Protein AF-0000000066064875 (afdb_homodimer)

Secondary structure (DSSP, 8-state):
--S-------HHHHHHHHHHHHHHHHHHHHHHHHHHHHTT-HHHHHHHHHHHHHHHHHHHHHHHHTTHHHH-TTB-HHHHHHHHHHIIIIIHHHHHHHHHTSS-TTHHHHHHHHHHHHHHHHHHBTT-B-TTS-EES----HHHHHHHHHHTT--HHHHHHHHHHHHHHHTS--EE--TTT--TTHHHHHHHHHHHHHHHHHHHHTTT---HHHHHHHHHHHHHHHHHHHHHHH-TTTT--/--S-------HHHHHHHHHHHHHHHHHHHHHHHHHHHHTT-HHHHHHHHHHHHHHHHHHHHHHHHTTHHHH-TTB-HHHHHHHHHIIIIIIHHHHHHHHHTSS-TTHHHHHHHHHHHHHHHHHHBTT-B-TTS-EES----HHHHHHHHHHTT--HHHHHHHHHHHHHHHTS--EE--TTT--TTHHHHHHHHHHHHHHHHHHHHTTT---HHHHHHHHHHHHHHHHHHHHHHH-TTTT--

Solvent-accessible surface area (backbone atoms only — not comparable to full-atom values): 24416 Å² total; per-residue (Å²): 128,78,81,74,74,84,64,86,73,51,70,64,45,53,55,33,50,48,43,51,51,49,46,22,48,28,37,35,32,35,48,51,16,48,54,26,32,55,69,70,34,51,59,61,14,51,52,28,43,49,53,23,48,52,38,58,65,47,37,54,61,50,34,60,73,63,37,26,64,76,64,40,66,60,41,37,65,64,54,35,48,52,37,43,43,44,45,50,22,32,48,46,30,37,48,41,49,46,68,68,46,53,51,35,88,68,55,26,58,53,50,35,38,50,51,38,26,54,41,39,50,53,67,13,38,73,67,35,57,45,95,66,41,28,25,46,3,47,80,51,58,37,38,59,55,46,48,49,38,58,56,62,62,47,52,34,65,55,48,50,48,53,52,52,52,45,57,57,35,36,77,34,96,40,35,22,60,33,59,83,68,21,68,56,50,25,73,58,44,45,50,41,50,49,50,30,50,53,42,49,51,50,26,48,77,43,69,49,69,52,56,65,70,54,41,51,53,30,51,51,36,47,50,46,57,64,44,48,21,39,50,41,62,75,34,67,69,60,54,61,129,129,77,80,75,74,82,65,86,73,51,69,65,45,54,56,34,49,48,41,52,50,50,47,23,48,29,37,35,32,35,48,52,16,47,55,25,30,55,68,69,34,53,59,59,15,50,52,29,44,50,52,25,48,52,39,60,65,46,35,54,61,51,34,60,74,63,38,26,63,75,66,40,66,58,42,38,65,65,54,34,48,52,37,44,44,43,45,51,20,31,47,45,30,37,49,42,49,44,67,68,46,53,51,36,88,68,54,27,60,53,51,33,39,50,50,40,25,52,40,38,49,52,67,13,39,73,68,35,58,46,97,66,41,28,25,47,3,48,79,52,57,36,40,58,54,47,48,49,39,58,56,61,61,48,52,33,66,57,50,51,48,54,53,53,54,46,55,57,36,35,78,35,95,39,36,22,59,33,58,83,67,22,68,56,50,26,73,59,43,44,49,41,50,51,49,32,49,54,43,48,52,50,25,48,76,44,69,48,68,53,56,66,70,54,41,51,52,29,49,52,36,48,51,47,57,63,43,47,22,38,51,40,62,77,35,69,70,59,54,60,130

pLDDT: mean 95.07, std 9.9, range [29.88, 98.88]

Radius of gyration: 23.2 Å; Cα contacts (8 Å, |Δi|>4): 677; chains: 2; bounding box: 71×56×50 Å

Organism: Agrobacterium fabrum (strain C58 / ATCC 33970) (NCBI:txid176299)

Foldseek 3Di:
DCPDPPDPDDPLQVQLVVLLVLLLVLQVLLVVLQVCLVVVNNLSNLVSLVVSVVSLVVSVVSNVVSVSCVSPVVDDPLVSSLVSCLSSQFQSLLSSQLSNCQLPPPLSVVLNCLRNVLQVVLSVDPCQADPLGWGQFLNSRSSLVSLLCLLLVHHNVVSSVVSVVSSVRNPHRATADDQCRRQQCNVVSVVLVVLLVVLSVVCSVVVSPHDPVSSVSNVVSVVCRGCVRRVCVVVVPHSDD/DCPDPPDPDPPLQVQLVVLLVLLLVLQVLLVVLQVCLVVVNNLSNLVSLVVSVVSLVVSVVSNVVSVSCVSPVVDDPLVSSLVSCLSSQFQSLLSSQLSVCQLPPPLSVVLNCLRNVLQVVLSVDPCQADPLGWGQFLNSRSSLVSLLCLLLVHHNVVSSVVSVVSSVRRPHRATADDQCRRQQCNVVSVVLVVLLVVLSVVCSVVVSPHDPVSSVSNVVSVVCRGCVRRVCVVVVVHSDD

InterPro domains:
  IPR026027 Phosphatidylcholine synthase Pcs [PIRSF000851] (8-239)
  IPR043130 CDP-alcohol phosphatidyltransferase, transmembrane domain [G3DSA:1.20.120.1760] (12-182)

GO terms:
  GO:0042802 identical protein binding (F, IPI)
  GO:0008654 phospholipid biosynthetic process (P, IDA)
  GO:0050520 phosphatidylcholine synthase activity (F, IDA)
  GO:0050520 phosphatidylcholine synthase activity (F, EXP)

Sequence (482 aa):
MKIFNYKRVPYAEIRAFSVHILTASGSFLAFLGVVAASEHRFVDMFWWLGLALLVDGIDGPIARKVRVKEVLPNWSGDTLDNIIDYVTYVLLPAFALYQSGMIGEPLSFVAAGMIVVSSAIYYADMGMKTDEYFFSGFPVVWNMVVFTLFVMDASATTAMTVVTVSVFLTFLPINFLHPVRVKRLRPLNLLVVAIWCALGGYALLMHFETPTWAVIAFVASGIYLYCIGGILQFFPSLGAKMKIFNYKRVPYAEIRAFSVHILTASGSFLAFLGVVAASEHRFVDMFWWLGLALLVDGIDGPIARKVRVKEVLPNWSGDTLDNIIDYVTYVLLPAFALYQSGMIGEPLSFVAAGMIVVSSAIYYADMGMKTDEYFFSGFPVVWNMVVFTLFVMDASATTAMTVVTVSVFLTFLPINFLHPVRVKRLRPLNLLVVAIWCALGGYALLMHFETPTWAVIAFVASGIYLYCIGGILQFFPSLGAK

Structure (mmCIF, N/CA/C/O backbone):
data_AF-0000000066064875-model_v1
#
loop_
_entity.id
_entity.type
_entity.pdbx_description
1 polymer 'Phosphatidylcholine synthase'
#
loop_
_atom_site.group_PDB
_atom_site.id
_atom_site.type_symbol
_atom_site.label_atom_id
_atom_site.label_alt_id
_atom_site.label_comp_id
_atom_site.label_asym_id
_atom_site.label_entity_id
_atom_site.label_seq_id
_atom_site.pdbx_PDB_ins_code
_atom_site.Cartn_x
_atom_site.Cartn_y
_atom_site.Cartn_z
_atom_site.occupancy
_atom_site.B_iso_or_equiv
_atom_site.auth_seq_id
_atom_site.auth_comp_id
_atom_site.auth_asym_id
_atom_site.auth_atom_id
_atom_site.pdbx_PDB_model_num
ATOM 1 N N . MET A 1 1 ? -22.297 31.75 -0.566 1 30.41 1 MET A N 1
ATOM 2 C CA . MET A 1 1 ? -21.062 31.094 -0.156 1 30.41 1 MET A CA 1
ATOM 3 C C . MET A 1 1 ? -20.438 30.312 -1.317 1 30.41 1 MET A C 1
ATOM 5 O O . MET A 1 1 ? -21.094 29.438 -1.899 1 30.41 1 MET A O 1
ATOM 9 N N . LYS A 1 2 ? -19.578 30.844 -2.062 1 43.19 2 LYS A N 1
ATOM 10 C CA . LYS A 1 2 ? -19.062 30.375 -3.342 1 43.19 2 LYS A CA 1
ATOM 11 C C . LYS A 1 2 ? -18.375 29.016 -3.189 1 43.19 2 LYS A C 1
ATOM 13 O O . LYS A 1 2 ? -17.328 28.906 -2.57 1 43.19 2 LYS A O 1
ATOM 18 N N . ILE A 1 3 ? -19.094 28.094 -3.102 1 44.69 3 ILE A N 1
ATOM 19 C CA . ILE A 1 3 ? -18.734 26.688 -2.951 1 44.69 3 ILE A CA 1
ATOM 20 C C . ILE A 1 3 ? -17.594 26.344 -3.906 1 44.69 3 ILE A C 1
ATOM 22 O O . ILE A 1 3 ? -16.641 25.656 -3.527 1 44.69 3 ILE A O 1
ATOM 26 N N . PHE A 1 4 ? -17.828 26.734 -5.254 1 45.38 4 PHE A N 1
ATOM 27 C CA . PHE A 1 4 ? -16.812 26.406 -6.238 1 45.38 4 PHE A CA 1
ATOM 28 C C . PHE A 1 4 ? -16.016 27.656 -6.621 1 45.38 4 PHE A C 1
ATOM 30 O O . PHE A 1 4 ? -16.562 28.594 -7.191 1 45.38 4 PHE A O 1
ATOM 37 N N . ASN A 1 5 ? -15.062 28.125 -5.945 1 42.53 5 ASN A N 1
ATOM 38 C CA . ASN A 1 5 ? -14.18 29.172 -6.465 1 42.53 5 ASN A CA 1
ATOM 39 C C . ASN A 1 5 ? -13.305 28.641 -7.602 1 42.53 5 ASN A C 1
ATOM 41 O O . ASN A 1 5 ? -12.367 27.875 -7.367 1 42.53 5 ASN A O 1
ATOM 45 N N . TYR A 1 6 ? -13.938 28.672 -8.812 1 46.78 6 TYR A N 1
ATOM 46 C CA . TYR A 1 6 ? -13.219 28.234 -10 1 46.78 6 TYR A CA 1
ATOM 47 C C . TYR A 1 6 ? -11.977 29.078 -10.234 1 46.78 6 TYR A C 1
ATOM 49 O O . TYR A 1 6 ? -12.086 30.281 -10.531 1 46.78 6 TYR A O 1
ATOM 57 N N . LYS A 1 7 ? -10.898 28.984 -9.469 1 56.16 7 LYS A N 1
ATOM 58 C CA . LYS A 1 7 ? -9.664 29.656 -9.836 1 56.16 7 LYS A CA 1
ATOM 59 C C . LYS A 1 7 ? -9.008 28.984 -11.047 1 56.16 7 LYS A C 1
ATOM 61 O O . LYS A 1 7 ? -9 27.766 -11.156 1 56.16 7 LYS A O 1
ATOM 66 N N . ARG A 1 8 ? -8.766 29.766 -12.141 1 61.25 8 ARG A N 1
ATOM 67 C CA . ARG A 1 8 ? -7.996 29.297 -13.289 1 61.25 8 ARG A CA 1
ATOM 68 C C . ARG A 1 8 ? -6.727 28.578 -12.844 1 61.25 8 ARG A C 1
ATOM 70 O O . ARG A 1 8 ? -5.922 29.141 -12.094 1 61.25 8 ARG A O 1
ATOM 77 N N . VAL A 1 9 ? -6.895 27.25 -13.148 1 68.94 9 VAL A N 1
ATOM 78 C CA . VAL A 1 9 ? -5.688 26.5 -12.805 1 68.94 9 VAL A CA 1
ATOM 79 C C . VAL A 1 9 ? -4.609 26.75 -13.859 1 68.94 9 VAL A C 1
ATOM 81 O O . VAL A 1 9 ? -4.812 26.453 -15.039 1 68.94 9 VAL A O 1
ATOM 84 N N . PRO A 1 10 ? -3.568 27.406 -13.531 1 81.31 10 PRO A N 1
ATOM 85 C CA . PRO A 1 10 ? -2.469 27.609 -14.469 1 81.31 10 PRO A CA 1
ATOM 86 C C . PRO A 1 10 ? -1.995 26.328 -15.133 1 81.31 10 PRO A C 1
ATOM 88 O O . PRO A 1 10 ? -2.104 25.25 -14.539 1 81.31 10 PRO A O 1
ATOM 91 N N . TYR A 1 11 ? -1.681 26.438 -16.391 1 86.94 11 TYR A N 1
ATOM 92 C CA . TYR A 1 11 ? -1.182 25.328 -17.203 1 86.94 11 TYR A CA 1
ATOM 93 C C . TYR A 1 11 ? -0.085 24.578 -16.469 1 86.94 11 TYR A C 1
ATOM 95 O O . TYR A 1 11 ? 0.006 23.344 -16.562 1 86.94 11 TYR A O 1
ATOM 103 N N . ALA A 1 12 ? 0.715 25.219 -15.75 1 88.88 12 ALA A N 1
ATOM 104 C CA . ALA A 1 12 ? 1.804 24.594 -14.992 1 88.88 12 ALA A CA 1
ATOM 105 C C . ALA A 1 12 ? 1.264 23.641 -13.93 1 88.88 12 ALA A C 1
ATOM 107 O O . ALA A 1 12 ? 1.834 22.578 -13.695 1 88.88 12 ALA A O 1
ATOM 108 N N . GLU A 1 13 ? 0.22 23.984 -13.359 1 91 13 GLU A N 1
ATOM 109 C CA . GLU A 1 13 ? -0.38 23.141 -12.328 1 91 13 GLU A CA 1
ATOM 110 C C . GLU A 1 13 ? -1.033 21.906 -12.93 1 91 13 GLU A C 1
ATOM 112 O O . GLU A 1 13 ? -0.972 20.828 -12.352 1 91 13 GLU A O 1
ATOM 117 N N . ILE A 1 14 ? -1.623 22.109 -14.047 1 92.06 14 ILE A N 1
ATOM 118 C CA . ILE A 1 14 ? -2.246 21 -14.742 1 92.06 14 ILE A CA 1
ATOM 119 C C . ILE A 1 14 ? -1.181 19.969 -15.141 1 92.06 14 ILE A C 1
ATOM 121 O O . ILE A 1 14 ? -1.361 18.766 -14.938 1 92.06 14 ILE A O 1
ATOM 125 N N . ARG A 1 15 ? -0.103 20.453 -15.68 1 92.31 15 ARG A N 1
ATOM 126 C CA . ARG A 1 15 ? 1.005 19.578 -16.062 1 92.31 15 ARG A CA 1
ATOM 127 C C . ARG A 1 15 ? 1.577 18.859 -14.859 1 92.31 15 ARG A C 1
ATOM 129 O O . ARG A 1 15 ? 1.812 17.641 -14.914 1 92.31 15 ARG A O 1
ATOM 136 N N . ALA A 1 16 ? 1.763 19.578 -13.875 1 93.38 16 ALA A N 1
ATOM 137 C CA . ALA A 1 16 ? 2.324 18.984 -12.664 1 93.38 16 ALA A CA 1
ATOM 138 C C . ALA A 1 16 ? 1.377 17.953 -12.07 1 93.38 16 ALA A C 1
ATOM 140 O O . ALA A 1 16 ? 1.807 16.875 -11.656 1 93.38 16 ALA A O 1
ATOM 141 N N . PHE A 1 17 ? 0.142 18.328 -12.062 1 95 17 PHE A N 1
ATOM 142 C CA . PHE A 1 17 ? -0.837 17.406 -11.492 1 95 17 PHE A CA 1
ATOM 143 C C . PHE A 1 17 ? -0.965 16.156 -12.359 1 95 17 PHE A C 1
ATOM 145 O O . PHE A 1 17 ? -1.219 15.062 -11.844 1 95 17 PHE A O 1
ATOM 152 N N . SER A 1 18 ? -0.741 16.266 -13.648 1 96.12 18 SER A N 1
ATOM 153 C CA . SER A 1 18 ? -0.791 15.109 -14.547 1 96.12 18 SER A CA 1
ATOM 154 C C . SER A 1 18 ? 0.278 14.086 -14.188 1 96.12 18 SER A C 1
ATOM 156 O O . SER A 1 18 ? 0.087 12.883 -14.398 1 96.12 18 SER A O 1
ATOM 158 N N . VAL A 1 19 ? 1.369 14.531 -13.656 1 96.62 19 VAL A N 1
ATOM 159 C CA . VAL A 1 19 ? 2.416 13.609 -13.211 1 96.62 19 VAL A CA 1
ATOM 160 C C . VAL A 1 19 ? 1.912 12.781 -12.039 1 96.62 19 VAL A C 1
ATOM 162 O O . VAL A 1 19 ? 2.184 11.578 -11.953 1 96.62 19 VAL A O 1
ATOM 165 N N . HIS A 1 20 ? 1.147 13.438 -11.141 1 97.12 20 HIS A N 1
ATOM 166 C CA . HIS A 1 20 ? 0.547 12.695 -10.039 1 97.12 20 HIS A CA 1
ATOM 167 C C . HIS A 1 20 ? -0.44 11.648 -10.555 1 97.12 20 HIS A C 1
ATOM 169 O O . HIS A 1 20 ? -0.505 10.539 -10.023 1 97.12 20 HIS A O 1
ATOM 175 N N . ILE A 1 21 ? -1.162 12.023 -11.547 1 97.44 21 ILE A N 1
ATOM 176 C CA . ILE A 1 21 ? -2.111 11.086 -12.148 1 97.44 21 ILE A CA 1
ATOM 177 C C . ILE A 1 21 ? -1.359 9.914 -12.773 1 97.44 21 ILE A C 1
ATOM 179 O O . ILE A 1 21 ? -1.763 8.758 -12.625 1 97.44 21 ILE A O 1
ATOM 183 N N . LEU A 1 22 ? -0.283 10.234 -13.43 1 97.81 22 LEU A N 1
ATOM 184 C CA . LEU A 1 22 ? 0.551 9.188 -14.008 1 97.81 22 LEU A CA 1
ATOM 185 C C . LEU A 1 22 ? 1.066 8.242 -12.93 1 97.81 22 LEU A C 1
ATOM 187 O O . LEU A 1 22 ? 0.934 7.023 -13.055 1 97.81 22 LEU A O 1
ATOM 191 N N . THR A 1 23 ? 1.625 8.805 -11.914 1 97.94 23 THR A N 1
ATOM 192 C CA . THR A 1 23 ? 2.129 7.988 -10.812 1 97.94 23 THR A CA 1
ATOM 193 C C . THR A 1 23 ? 1.014 7.137 -10.219 1 97.94 23 THR A C 1
ATOM 195 O O . THR A 1 23 ? 1.188 5.93 -10.016 1 97.94 23 THR A O 1
ATOM 198 N N . ALA A 1 24 ? -0.132 7.742 -10.008 1 98.25 24 ALA A N 1
ATOM 199 C CA . ALA A 1 24 ? -1.267 7.062 -9.391 1 98.25 24 ALA A CA 1
ATOM 200 C C . ALA A 1 24 ? -1.777 5.926 -10.266 1 98.25 24 ALA A C 1
ATOM 202 O O . ALA A 1 24 ? -2.295 4.926 -9.766 1 98.25 24 ALA A O 1
ATOM 203 N N . SER A 1 25 ? -1.651 6.074 -11.547 1 98.31 25 SER A N 1
ATOM 204 C CA . SER A 1 25 ? -2.109 5.027 -12.453 1 98.31 25 SER A CA 1
ATOM 205 C C . SER A 1 25 ? -1.358 3.721 -12.211 1 98.31 25 SER A C 1
ATOM 207 O O . SER A 1 25 ? -1.863 2.641 -12.523 1 98.31 25 SER A O 1
ATOM 209 N N . GLY A 1 26 ? -0.154 3.811 -11.68 1 98.25 26 GLY A N 1
ATOM 210 C CA . GLY A 1 26 ? 0.578 2.617 -11.289 1 98.25 26 GLY A CA 1
ATOM 211 C C . GLY A 1 26 ? -0.176 1.751 -10.297 1 98.25 26 GLY A C 1
ATOM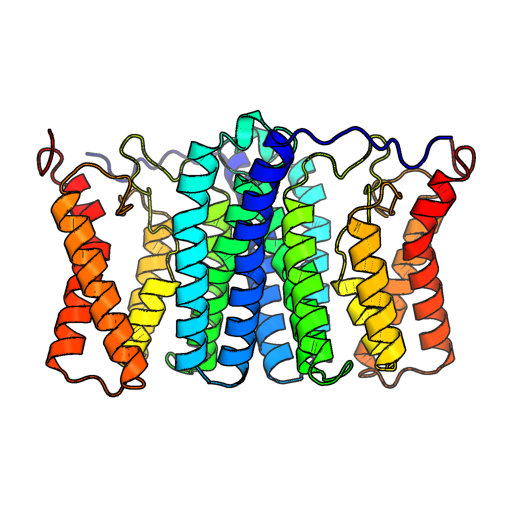 212 O O . GLY A 1 26 ? -0.003 0.531 -10.273 1 98.25 26 GLY A O 1
ATOM 213 N N . SER A 1 27 ? -1.009 2.375 -9.5 1 98.12 27 SER A N 1
ATOM 214 C CA . SER A 1 27 ? -1.771 1.614 -8.516 1 98.12 27 SER A CA 1
ATOM 215 C C . SER A 1 27 ? -2.777 0.688 -9.188 1 98.12 27 SER A C 1
ATOM 217 O O . SER A 1 27 ? -3.033 -0.417 -8.703 1 98.12 27 SER A O 1
ATOM 219 N N . PHE A 1 28 ? -3.402 1.15 -10.234 1 98.56 28 PHE A N 1
ATOM 220 C CA . PHE A 1 28 ? -4.352 0.302 -10.945 1 98.56 28 PHE A CA 1
ATOM 221 C C . PHE A 1 28 ? -3.635 -0.868 -11.609 1 98.56 28 PHE A C 1
ATO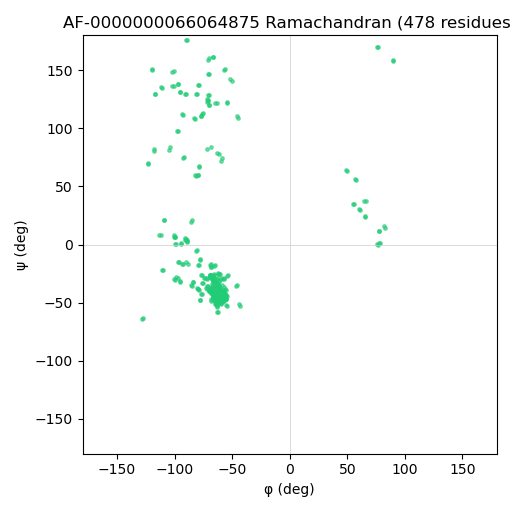M 223 O O . PHE A 1 28 ? -4.145 -1.991 -11.617 1 98.56 28 PHE A O 1
ATOM 230 N N . LEU A 1 29 ? -2.479 -0.609 -12.227 1 98.56 29 LEU A N 1
ATOM 231 C CA . LEU A 1 29 ? -1.68 -1.688 -12.797 1 98.56 29 LEU A CA 1
ATOM 232 C C . LEU A 1 29 ? -1.306 -2.711 -11.734 1 98.56 29 LEU A C 1
ATOM 234 O O . LEU A 1 29 ? -1.368 -3.918 -11.977 1 98.56 29 LEU A O 1
ATOM 238 N N . ALA A 1 30 ? -0.9 -2.219 -10.586 1 98.25 30 ALA A N 1
ATOM 239 C CA . ALA A 1 30 ? -0.606 -3.113 -9.469 1 98.25 30 ALA A CA 1
ATOM 240 C C . ALA A 1 30 ? -1.839 -3.92 -9.078 1 98.25 30 ALA A C 1
ATOM 242 O O . ALA A 1 30 ? -1.74 -5.113 -8.781 1 98.25 30 ALA A O 1
ATOM 243 N N . PHE A 1 31 ? -2.992 -3.25 -9.047 1 98.69 31 PHE A N 1
ATOM 244 C CA . PHE A 1 31 ? -4.25 -3.922 -8.734 1 98.69 31 PHE A CA 1
ATOM 245 C C . PHE A 1 31 ? -4.504 -5.07 -9.703 1 98.69 31 PHE A C 1
ATOM 247 O O . PHE A 1 31 ? -4.867 -6.172 -9.289 1 98.69 31 PHE A O 1
ATOM 254 N N . LEU A 1 32 ? -4.305 -4.84 -10.977 1 98.5 32 LEU A N 1
ATOM 255 C CA . LEU A 1 32 ? -4.469 -5.887 -11.977 1 98.5 32 LEU A CA 1
ATOM 256 C C . LEU A 1 32 ? -3.49 -7.031 -11.734 1 98.5 32 LEU A C 1
ATOM 258 O O . LEU A 1 32 ? -3.812 -8.195 -11.992 1 98.5 32 LEU A O 1
ATOM 262 N N . GLY A 1 33 ? -2.299 -6.66 -11.281 1 98.75 33 GLY A N 1
ATOM 263 C CA . GLY A 1 33 ? -1.349 -7.688 -10.875 1 98.75 33 GLY A CA 1
ATOM 264 C C . GLY A 1 33 ? -1.858 -8.562 -9.75 1 98.75 33 GLY A C 1
ATOM 265 O O . GLY A 1 33 ? -1.711 -9.789 -9.797 1 98.75 33 GLY A O 1
ATOM 266 N N . VAL A 1 34 ? -2.467 -7.977 -8.766 1 98.69 34 VAL A N 1
ATOM 267 C CA . VAL A 1 34 ? -3.02 -8.727 -7.641 1 98.69 34 VAL A CA 1
ATOM 268 C C . VAL A 1 34 ? -4.109 -9.672 -8.133 1 98.69 34 VAL A C 1
ATOM 270 O O . VAL A 1 34 ? -4.156 -10.836 -7.73 1 98.69 34 VAL A O 1
ATOM 273 N N . VAL A 1 35 ? -4.973 -9.195 -9 1 98.38 35 VAL A N 1
ATOM 274 C CA . VAL A 1 35 ? -6.031 -10.016 -9.578 1 98.38 35 VAL A CA 1
ATOM 275 C C . VAL A 1 35 ? -5.422 -11.203 -10.32 1 98.38 35 VAL A C 1
ATOM 277 O O . VAL A 1 35 ? -5.832 -12.344 -10.117 1 98.38 35 VAL A O 1
ATOM 280 N N . ALA A 1 36 ? -4.414 -10.914 -11.133 1 98.69 36 ALA A N 1
ATOM 281 C CA . ALA A 1 36 ? -3.764 -11.977 -11.898 1 98.69 36 ALA A CA 1
ATOM 282 C C . ALA A 1 36 ? -3.119 -13.008 -10.969 1 98.69 36 ALA A C 1
ATOM 284 O O . ALA A 1 36 ? -3.24 -14.211 -11.188 1 98.69 36 ALA A O 1
ATOM 285 N N . ALA A 1 37 ? -2.434 -12.531 -9.961 1 98.69 37 ALA A N 1
ATOM 286 C CA . ALA A 1 37 ? -1.784 -13.422 -9.008 1 98.69 37 ALA A CA 1
ATOM 287 C C . ALA A 1 37 ? -2.809 -14.297 -8.289 1 98.69 37 ALA A C 1
ATOM 289 O O . ALA A 1 37 ? -2.555 -15.469 -8.016 1 98.69 37 ALA A O 1
ATOM 290 N N . SER A 1 38 ? -3.959 -13.742 -7.93 1 98.44 38 SER A N 1
ATOM 291 C CA . SER A 1 38 ? -5.008 -14.484 -7.238 1 98.44 38 SER A CA 1
ATOM 292 C C . SER A 1 38 ? -5.527 -15.633 -8.102 1 98.44 38 SER A C 1
ATOM 294 O O . SER A 1 38 ? -6.062 -16.609 -7.574 1 98.44 38 SER A O 1
ATOM 296 N N . GLU A 1 39 ? -5.391 -15.5 -9.391 1 98 39 GLU A N 1
ATOM 297 C CA . GLU A 1 39 ? -5.84 -16.516 -10.344 1 98 39 GLU A CA 1
ATOM 298 C C . GLU A 1 39 ? -4.68 -17.391 -10.812 1 98 39 GLU A C 1
ATOM 300 O O . GLU A 1 39 ? -4.82 -18.156 -11.766 1 98 39 GLU A O 1
ATOM 305 N N . HIS A 1 40 ? -3.512 -17.234 -10.25 1 98.19 40 HIS A N 1
ATOM 306 C CA . HIS A 1 40 ? -2.305 -18 -10.539 1 98.19 40 HIS A CA 1
ATOM 307 C C . HIS A 1 40 ? -1.813 -17.75 -11.961 1 98.19 40 HIS A C 1
ATOM 309 O O . HIS A 1 40 ? -1.198 -18.609 -12.578 1 98.19 40 HIS A O 1
ATOM 315 N N . ARG A 1 41 ? -2.236 -16.578 -12.453 1 98.69 41 ARG A N 1
ATOM 316 C CA . ARG A 1 41 ? -1.704 -16.141 -13.742 1 98.69 41 ARG A CA 1
ATOM 317 C C . ARG A 1 41 ? -0.462 -15.273 -13.555 1 98.69 41 ARG A C 1
ATOM 319 O O . ARG A 1 41 ? -0.487 -14.078 -13.836 1 98.69 41 ARG A O 1
ATOM 326 N N . PHE A 1 42 ? 0.587 -15.922 -13.234 1 98.75 42 PHE A N 1
ATOM 327 C CA . PHE A 1 42 ? 1.783 -15.227 -12.773 1 98.75 42 PHE A CA 1
ATOM 328 C C . PHE A 1 42 ? 2.459 -14.492 -13.93 1 98.75 42 PHE A C 1
ATOM 330 O O . PHE A 1 42 ? 3.029 -13.422 -13.734 1 98.75 42 PHE A O 1
ATOM 337 N N . VAL A 1 43 ? 2.434 -15.055 -15.109 1 98.81 43 VAL A N 1
ATOM 338 C CA . VAL A 1 43 ? 3.01 -14.367 -16.266 1 98.81 43 VAL A CA 1
ATOM 339 C C . VAL A 1 43 ? 2.307 -13.031 -16.469 1 98.81 43 VAL A C 1
ATOM 341 O O . VAL A 1 43 ? 2.959 -11.992 -16.594 1 98.81 43 VAL A O 1
ATOM 344 N N . ASP A 1 44 ? 0.969 -13.031 -16.484 1 98.81 44 ASP A N 1
ATOM 345 C CA . ASP A 1 44 ? 0.198 -11.797 -16.594 1 98.81 44 ASP A CA 1
ATOM 346 C C . ASP A 1 44 ? 0.542 -10.836 -15.461 1 98.81 44 ASP A C 1
ATOM 348 O O . ASP A 1 44 ? 0.666 -9.633 -15.68 1 98.81 44 ASP A O 1
ATOM 352 N N . MET A 1 45 ? 0.632 -11.391 -14.258 1 98.88 45 MET A N 1
ATOM 353 C CA . MET A 1 45 ? 0.967 -10.57 -13.102 1 98.88 45 MET A CA 1
ATOM 354 C C . MET A 1 45 ? 2.275 -9.82 -13.32 1 98.88 45 MET A C 1
ATOM 356 O O . MET A 1 45 ? 2.352 -8.617 -13.094 1 98.88 45 MET A O 1
ATOM 360 N N . PHE A 1 46 ? 3.252 -10.539 -13.789 1 98.81 46 PHE A N 1
ATOM 361 C CA . PHE A 1 46 ? 4.559 -9.914 -13.945 1 98.81 46 PHE A CA 1
ATOM 362 C C . PHE A 1 46 ? 4.555 -8.922 -15.102 1 98.81 46 PHE A C 1
ATOM 364 O O . PHE A 1 46 ? 5.289 -7.938 -15.094 1 98.81 46 PHE A O 1
ATOM 371 N N . TRP A 1 47 ? 3.729 -9.141 -16.156 1 98.81 47 TRP A N 1
ATOM 372 C CA . TRP A 1 47 ? 3.564 -8.125 -17.188 1 98.81 47 TRP A CA 1
ATOM 373 C C . TRP A 1 47 ? 2.957 -6.852 -16.609 1 98.81 47 TRP A C 1
ATOM 375 O O . TRP A 1 47 ? 3.416 -5.75 -16.906 1 98.81 47 TRP A O 1
ATOM 385 N N . TRP A 1 48 ? 1.909 -7.004 -15.797 1 98.69 48 TRP A N 1
ATOM 386 C CA . TRP A 1 48 ? 1.314 -5.844 -15.141 1 98.69 48 TRP A CA 1
ATOM 387 C C . TRP A 1 48 ? 2.332 -5.137 -14.25 1 98.69 48 TRP A C 1
ATOM 389 O O . TRP A 1 48 ? 2.402 -3.904 -14.234 1 98.69 48 TRP A O 1
ATOM 399 N N . LEU A 1 49 ? 3.078 -5.945 -13.523 1 98.38 49 LEU A N 1
ATOM 400 C CA . LEU A 1 49 ? 4.113 -5.395 -12.656 1 98.38 49 LEU A CA 1
ATOM 401 C C . LEU A 1 49 ? 5.168 -4.656 -13.477 1 98.38 49 LEU A C 1
ATOM 403 O O . LEU A 1 49 ? 5.645 -3.594 -13.07 1 98.38 49 LEU A O 1
ATOM 407 N N . GLY A 1 50 ? 5.57 -5.258 -14.609 1 97.81 50 GLY A N 1
ATOM 408 C CA . GLY A 1 50 ? 6.504 -4.59 -15.5 1 97.81 50 GLY A CA 1
ATOM 409 C C . GLY A 1 50 ? 6.016 -3.236 -15.977 1 97.81 50 GLY A C 1
ATOM 410 O O . GLY A 1 50 ? 6.77 -2.264 -15.977 1 97.81 50 GLY A O 1
ATOM 411 N N . LEU A 1 51 ? 4.77 -3.164 -16.344 1 98.19 51 LEU A N 1
ATOM 412 C CA . LEU A 1 51 ? 4.176 -1.905 -16.781 1 98.19 51 LEU A CA 1
ATOM 413 C C . LEU A 1 51 ? 4.148 -0.894 -15.641 1 98.19 51 LEU A C 1
ATOM 415 O O . LEU A 1 51 ? 4.418 0.292 -15.852 1 98.19 51 LEU A O 1
ATOM 419 N N . ALA A 1 52 ? 3.799 -1.351 -14.453 1 98.12 52 ALA A N 1
ATOM 420 C CA . ALA A 1 52 ? 3.803 -0.473 -13.281 1 98.12 52 ALA A CA 1
ATOM 421 C C . ALA A 1 52 ? 5.203 0.066 -13.008 1 98.12 52 ALA A C 1
ATOM 423 O O . ALA A 1 52 ? 5.363 1.227 -12.625 1 98.12 52 ALA A O 1
ATOM 424 N N . LEU A 1 53 ? 6.184 -0.781 -13.195 1 95.56 53 LEU A N 1
ATOM 425 C CA . LEU A 1 53 ? 7.566 -0.372 -12.969 1 95.56 53 LEU A CA 1
ATOM 426 C C . LEU A 1 53 ? 8.008 0.658 -14.008 1 95.56 53 LEU A C 1
ATOM 428 O O . LEU A 1 53 ? 8.797 1.553 -13.703 1 95.56 53 LEU A O 1
ATOM 432 N N . LEU A 1 54 ? 7.555 0.494 -15.219 1 96.5 54 LEU A N 1
ATOM 433 C CA . LEU A 1 54 ? 7.824 1.492 -16.25 1 96.5 54 LEU A CA 1
ATOM 434 C C . LEU A 1 54 ? 7.25 2.85 -15.852 1 96.5 54 LEU A C 1
ATOM 436 O O . LEU A 1 54 ? 7.926 3.875 -15.984 1 96.5 54 LEU A O 1
ATOM 440 N N . VAL A 1 55 ? 6.035 2.873 -15.344 1 97.62 55 VAL A N 1
ATOM 441 C CA . VAL A 1 55 ? 5.406 4.098 -14.859 1 97.62 55 VAL A CA 1
ATOM 442 C C . VAL A 1 55 ? 6.25 4.707 -13.742 1 97.62 55 VAL A C 1
ATOM 444 O O . VAL A 1 55 ? 6.543 5.906 -13.758 1 97.62 55 VAL A O 1
ATOM 447 N N . ASP A 1 56 ? 6.656 3.895 -12.828 1 96 56 ASP A N 1
ATOM 448 C CA . ASP A 1 56 ? 7.461 4.32 -11.688 1 96 56 ASP A CA 1
ATOM 449 C C . ASP A 1 56 ? 8.789 4.914 -12.148 1 96 56 ASP A C 1
ATOM 451 O O . ASP A 1 56 ? 9.258 5.906 -11.586 1 96 56 ASP A O 1
ATOM 455 N N . GLY A 1 57 ? 9.375 4.312 -13.117 1 93.5 57 GLY A N 1
ATOM 456 C CA . GLY A 1 57 ? 10.672 4.746 -13.617 1 93.5 57 GLY A CA 1
ATOM 457 C C . GLY A 1 57 ? 10.617 6.082 -14.336 1 93.5 57 GLY A C 1
ATOM 458 O O . GLY A 1 57 ? 11.594 6.84 -14.32 1 93.5 57 GLY A O 1
ATOM 459 N N . ILE A 1 58 ? 9.477 6.375 -14.859 1 95.19 58 ILE A N 1
ATOM 460 C CA . ILE A 1 58 ? 9.414 7.559 -15.711 1 95.19 58 ILE A CA 1
ATOM 461 C C . ILE A 1 58 ? 8.82 8.727 -14.922 1 95.19 58 ILE A C 1
ATOM 463 O O . ILE A 1 58 ? 9.07 9.891 -15.25 1 95.19 58 ILE A O 1
ATOM 467 N N . ASP A 1 59 ? 7.98 8.477 -13.977 1 95.88 59 ASP A N 1
ATOM 468 C CA . ASP A 1 59 ? 7.273 9.555 -13.289 1 95.88 59 ASP A CA 1
ATOM 469 C C . ASP A 1 59 ? 8.25 10.453 -12.531 1 95.88 59 ASP A C 1
ATOM 471 O O . ASP A 1 59 ? 8.086 11.672 -12.5 1 95.88 59 ASP A O 1
ATOM 475 N N . GLY A 1 60 ? 9.281 9.883 -11.977 1 92.44 60 GLY A N 1
ATOM 476 C CA . GLY A 1 60 ? 10.266 10.656 -11.242 1 92.44 60 GLY A CA 1
ATOM 477 C C . GLY A 1 60 ? 10.984 11.68 -12.109 1 92.44 60 GLY A C 1
ATOM 478 O O . GLY A 1 60 ? 10.961 12.875 -11.805 1 92.44 60 GLY A O 1
ATOM 479 N N . PRO A 1 61 ? 11.633 11.211 -13.172 1 93.62 61 PRO A N 1
ATOM 480 C CA . PRO A 1 61 ? 12.305 12.141 -14.078 1 93.62 61 PRO A CA 1
ATOM 481 C C . PRO A 1 61 ? 11.359 13.211 -14.633 1 93.62 61 PRO A C 1
ATOM 483 O O . PRO A 1 61 ? 11.742 14.375 -14.734 1 93.62 61 PRO A O 1
ATOM 486 N N . ILE A 1 62 ? 10.133 12.844 -14.938 1 95.69 62 ILE A N 1
ATOM 487 C CA . ILE A 1 62 ? 9.172 13.805 -15.453 1 95.69 62 ILE A CA 1
ATOM 488 C C . ILE A 1 62 ? 8.805 14.805 -14.359 1 95.69 62 ILE A C 1
ATOM 490 O O . ILE A 1 62 ? 8.711 16.016 -14.617 1 95.69 62 ILE A O 1
ATOM 494 N N . ALA A 1 63 ? 8.625 14.336 -13.172 1 95.19 63 ALA A N 1
ATOM 495 C CA . ALA A 1 63 ? 8.297 15.203 -12.039 1 95.19 63 ALA A CA 1
ATOM 496 C C . ALA A 1 63 ? 9.383 16.25 -11.82 1 95.19 63 ALA A C 1
ATOM 498 O O . ALA A 1 63 ? 9.086 17.422 -11.547 1 95.19 63 ALA A O 1
ATOM 499 N N . ARG A 1 64 ? 10.609 15.828 -11.953 1 93.56 64 ARG A N 1
ATOM 500 C CA . ARG A 1 64 ? 11.727 16.75 -11.781 1 93.56 64 ARG A CA 1
ATOM 501 C C . ARG A 1 64 ? 11.781 17.766 -12.914 1 93.56 64 ARG A C 1
ATOM 503 O O . ARG A 1 64 ? 12.031 18.953 -12.68 1 93.56 64 ARG A O 1
ATOM 510 N N . LYS A 1 65 ? 11.523 17.297 -14.078 1 94.88 65 LYS A N 1
ATOM 511 C CA . LYS A 1 65 ? 11.578 18.156 -15.258 1 94.88 65 LYS A CA 1
ATOM 512 C C . LYS A 1 65 ? 10.531 19.266 -15.18 1 94.88 65 LYS A C 1
ATOM 514 O O . LYS A 1 65 ? 10.797 20.406 -15.547 1 94.88 65 LYS A O 1
ATOM 519 N N . VAL A 1 66 ? 9.359 18.953 -14.656 1 95.06 66 VAL A N 1
ATOM 520 C CA . VAL A 1 66 ? 8.297 19.953 -14.641 1 95.06 66 VAL A CA 1
ATOM 521 C C . VAL A 1 66 ? 8.203 20.578 -13.25 1 95.06 66 VAL A C 1
ATOM 523 O O . VAL A 1 66 ? 7.234 21.281 -12.945 1 95.06 66 VAL A O 1
ATOM 526 N N . ARG A 1 67 ? 9.07 20.312 -12.383 1 95 67 ARG A N 1
ATOM 527 C CA . ARG A 1 67 ? 9.242 20.922 -11.062 1 95 67 ARG A CA 1
ATOM 528 C C . ARG A 1 67 ? 7.973 20.781 -10.234 1 95 67 ARG A C 1
ATOM 530 O O . ARG A 1 67 ? 7.465 21.766 -9.695 1 95 67 ARG A O 1
ATOM 537 N N . VAL A 1 68 ? 7.496 19.609 -10.055 1 94.31 68 VAL A N 1
ATOM 538 C CA . VAL A 1 68 ? 6.219 19.297 -9.422 1 94.31 68 VAL A CA 1
ATOM 539 C C . VAL A 1 68 ? 6.219 19.812 -7.98 1 94.31 68 VAL A C 1
ATOM 541 O O . VAL A 1 68 ? 5.227 20.391 -7.52 1 94.31 68 VAL A O 1
ATOM 544 N N . LYS A 1 69 ? 7.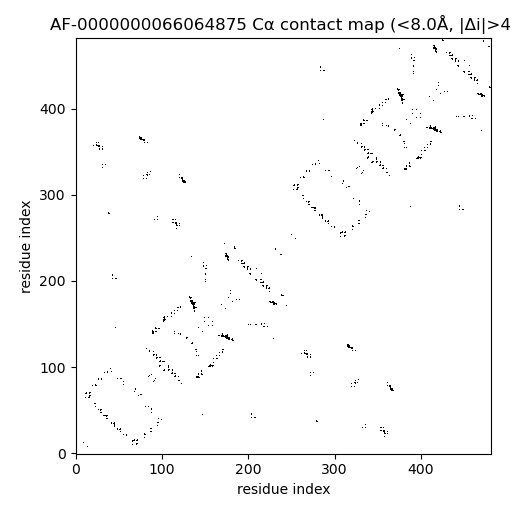316 19.703 -7.312 1 93.25 69 LYS A N 1
ATOM 545 C CA . LYS A 1 69 ? 7.379 20.078 -5.902 1 93.25 69 LYS A CA 1
ATOM 546 C C . LYS A 1 69 ? 7.207 21.594 -5.734 1 93.25 69 LYS A C 1
ATOM 548 O O . LYS A 1 69 ? 6.586 22.047 -4.77 1 93.25 69 LYS A O 1
ATOM 553 N N . GLU A 1 70 ? 7.68 22.297 -6.629 1 94.12 70 GLU A N 1
ATOM 554 C CA . GLU A 1 70 ? 7.57 23.766 -6.598 1 94.12 70 GLU A CA 1
ATOM 555 C C . GLU A 1 70 ? 6.184 24.219 -7.043 1 94.12 70 GLU A C 1
ATOM 557 O O . GLU A 1 70 ? 5.621 25.156 -6.48 1 94.12 70 GLU A O 1
ATOM 562 N N . VAL A 1 71 ? 5.652 23.578 -8.008 1 93.81 71 VAL A N 1
ATOM 563 C CA . VAL A 1 71 ? 4.414 24 -8.648 1 93.81 71 VAL A CA 1
ATOM 564 C C . VAL A 1 71 ? 3.219 23.562 -7.801 1 93.81 71 VAL A C 1
ATOM 566 O O . VAL A 1 71 ? 2.211 24.266 -7.734 1 93.81 71 VAL A O 1
ATOM 569 N N . LEU A 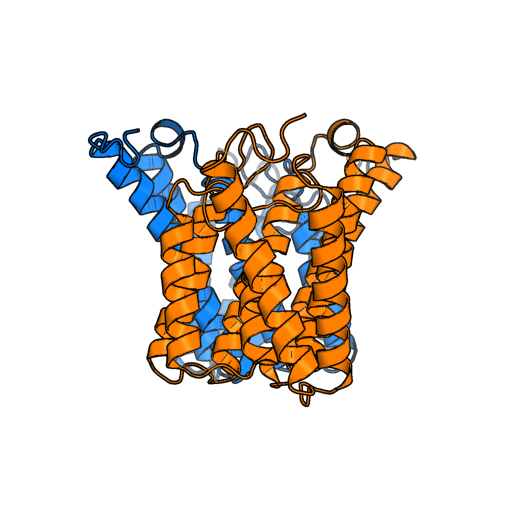1 72 ? 3.281 22.375 -7.184 1 94 72 LEU A N 1
ATOM 570 C CA . LEU A 1 72 ? 2.227 21.812 -6.344 1 94 72 LEU A CA 1
ATOM 571 C C . LEU A 1 72 ? 2.758 21.484 -4.949 1 94 72 LEU A C 1
ATOM 573 O O . LEU A 1 72 ? 2.771 20.328 -4.547 1 94 72 LEU A O 1
ATOM 577 N N . PRO A 1 73 ? 3.059 22.5 -4.207 1 92.81 73 PRO A N 1
ATOM 578 C CA . PRO A 1 73 ? 3.729 22.281 -2.924 1 92.81 73 PRO A CA 1
ATOM 579 C C . PRO A 1 73 ? 2.83 21.594 -1.899 1 92.81 73 PRO A C 1
ATOM 581 O O . PRO A 1 73 ? 3.324 21.016 -0.93 1 92.81 73 PRO A O 1
ATOM 584 N N . ASN A 1 74 ? 1.549 21.594 -2.117 1 93.69 74 ASN A N 1
ATOM 585 C CA . ASN A 1 74 ? 0.624 21 -1.159 1 93.69 74 ASN A CA 1
ATOM 586 C C . ASN A 1 74 ? 0.393 19.531 -1.449 1 93.69 74 ASN A C 1
ATOM 588 O O . ASN A 1 74 ? -0.388 18.859 -0.759 1 93.69 74 ASN A O 1
ATOM 592 N N . TRP A 1 75 ? 1.058 19 -2.441 1 94.88 75 TRP A N 1
ATOM 593 C CA . TRP A 1 75 ? 0.94 17.594 -2.822 1 94.88 75 TRP A CA 1
ATOM 594 C C . TRP A 1 75 ? 2.27 16.875 -2.646 1 94.88 75 TRP A C 1
ATOM 596 O O . TRP A 1 75 ? 3.309 17.344 -3.119 1 94.88 75 TRP A O 1
ATOM 606 N N . SER A 1 76 ? 2.213 15.789 -1.984 1 95.69 76 SER A N 1
ATOM 607 C CA . SER A 1 76 ? 3.434 15.031 -1.734 1 95.69 76 SER A CA 1
ATOM 608 C C . SER A 1 76 ? 3.602 13.906 -2.748 1 95.69 76 SER A C 1
ATOM 610 O O . SER A 1 76 ? 3.104 12.797 -2.541 1 95.69 76 SER A O 1
ATOM 612 N N . GLY A 1 77 ? 4.375 14.172 -3.744 1 95.44 77 GLY A N 1
ATOM 613 C CA . GLY A 1 77 ? 4.719 13.109 -4.676 1 95.44 77 GLY A CA 1
ATOM 614 C C . GLY A 1 77 ? 5.457 11.961 -4.023 1 95.44 77 GLY A C 1
ATOM 615 O O . GLY A 1 77 ? 5.309 10.805 -4.438 1 95.44 77 GLY A O 1
ATOM 616 N N . ASP A 1 78 ? 6.242 12.234 -2.988 1 93.56 78 ASP A N 1
ATOM 617 C CA . ASP A 1 78 ? 6.984 11.211 -2.266 1 93.56 78 ASP A CA 1
ATOM 618 C C . ASP A 1 78 ? 6.039 10.234 -1.572 1 93.56 78 ASP A C 1
ATOM 620 O O . ASP A 1 78 ? 6.254 9.016 -1.612 1 93.56 78 ASP A O 1
ATOM 624 N N . THR A 1 79 ? 5.023 10.766 -0.932 1 95.81 79 THR A N 1
ATOM 625 C CA . THR A 1 79 ? 4.043 9.906 -0.281 1 95.81 79 THR A CA 1
ATOM 626 C C . THR A 1 79 ? 3.342 9.016 -1.305 1 95.81 79 THR A C 1
ATOM 628 O O . THR A 1 79 ? 3.221 7.805 -1.104 1 95.81 79 THR A O 1
ATOM 631 N N . LEU A 1 80 ? 2.951 9.664 -2.359 1 97.44 80 LEU A N 1
ATOM 632 C CA . LEU A 1 80 ? 2.299 8.945 -3.447 1 97.44 80 LEU A CA 1
ATOM 633 C C . LEU A 1 80 ? 3.184 7.816 -3.961 1 97.44 80 LEU A C 1
ATOM 635 O O . LEU A 1 80 ? 2.73 6.676 -4.086 1 97.44 80 LEU A O 1
ATOM 639 N N . ASP A 1 81 ? 4.426 8.148 -4.184 1 96.56 81 ASP A N 1
ATOM 640 C CA . ASP A 1 81 ? 5.387 7.188 -4.715 1 96.56 81 ASP A CA 1
ATOM 641 C C . ASP A 1 81 ? 5.617 6.035 -3.736 1 96.56 81 ASP A C 1
ATOM 643 O O . ASP A 1 81 ? 5.613 4.867 -4.129 1 96.56 81 ASP A O 1
ATOM 647 N N . ASN A 1 82 ? 5.805 6.332 -2.484 1 96.69 82 ASN A N 1
ATOM 648 C CA . ASN A 1 82 ? 6.078 5.309 -1.479 1 96.69 82 ASN A CA 1
ATOM 649 C C . ASN A 1 82 ? 4.918 4.332 -1.338 1 96.69 82 ASN A C 1
ATOM 651 O O . ASN A 1 82 ? 5.129 3.131 -1.165 1 96.69 82 ASN A O 1
ATOM 655 N N . ILE A 1 83 ? 3.715 4.785 -1.408 1 97.75 83 ILE A N 1
ATOM 656 C CA . ILE A 1 83 ? 2.516 3.961 -1.305 1 97.75 83 ILE A CA 1
ATOM 657 C C . ILE A 1 83 ? 2.479 2.955 -2.455 1 97.75 83 ILE A C 1
ATOM 659 O O . ILE A 1 83 ? 2.328 1.753 -2.23 1 97.75 83 ILE A O 1
ATOM 663 N N . ILE A 1 84 ? 2.648 3.498 -3.578 1 98.12 84 ILE A N 1
ATOM 664 C CA . ILE A 1 84 ? 2.543 2.65 -4.758 1 98.12 84 ILE A CA 1
ATOM 665 C C . ILE A 1 84 ? 3.732 1.693 -4.816 1 98.12 84 ILE A C 1
ATOM 667 O O . ILE A 1 84 ? 3.58 0.524 -5.18 1 98.12 84 ILE A O 1
ATOM 671 N N . ASP A 1 85 ? 4.922 2.195 -4.469 1 97.75 85 ASP A N 1
ATOM 672 C CA . ASP A 1 85 ? 6.109 1.349 -4.422 1 97.75 85 ASP A CA 1
ATOM 673 C C . ASP A 1 85 ? 5.902 0.16 -3.486 1 97.75 85 ASP A C 1
ATOM 675 O O . ASP A 1 85 ? 6.297 -0.964 -3.805 1 97.75 85 ASP A O 1
ATOM 679 N N . TYR A 1 86 ? 5.34 0.385 -2.355 1 98.56 86 TYR A N 1
ATOM 680 C CA . TYR A 1 86 ? 5.145 -0.716 -1.419 1 98.56 86 TYR A CA 1
ATOM 681 C C . TYR A 1 86 ? 4.246 -1.789 -2.016 1 98.56 86 TYR A C 1
ATOM 683 O O . TYR A 1 86 ? 4.492 -2.984 -1.843 1 98.56 86 TYR A O 1
ATOM 691 N N . VAL A 1 87 ? 3.191 -1.395 -2.691 1 98.62 87 VAL A N 1
ATOM 692 C CA . VAL A 1 87 ? 2.273 -2.359 -3.289 1 98.62 87 VAL A CA 1
ATOM 693 C C . VAL A 1 87 ? 2.982 -3.127 -4.402 1 98.62 87 VAL A C 1
ATOM 695 O O . VAL A 1 87 ? 2.891 -4.355 -4.473 1 98.62 87 VAL A O 1
ATOM 698 N N . THR A 1 88 ? 3.799 -2.436 -5.23 1 98.56 88 THR A N 1
ATOM 699 C CA . THR A 1 88 ? 4.359 -3.027 -6.441 1 98.56 88 THR A CA 1
ATOM 700 C C . THR A 1 88 ? 5.648 -3.781 -6.125 1 98.56 88 THR A C 1
ATOM 702 O O . THR A 1 88 ? 5.938 -4.812 -6.734 1 98.56 88 THR A O 1
ATOM 705 N N . TYR A 1 89 ? 6.434 -3.262 -5.156 1 98.62 89 TYR A N 1
ATOM 706 C CA . TYR A 1 89 ? 7.75 -3.838 -4.898 1 98.62 89 TYR A CA 1
ATOM 707 C C . TYR A 1 89 ? 7.691 -4.832 -3.742 1 98.62 89 TYR A C 1
ATOM 709 O O . TYR A 1 89 ? 8.617 -5.625 -3.553 1 98.62 89 TYR A O 1
ATOM 717 N N . VAL A 1 90 ? 6.633 -4.816 -2.973 1 98.81 90 VAL A N 1
ATOM 718 C CA . VAL A 1 90 ? 6.664 -5.598 -1.741 1 98.81 90 VAL A CA 1
ATOM 719 C C . VAL A 1 90 ? 5.43 -6.5 -1.67 1 98.81 90 VAL A C 1
ATOM 721 O O . VAL A 1 90 ? 5.539 -7.719 -1.8 1 98.81 90 VAL A O 1
ATOM 724 N N . LEU A 1 91 ? 4.258 -5.938 -1.602 1 98.81 91 LEU A N 1
ATOM 725 C CA . LEU A 1 91 ? 3.047 -6.707 -1.34 1 98.81 91 LEU A CA 1
ATOM 726 C C . LEU A 1 91 ? 2.773 -7.691 -2.471 1 98.81 91 LEU A C 1
ATOM 728 O O . LEU A 1 91 ? 2.527 -8.875 -2.225 1 98.81 91 LEU A O 1
ATOM 732 N N . LEU A 1 92 ? 2.785 -7.164 -3.697 1 98.75 92 LEU A N 1
ATOM 733 C CA . LEU A 1 92 ? 2.445 -7.98 -4.859 1 98.75 92 LEU A CA 1
ATOM 734 C C . LEU A 1 92 ? 3.422 -9.141 -5.012 1 98.75 92 LEU A C 1
ATOM 736 O O . LEU A 1 92 ? 3.008 -10.297 -5.133 1 98.75 92 LEU A O 1
ATOM 740 N N . PRO A 1 93 ? 4.715 -8.906 -4.957 1 98.75 93 PRO A N 1
ATOM 741 C CA . PRO A 1 93 ? 5.625 -10.047 -5.055 1 98.75 93 PRO A CA 1
ATOM 742 C C . PRO A 1 93 ? 5.516 -10.992 -3.863 1 98.75 93 PRO A C 1
ATOM 744 O O . PRO A 1 93 ? 5.66 -12.211 -4.02 1 98.75 93 PRO A O 1
ATOM 747 N N . ALA A 1 94 ? 5.312 -10.5 -2.637 1 98.88 94 ALA A N 1
ATOM 748 C CA . ALA A 1 94 ? 5.086 -11.375 -1.49 1 98.88 94 ALA A CA 1
ATOM 749 C C . ALA A 1 94 ? 3.869 -12.273 -1.718 1 98.88 94 ALA A C 1
ATOM 751 O O . ALA A 1 94 ? 3.904 -13.469 -1.415 1 98.88 94 ALA A O 1
ATOM 752 N N . PHE A 1 95 ? 2.854 -11.727 -2.236 1 98.88 95 PHE A N 1
ATOM 753 C CA . PHE A 1 95 ? 1.627 -12.461 -2.521 1 98.88 95 PHE A CA 1
ATOM 754 C C . PHE A 1 95 ? 1.862 -13.5 -3.607 1 98.88 95 PHE A C 1
ATOM 756 O O . PHE A 1 95 ? 1.368 -14.625 -3.512 1 98.88 95 PHE A O 1
ATOM 763 N N . ALA A 1 96 ? 2.58 -13.133 -4.645 1 98.56 96 ALA A N 1
ATOM 764 C CA . ALA A 1 96 ? 2.91 -14.07 -5.715 1 98.56 96 ALA A CA 1
ATOM 765 C C . ALA A 1 96 ? 3.689 -15.266 -5.172 1 98.56 96 ALA A C 1
ATOM 767 O O . ALA A 1 96 ? 3.396 -16.422 -5.512 1 98.56 96 ALA A O 1
ATOM 768 N N . LEU A 1 97 ? 4.664 -14.953 -4.367 1 98.62 97 LEU A N 1
ATOM 769 C CA . LEU A 1 97 ? 5.473 -16.016 -3.775 1 98.62 97 LEU A CA 1
ATOM 770 C C . LEU A 1 97 ? 4.613 -16.953 -2.939 1 98.62 97 LEU A C 1
ATOM 772 O O . LEU A 1 97 ? 4.742 -18.172 -3.039 1 98.62 97 LEU A O 1
ATOM 776 N N . TYR A 1 98 ? 3.738 -16.391 -2.203 1 98.5 98 TYR A N 1
ATOM 777 C CA . TYR A 1 98 ? 2.828 -17.172 -1.368 1 98.5 98 TYR A CA 1
ATOM 778 C C . TYR A 1 98 ? 1.875 -17.984 -2.223 1 98.5 98 TYR A C 1
ATOM 780 O O . TYR A 1 98 ? 1.733 -19.203 -2.018 1 98.5 98 TYR A O 1
ATOM 788 N N . GLN A 1 99 ? 1.235 -17.422 -3.221 1 97.69 99 GLN A N 1
ATOM 789 C CA . GLN A 1 99 ? 0.229 -18.047 -4.074 1 97.69 99 GLN A CA 1
ATOM 790 C C . GLN A 1 99 ? 0.84 -19.156 -4.926 1 97.69 99 GLN A C 1
ATOM 792 O O . GLN A 1 99 ? 0.17 -20.125 -5.25 1 97.69 99 GLN A O 1
ATOM 797 N N . SER A 1 100 ? 2.064 -18.984 -5.266 1 97.88 100 SER A N 1
ATOM 798 C CA . SER A 1 100 ? 2.715 -19.969 -6.125 1 97.88 100 SER A CA 1
ATOM 799 C C . SER A 1 100 ? 2.924 -21.297 -5.398 1 97.88 100 SER A C 1
ATOM 801 O O . SER A 1 100 ? 3.129 -22.328 -6.031 1 97.88 100 SER A O 1
ATOM 803 N N . GLY A 1 101 ? 3.018 -21.203 -4.027 1 97.56 101 GLY A N 1
ATOM 804 C CA . GLY A 1 101 ? 3.311 -22.391 -3.244 1 97.56 101 GLY A CA 1
ATOM 805 C C . GLY A 1 101 ? 4.773 -22.781 -3.283 1 97.56 101 GLY A C 1
ATOM 806 O O . GLY A 1 101 ? 5.145 -23.859 -2.814 1 97.56 101 GLY A O 1
ATOM 807 N N . MET A 1 102 ? 5.621 -21.938 -3.777 1 97.81 102 MET A N 1
ATOM 808 C CA . MET A 1 102 ? 7.031 -22.234 -4.023 1 97.81 102 MET A CA 1
ATOM 809 C C . MET A 1 102 ? 7.73 -22.656 -2.734 1 97.81 102 MET A C 1
ATOM 811 O O . MET A 1 102 ? 8.484 -23.625 -2.725 1 97.81 102 MET A O 1
ATOM 815 N N . ILE A 1 103 ? 7.449 -22 -1.64 1 97.75 103 ILE A N 1
ATOM 816 C CA . ILE A 1 103 ? 8.148 -22.25 -0.385 1 97.75 103 ILE A CA 1
ATOM 817 C C . ILE A 1 103 ? 7.375 -23.281 0.435 1 97.75 103 ILE A C 1
ATOM 819 O O . ILE A 1 103 ? 7.938 -23.906 1.334 1 97.75 103 ILE A O 1
ATOM 823 N N . GLY A 1 104 ? 6.066 -23.547 0.114 1 95.94 104 GLY A N 1
ATOM 824 C CA . GLY A 1 104 ? 5.23 -24.484 0.847 1 95.94 104 GLY A CA 1
ATOM 825 C C . GLY A 1 104 ? 4.742 -23.938 2.174 1 95.94 104 GLY A C 1
ATOM 826 O O . GLY A 1 104 ? 5.148 -22.844 2.59 1 95.94 104 GLY A O 1
ATOM 827 N N . GLU A 1 105 ? 3.836 -24.609 2.807 1 91.25 105 GLU A N 1
ATOM 828 C CA . GLU A 1 105 ? 3.33 -24.25 4.129 1 91.25 105 GLU A CA 1
ATOM 829 C C . GLU A 1 105 ? 4.031 -25.047 5.223 1 91.25 105 GLU A C 1
ATOM 831 O O . GLU A 1 105 ? 4.336 -26.219 5.043 1 91.25 105 GLU A O 1
ATOM 836 N N . PRO A 1 106 ? 4.371 -24.344 6.359 1 94.44 106 PRO A N 1
ATOM 837 C CA . PRO A 1 106 ? 3.955 -23.016 6.816 1 94.44 106 PRO A CA 1
ATOM 838 C C . PRO A 1 106 ? 4.988 -21.922 6.504 1 94.44 106 PRO A C 1
ATOM 840 O O . PRO A 1 106 ? 4.758 -20.75 6.793 1 94.44 106 PRO A O 1
ATOM 843 N N . LEU A 1 107 ? 6.09 -22.234 5.879 1 96.75 107 LEU A N 1
ATOM 844 C CA . LEU A 1 107 ? 7.215 -21.312 5.723 1 96.75 107 LEU A CA 1
ATOM 845 C C . LEU A 1 107 ? 6.852 -20.172 4.781 1 96.75 107 LEU A C 1
ATOM 847 O O . LEU A 1 107 ? 7.426 -19.078 4.875 1 96.75 107 LEU A O 1
ATOM 851 N N . SER A 1 108 ? 5.938 -20.422 3.857 1 96.62 108 SER A N 1
ATOM 852 C CA . SER A 1 108 ? 5.492 -19.344 2.986 1 96.62 108 SER A CA 1
ATOM 853 C C . SER A 1 108 ? 4.832 -18.234 3.785 1 96.62 108 SER A C 1
ATOM 855 O O . SER A 1 108 ? 4.941 -17.062 3.43 1 96.62 108 SER A O 1
ATOM 857 N N . PHE A 1 109 ? 4.129 -18.625 4.855 1 96.25 109 PHE A N 1
ATOM 858 C CA . PHE A 1 109 ? 3.518 -17.656 5.754 1 96.25 109 PHE A CA 1
ATOM 859 C C . PHE A 1 109 ? 4.582 -16.812 6.445 1 96.25 109 PHE A C 1
ATOM 861 O O . PHE A 1 109 ? 4.449 -15.594 6.531 1 96.25 109 PHE A O 1
ATOM 868 N N . VAL A 1 110 ? 5.57 -17.422 6.902 1 97.81 110 VAL A N 1
ATOM 869 C CA . VAL A 1 110 ? 6.676 -16.75 7.586 1 97.81 110 VAL A CA 1
ATOM 870 C C . VAL A 1 110 ? 7.398 -15.82 6.609 1 97.81 110 VAL A C 1
ATOM 872 O O . VAL A 1 110 ? 7.68 -14.664 6.934 1 97.81 110 VAL A O 1
ATOM 875 N N . ALA A 1 111 ? 7.676 -16.328 5.418 1 98.56 111 ALA A N 1
ATOM 876 C CA . ALA A 1 111 ? 8.367 -15.547 4.398 1 98.56 111 ALA A CA 1
ATOM 877 C C . ALA A 1 111 ? 7.578 -14.289 4.039 1 98.56 111 ALA A C 1
ATOM 879 O O . ALA A 1 111 ? 8.133 -13.195 3.969 1 98.56 111 ALA A O 1
ATOM 880 N N . ALA A 1 112 ? 6.293 -14.5 3.838 1 98.19 112 ALA A N 1
ATOM 881 C CA . ALA A 1 112 ? 5.441 -13.367 3.492 1 98.19 112 ALA A CA 1
ATOM 882 C C . ALA A 1 112 ? 5.438 -12.32 4.605 1 98.19 112 ALA A C 1
ATOM 884 O O . ALA A 1 112 ? 5.555 -11.125 4.34 1 98.19 112 ALA A O 1
ATOM 885 N N . GLY A 1 113 ? 5.277 -12.758 5.84 1 98.38 113 GLY A N 1
ATOM 886 C CA . GLY A 1 113 ? 5.324 -11.852 6.98 1 98.38 113 GLY A CA 1
ATOM 887 C C . GLY A 1 113 ? 6.629 -11.086 7.082 1 98.38 113 GLY A C 1
ATOM 888 O O . GLY A 1 113 ? 6.625 -9.867 7.297 1 98.38 113 GLY A O 1
ATOM 889 N N . MET A 1 114 ? 7.723 -11.781 6.91 1 98.69 114 MET A N 1
ATOM 890 C CA . MET A 1 114 ? 9.039 -11.148 6.945 1 98.69 114 MET A CA 1
ATOM 891 C C . MET A 1 114 ? 9.148 -10.078 5.863 1 98.69 114 MET A C 1
ATOM 893 O O . MET A 1 114 ? 9.648 -8.977 6.121 1 98.69 114 MET A O 1
ATOM 897 N N . ILE A 1 115 ? 8.68 -10.414 4.676 1 98.88 115 ILE A N 1
ATOM 898 C CA . ILE A 1 115 ? 8.797 -9.516 3.537 1 98.88 115 ILE A CA 1
ATOM 899 C C . ILE A 1 115 ? 7.996 -8.242 3.809 1 98.88 115 ILE A C 1
ATOM 901 O O . ILE A 1 115 ? 8.547 -7.137 3.783 1 98.88 115 ILE A O 1
ATOM 905 N N . VAL A 1 116 ? 6.723 -8.383 4.16 1 98.88 116 VAL A N 1
ATOM 906 C CA . VAL A 1 116 ? 5.848 -7.215 4.18 1 98.88 116 VAL A CA 1
ATOM 907 C C . VAL A 1 116 ? 6.141 -6.367 5.414 1 98.88 116 VAL A C 1
ATOM 909 O O . VAL A 1 116 ? 6.105 -5.137 5.355 1 98.88 116 VAL A O 1
ATOM 912 N N . VAL A 1 117 ? 6.52 -6.941 6.551 1 98.75 117 VAL A N 1
ATOM 913 C CA . VAL A 1 117 ? 6.742 -6.195 7.785 1 98.75 117 VAL A CA 1
ATOM 914 C C . VAL A 1 117 ? 8.094 -5.48 7.723 1 98.75 117 VAL A C 1
ATOM 916 O O . VAL A 1 117 ? 8.18 -4.281 7.988 1 98.75 117 VAL A O 1
ATOM 919 N N . SER A 1 118 ? 9.148 -6.184 7.332 1 98.62 118 SER A N 1
ATOM 920 C CA . SER A 1 118 ? 10.469 -5.562 7.242 1 98.62 118 SER A CA 1
ATOM 921 C C . SER A 1 118 ? 10.469 -4.414 6.238 1 98.62 118 SER A C 1
ATOM 923 O O . SER A 1 118 ? 11.094 -3.379 6.473 1 98.62 118 SER A O 1
ATOM 925 N N . SER A 1 119 ? 9.758 -4.586 5.148 1 98.81 119 SER A N 1
ATOM 926 C CA . SER A 1 119 ? 9.719 -3.576 4.094 1 98.81 119 SER A CA 1
ATOM 927 C C . SER A 1 119 ? 8.992 -2.32 4.555 1 98.81 119 SER A C 1
ATOM 929 O O . SER A 1 119 ? 9.398 -1.203 4.223 1 98.81 119 SER A O 1
ATOM 931 N N . ALA A 1 120 ? 7.883 -2.557 5.297 1 98.5 120 ALA A N 1
ATOM 932 C CA . ALA A 1 120 ? 7.168 -1.404 5.84 1 98.5 120 ALA A CA 1
ATOM 933 C C . ALA A 1 120 ? 8.07 -0.574 6.746 1 98.5 120 ALA A C 1
ATOM 935 O O . ALA A 1 120 ? 8.086 0.656 6.66 1 98.5 120 ALA A O 1
ATOM 936 N N . ILE A 1 121 ? 8.797 -1.196 7.543 1 97.69 121 ILE A N 1
ATOM 937 C CA . ILE A 1 121 ? 9.719 -0.523 8.445 1 97.69 121 ILE A CA 1
ATOM 938 C C . ILE A 1 121 ? 10.805 0.187 7.641 1 97.69 121 ILE A C 1
ATOM 940 O O . ILE A 1 121 ? 11.172 1.326 7.945 1 97.69 121 ILE A O 1
ATOM 944 N N . TYR A 1 122 ? 11.305 -0.457 6.668 1 98 122 TYR A N 1
ATOM 945 C CA . TYR A 1 122 ? 12.336 0.133 5.828 1 98 122 TYR A CA 1
ATOM 946 C C . TYR A 1 122 ? 11.852 1.432 5.195 1 98 122 TYR A C 1
ATOM 948 O O . TYR A 1 122 ? 12.586 2.424 5.16 1 98 122 TYR A O 1
ATOM 956 N N . TYR A 1 123 ? 10.609 1.469 4.73 1 97.06 123 TYR A N 1
ATOM 957 C CA . TYR A 1 123 ? 10.078 2.662 4.078 1 97.06 123 TYR A CA 1
ATOM 958 C C . TYR A 1 123 ? 9.922 3.805 5.074 1 97.06 123 TYR A C 1
ATOM 960 O O . TYR A 1 123 ? 9.836 4.969 4.684 1 97.06 123 TYR A O 1
ATOM 968 N N . ALA A 1 124 ? 9.883 3.447 6.344 1 96.69 124 ALA A N 1
ATOM 969 C CA . ALA A 1 124 ? 9.781 4.48 7.371 1 96.69 124 ALA A CA 1
ATOM 970 C C . ALA A 1 124 ? 11.133 5.129 7.633 1 96.69 124 ALA A C 1
ATOM 972 O O . ALA A 1 124 ? 11.211 6.18 8.273 1 96.69 124 ALA A O 1
ATOM 973 N N . ASP A 1 125 ? 12.18 4.488 7.219 1 96.06 125 ASP A N 1
ATOM 974 C CA . ASP A 1 125 ? 13.531 4.98 7.449 1 96.06 125 ASP A CA 1
ATOM 975 C C . ASP A 1 125 ? 13.875 6.109 6.477 1 96.06 125 ASP A C 1
ATOM 977 O O . ASP A 1 125 ? 14.109 5.867 5.293 1 96.06 125 ASP A O 1
ATOM 981 N N . MET A 1 126 ? 14.008 7.328 6.957 1 94.25 126 MET A N 1
ATOM 982 C CA . MET A 1 126 ? 14.25 8.5 6.121 1 94.25 126 MET A CA 1
ATOM 983 C C . MET A 1 126 ? 15.727 8.609 5.754 1 94.25 126 MET A C 1
ATOM 985 O O . MET A 1 126 ? 16.109 9.461 4.945 1 94.25 126 MET A O 1
ATOM 989 N N . GLY A 1 127 ? 16.594 7.758 6.293 1 92.38 127 GLY A N 1
ATOM 990 C CA . GLY A 1 127 ? 18.016 7.809 6.039 1 92.38 127 GLY A CA 1
ATOM 991 C C . GLY A 1 127 ? 18.516 6.664 5.176 1 92.38 127 GLY A C 1
ATOM 992 O O . GLY A 1 127 ? 19.703 6.363 5.16 1 92.38 127 GLY A O 1
ATOM 993 N N . MET A 1 128 ? 17.641 6.074 4.469 1 92.38 128 MET A N 1
ATOM 994 C CA . MET A 1 128 ? 18.016 4.84 3.785 1 92.38 128 MET A CA 1
ATOM 995 C C . MET A 1 128 ? 18.828 5.137 2.527 1 92.38 128 MET A C 1
ATOM 997 O O . MET A 1 128 ? 19.422 4.238 1.943 1 92.38 128 MET A O 1
ATOM 1001 N N . LYS A 1 129 ? 18.906 6.336 2.055 1 92.69 129 LYS A N 1
ATOM 1002 C CA . LYS A 1 129 ? 19.703 6.691 0.89 1 92.69 129 LYS A CA 1
ATOM 1003 C C . LYS A 1 129 ? 21 7.375 1.309 1 92.69 129 LYS A C 1
ATOM 1005 O O . LYS A 1 129 ? 21.016 8.219 2.211 1 92.69 129 LYS A O 1
ATOM 1010 N N . THR A 1 130 ? 22.047 7.004 0.716 1 95.19 130 THR A N 1
ATOM 1011 C CA . THR A 1 130 ? 23.359 7.586 1.03 1 95.19 130 THR A CA 1
ATOM 1012 C C . THR A 1 130 ? 23.625 8.812 0.163 1 95.19 130 THR A C 1
ATOM 1014 O O . THR A 1 130 ? 22.844 9.125 -0.741 1 95.19 130 THR A O 1
ATOM 1017 N N . ASP A 1 131 ? 24.734 9.469 0.403 1 93.31 131 ASP A N 1
ATOM 1018 C CA . ASP A 1 131 ? 25.125 10.664 -0.333 1 93.31 131 ASP A CA 1
ATOM 1019 C C . ASP A 1 131 ? 25.406 10.344 -1.8 1 93.31 131 ASP A C 1
ATOM 1021 O O . ASP A 1 131 ? 25.172 11.18 -2.678 1 93.31 131 ASP A O 1
ATOM 1025 N N . GLU A 1 132 ? 25.938 9.062 -2.053 1 95.06 132 GLU A N 1
ATOM 1026 C CA . GLU A 1 132 ? 26.219 8.656 -3.426 1 95.06 132 GLU A CA 1
ATOM 1027 C C . GLU A 1 132 ? 25 7.996 -4.066 1 95.06 132 GLU A C 1
ATOM 1029 O O . GLU A 1 132 ? 25.109 7.41 -5.148 1 95.06 132 GLU A O 1
ATOM 1034 N N . TYR A 1 133 ? 23.859 7.941 -3.389 1 94.94 133 TYR A N 1
ATOM 1035 C CA . TYR A 1 133 ? 22.562 7.496 -3.867 1 94.94 133 TYR A CA 1
ATOM 1036 C C . TYR A 1 133 ? 22.453 5.977 -3.816 1 94.94 133 TYR A C 1
ATOM 1038 O O . TYR A 1 133 ? 21.562 5.391 -4.441 1 94.94 133 TYR A O 1
ATOM 1046 N N . PHE A 1 134 ? 23.359 5.359 -3.074 1 97.44 134 PHE A N 1
ATOM 1047 C CA . PHE A 1 134 ? 23.109 3.963 -2.738 1 97.44 134 PHE A CA 1
ATOM 1048 C C . PHE A 1 134 ? 21.969 3.848 -1.737 1 97.44 134 PHE A C 1
ATOM 1050 O O . PHE A 1 134 ? 21.609 4.828 -1.084 1 97.44 134 PHE A O 1
ATOM 1057 N N . PHE A 1 135 ? 21.438 2.703 -1.731 1 97.94 135 PHE A N 1
ATOM 1058 C CA . PHE A 1 135 ? 20.562 2.365 -0.613 1 97.94 135 PHE A CA 1
ATOM 1059 C C . PHE A 1 135 ? 21.359 1.729 0.521 1 97.94 135 PHE A C 1
ATOM 1061 O O . PHE A 1 135 ? 22.203 0.87 0.283 1 97.94 135 PHE A O 1
ATOM 1068 N N . SER A 1 136 ? 21.172 2.232 1.672 1 97.56 136 SER A N 1
ATOM 1069 C CA . SER A 1 136 ? 21.75 1.579 2.846 1 97.56 136 SER A CA 1
ATOM 1070 C C . SER A 1 136 ? 20.859 0.438 3.33 1 97.56 136 SER A C 1
ATOM 1072 O O . SER A 1 136 ? 19.766 0.672 3.855 1 97.56 136 SER A O 1
ATOM 1074 N N . GLY A 1 137 ? 21.312 -0.853 3.139 1 98.12 137 GLY A N 1
ATOM 1075 C CA . GLY A 1 137 ? 20.484 -2.027 3.35 1 98.12 137 GLY A CA 1
ATOM 1076 C C . GLY A 1 137 ? 19.719 -2.449 2.107 1 98.12 137 GLY A C 1
ATOM 1077 O O . GLY A 1 137 ? 19.5 -1.645 1.196 1 98.12 137 GLY A O 1
ATOM 1078 N N . PHE A 1 138 ? 19.328 -3.707 2.107 1 98.44 138 PHE A N 1
ATOM 1079 C CA . PHE A 1 138 ? 18.484 -4.18 1.009 1 98.44 138 PHE A CA 1
ATOM 1080 C C . PHE A 1 138 ? 17.25 -3.312 0.864 1 98.44 138 PHE A C 1
ATOM 1082 O O . PHE A 1 138 ? 16.469 -3.166 1.812 1 98.44 138 PHE A O 1
ATOM 1089 N N . PRO A 1 139 ? 17.047 -2.719 -0.328 1 98.12 139 PRO A N 1
ATOM 1090 C CA . PRO A 1 139 ? 16.016 -1.684 -0.486 1 98.12 139 PRO A CA 1
ATOM 1091 C C . PRO A 1 139 ? 14.633 -2.262 -0.774 1 98.12 139 PRO A C 1
ATOM 1093 O O . PRO A 1 139 ? 13.812 -1.606 -1.416 1 98.12 139 PRO A O 1
ATOM 1096 N N . VAL A 1 140 ? 14.305 -3.463 -0.522 1 98.19 140 VAL A N 1
ATOM 1097 C CA . VAL A 1 140 ? 13.008 -4.133 -0.545 1 98.19 140 VAL A CA 1
ATOM 1098 C C . VAL A 1 140 ? 12.484 -4.199 -1.979 1 98.19 140 VAL A C 1
ATOM 1100 O O . VAL A 1 140 ? 11.312 -3.92 -2.23 1 98.19 140 VAL A O 1
ATOM 1103 N N . VAL A 1 141 ? 13.398 -4.414 -2.947 1 98 141 VAL A N 1
ATOM 1104 C CA . VAL A 1 141 ? 13.023 -4.625 -4.34 1 98 141 VAL A CA 1
ATOM 1105 C C . VAL A 1 141 ? 12.602 -6.078 -4.551 1 98 141 VAL A C 1
ATOM 1107 O O . VAL A 1 141 ? 13.109 -6.754 -5.449 1 98 141 VAL A O 1
ATOM 1110 N N . TRP A 1 142 ? 11.625 -6.516 -3.852 1 98.75 142 TRP A N 1
ATOM 1111 C CA . TRP A 1 142 ? 11.195 -7.91 -3.846 1 98.75 142 TRP A CA 1
ATOM 1112 C C . TRP A 1 142 ? 10.633 -8.312 -5.207 1 98.75 142 TRP A C 1
ATOM 1114 O O . TRP A 1 142 ? 10.633 -9.492 -5.562 1 98.75 142 TRP A O 1
ATOM 1124 N N . ASN A 1 143 ? 10.102 -7.344 -5.992 1 98.12 143 ASN A N 1
ATOM 1125 C CA . ASN A 1 143 ? 9.633 -7.66 -7.336 1 98.12 143 ASN A CA 1
ATOM 1126 C C . ASN A 1 143 ? 10.734 -8.266 -8.195 1 98.12 143 ASN A C 1
ATOM 1128 O O . ASN A 1 143 ? 10.5 -9.203 -8.953 1 98.12 143 ASN A O 1
ATOM 1132 N N . MET A 1 144 ? 11.945 -7.816 -8.031 1 97.75 144 MET A N 1
ATOM 1133 C CA . MET A 1 144 ? 13.078 -8.359 -8.781 1 97.75 144 MET A CA 1
ATOM 1134 C C . MET A 1 144 ? 13.508 -9.711 -8.219 1 97.75 144 MET A C 1
ATOM 1136 O O . MET A 1 144 ? 13.781 -10.641 -8.977 1 97.75 144 MET A O 1
ATOM 1140 N N . VAL A 1 145 ? 13.562 -9.82 -6.926 1 98.69 145 VAL A N 1
ATOM 1141 C CA . VAL A 1 145 ? 13.992 -11.047 -6.27 1 98.69 145 VAL A CA 1
ATOM 1142 C C . VAL A 1 145 ? 13.016 -12.18 -6.586 1 98.69 145 VAL A C 1
ATOM 1144 O O . VAL A 1 145 ? 13.414 -13.242 -7.055 1 98.69 145 VAL A O 1
ATOM 1147 N N . VAL A 1 146 ? 11.742 -11.938 -6.383 1 98.81 146 VAL A N 1
ATOM 1148 C CA . VAL A 1 146 ? 10.727 -12.969 -6.559 1 98.81 146 VAL A CA 1
ATOM 1149 C C . VAL A 1 146 ? 10.594 -13.312 -8.039 1 98.81 146 VAL A C 1
ATOM 1151 O O . VAL A 1 146 ? 10.398 -14.477 -8.398 1 98.81 146 VAL A O 1
ATOM 1154 N N . PHE A 1 147 ? 10.68 -12.289 -8.875 1 98.88 147 PHE A N 1
ATOM 1155 C CA . PHE A 1 147 ? 10.688 -12.555 -10.305 1 98.88 147 PHE A CA 1
ATOM 1156 C C . PHE A 1 147 ? 11.812 -13.516 -10.672 1 98.88 147 PHE A C 1
ATOM 1158 O O . PHE A 1 147 ? 11.609 -14.461 -11.43 1 98.88 147 PHE A O 1
ATOM 1165 N N . THR A 1 148 ? 12.977 -13.273 -10.148 1 98.81 148 THR A N 1
ATOM 1166 C CA . THR A 1 148 ? 14.125 -14.133 -10.406 1 98.81 148 THR A CA 1
ATOM 1167 C C . THR A 1 148 ? 13.867 -15.555 -9.906 1 98.81 148 THR A C 1
ATOM 1169 O O . THR A 1 148 ? 14.18 -16.531 -10.594 1 98.81 148 THR A O 1
ATOM 1172 N N . LEU A 1 149 ? 13.289 -15.703 -8.758 1 98.75 149 LEU A N 1
ATOM 1173 C CA . LEU A 1 149 ? 12.961 -17.016 -8.219 1 98.75 149 LEU A CA 1
ATOM 1174 C C . LEU A 1 149 ? 11.992 -17.75 -9.133 1 98.75 149 LEU A C 1
ATOM 1176 O O . LEU A 1 149 ? 12.109 -18.969 -9.32 1 98.75 149 LEU A O 1
ATOM 1180 N N . PHE A 1 150 ? 11.008 -17.047 -9.695 1 98.75 150 PHE A N 1
ATOM 1181 C CA . PHE A 1 150 ? 10.055 -17.656 -10.625 1 98.75 150 PHE A CA 1
ATOM 1182 C C . PHE A 1 150 ? 10.75 -18.109 -11.898 1 98.75 150 PHE A C 1
ATOM 1184 O O . PHE A 1 150 ? 10.523 -19.219 -12.375 1 98.75 150 PHE A O 1
ATOM 1191 N N . VAL A 1 151 ? 11.594 -17.234 -12.461 1 98.69 151 VAL A N 1
ATOM 1192 C CA . VAL A 1 151 ? 12.258 -17.531 -13.734 1 98.69 151 VAL A CA 1
ATOM 1193 C C . VAL A 1 151 ? 13.141 -18.766 -13.586 1 98.69 151 VAL A C 1
ATOM 1195 O O . VAL A 1 151 ? 13.18 -19.609 -14.484 1 98.69 151 VAL A O 1
ATOM 1198 N N . MET A 1 152 ? 13.773 -18.922 -12.445 1 98.06 152 MET A N 1
ATOM 1199 C CA . MET A 1 152 ? 14.719 -20.031 -12.305 1 98.06 152 MET A CA 1
ATOM 1200 C C . MET A 1 152 ? 14.039 -21.25 -11.68 1 98.06 152 MET A C 1
ATOM 1202 O O . MET A 1 152 ? 14.672 -22.281 -11.461 1 98.06 152 MET A O 1
ATOM 1206 N N . ASP A 1 153 ? 12.711 -21.078 -11.398 1 97.62 153 ASP A N 1
ATOM 1207 C CA . ASP A 1 153 ? 11.984 -22.156 -10.75 1 97.62 153 ASP A CA 1
ATOM 1208 C C . ASP A 1 153 ? 12.734 -22.672 -9.523 1 97.62 153 ASP A C 1
ATOM 1210 O O . ASP A 1 153 ? 13.039 -23.859 -9.422 1 97.62 153 ASP A O 1
ATOM 1214 N N . ALA A 1 154 ? 12.844 -21.734 -8.602 1 98.25 154 ALA A N 1
ATOM 1215 C CA . ALA A 1 154 ? 13.703 -21.984 -7.445 1 98.25 154 ALA A CA 1
ATOM 1216 C C . ALA A 1 154 ? 13.094 -23.031 -6.52 1 98.25 154 ALA A C 1
ATOM 1218 O O . ALA A 1 154 ? 11.875 -23.141 -6.414 1 98.25 154 ALA A O 1
ATOM 1219 N N . SER A 1 155 ? 13.992 -23.828 -5.883 1 98.38 155 SER A N 1
ATOM 1220 C CA . SER A 1 155 ? 13.539 -24.734 -4.828 1 98.38 155 SER A CA 1
ATOM 1221 C C . SER A 1 155 ? 13.039 -23.953 -3.613 1 98.38 155 SER A C 1
ATOM 1223 O O . SER A 1 155 ? 13.359 -22.781 -3.451 1 98.38 155 SER A O 1
ATOM 1225 N N . ALA A 1 156 ? 12.273 -24.609 -2.773 1 98.44 156 ALA A N 1
ATOM 1226 C CA . ALA A 1 156 ? 11.773 -24.016 -1.539 1 98.44 156 ALA A CA 1
ATOM 1227 C C . ALA A 1 156 ? 12.914 -23.5 -0.669 1 98.44 156 ALA A C 1
ATOM 1229 O O . ALA A 1 156 ? 12.844 -22.406 -0.11 1 98.44 156 ALA A O 1
ATOM 1230 N N . THR A 1 157 ? 13.953 -24.266 -0.557 1 98.44 157 THR A N 1
ATOM 1231 C CA . THR A 1 157 ? 15.094 -23.922 0.279 1 98.44 157 THR A CA 1
ATOM 1232 C C . THR A 1 157 ? 15.805 -22.688 -0.263 1 98.44 157 THR A C 1
ATOM 1234 O O . THR A 1 157 ? 16.156 -21.781 0.497 1 98.44 157 THR A O 1
ATOM 1237 N N . THR A 1 158 ? 16.031 -22.656 -1.555 1 98.56 158 THR A N 1
ATOM 1238 C CA . THR A 1 158 ? 16.688 -21.5 -2.178 1 98.56 158 THR A CA 1
ATOM 1239 C C . THR A 1 158 ? 15.852 -20.234 -1.959 1 98.56 158 THR A C 1
ATOM 1241 O O . THR A 1 158 ? 16.391 -19.203 -1.551 1 98.56 158 THR A O 1
ATOM 1244 N N . ALA A 1 159 ? 14.555 -20.344 -2.221 1 98.75 159 ALA A N 1
ATOM 1245 C CA . ALA A 1 159 ? 13.664 -19.203 -2.064 1 98.75 159 ALA A CA 1
ATOM 1246 C C . ALA A 1 159 ? 13.664 -18.703 -0.624 1 98.75 159 ALA A C 1
ATOM 1248 O O . ALA A 1 159 ? 13.805 -17.5 -0.376 1 98.75 159 ALA A O 1
ATOM 1249 N N . MET A 1 160 ? 13.547 -19.625 0.336 1 98.75 160 MET A N 1
ATOM 1250 C CA . MET A 1 160 ? 13.523 -19.25 1.746 1 98.75 160 MET A CA 1
ATOM 1251 C C . MET A 1 160 ? 14.844 -18.609 2.162 1 98.75 160 MET A C 1
ATOM 1253 O O . MET A 1 160 ? 14.859 -17.641 2.924 1 98.75 160 MET A O 1
ATOM 1257 N N . THR A 1 161 ? 15.914 -19.141 1.712 1 98.75 161 THR A N 1
ATOM 1258 C CA . THR A 1 161 ? 17.234 -18.609 2.039 1 98.75 161 THR A CA 1
ATOM 1259 C C . THR A 1 161 ? 17.391 -17.188 1.495 1 98.75 161 THR A C 1
ATOM 1261 O O . THR A 1 161 ? 17.812 -16.281 2.223 1 98.75 161 THR A O 1
ATOM 1264 N N . VAL A 1 162 ? 17.031 -17 0.226 1 98.75 162 VAL A N 1
ATOM 1265 C CA . VAL A 1 162 ? 17.172 -15.695 -0.408 1 98.75 162 VAL A CA 1
ATOM 1266 C C . VAL A 1 162 ? 16.312 -14.664 0.32 1 98.75 162 VAL A C 1
ATOM 1268 O O . VAL A 1 162 ? 16.75 -13.547 0.585 1 98.75 162 VAL A O 1
ATOM 1271 N N . VAL A 1 163 ? 15.062 -15.047 0.669 1 98.81 163 VAL A N 1
ATOM 1272 C CA . VAL A 1 163 ? 14.148 -14.148 1.368 1 98.81 163 VAL A CA 1
ATOM 1273 C C . VAL A 1 163 ? 14.719 -13.797 2.742 1 98.81 163 VAL A C 1
ATOM 1275 O O . VAL A 1 163 ? 14.797 -12.625 3.105 1 98.81 163 VAL A O 1
ATOM 1278 N N . THR A 1 164 ? 15.164 -14.789 3.465 1 98.81 164 THR A N 1
ATOM 1279 C CA . THR A 1 164 ? 15.664 -14.578 4.82 1 98.81 164 THR A CA 1
ATOM 1280 C C . THR A 1 164 ? 16.906 -13.703 4.805 1 98.81 164 THR A C 1
ATOM 1282 O O . THR A 1 164 ? 17.016 -12.742 5.57 1 98.81 164 THR A O 1
ATOM 1285 N N . VAL A 1 165 ? 17.828 -13.969 3.98 1 98.75 165 VAL A N 1
ATOM 1286 C CA . VAL A 1 165 ? 19.062 -13.203 3.877 1 98.75 165 VAL A CA 1
ATOM 1287 C C . VAL A 1 165 ? 18.75 -11.758 3.492 1 98.75 165 VAL A C 1
ATOM 1289 O O . VAL A 1 165 ? 19.297 -10.82 4.07 1 98.75 165 VAL A O 1
ATOM 1292 N N . SER A 1 166 ? 17.875 -11.578 2.512 1 98.88 166 SER A N 1
ATOM 1293 C CA . SER A 1 166 ? 17.516 -10.234 2.062 1 98.88 166 SER A CA 1
ATOM 1294 C C . SER A 1 166 ? 16.859 -9.438 3.182 1 98.88 166 SER A C 1
ATOM 1296 O O . SER A 1 166 ? 17.141 -8.242 3.342 1 98.88 166 SER A O 1
ATOM 1298 N N . VAL A 1 167 ? 16 -10.086 3.971 1 98.81 167 VAL A N 1
ATOM 1299 C CA . VAL A 1 167 ? 15.352 -9.414 5.094 1 98.81 167 VAL A CA 1
ATOM 1300 C C . VAL A 1 167 ? 16.391 -8.969 6.105 1 98.81 167 VAL A C 1
ATOM 1302 O O . VAL A 1 167 ? 16.359 -7.832 6.586 1 98.81 167 VAL A O 1
ATOM 1305 N N . PHE A 1 168 ? 17.375 -9.797 6.402 1 98.38 168 PHE A N 1
ATOM 1306 C CA . PHE A 1 168 ? 18.438 -9.4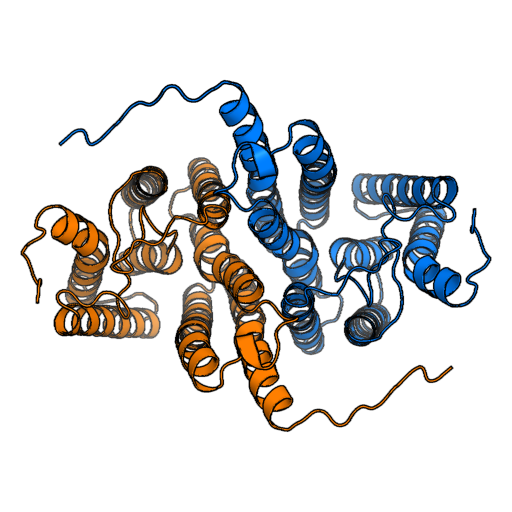38 7.328 1 98.38 168 PHE A CA 1
ATOM 1307 C C . PHE A 1 168 ? 19.281 -8.297 6.766 1 98.38 168 PHE A C 1
ATOM 1309 O O . PHE A 1 168 ? 19.641 -7.367 7.492 1 98.38 168 PHE A O 1
ATOM 1316 N N . LEU A 1 169 ? 19.547 -8.336 5.52 1 98.5 169 LEU A N 1
ATOM 1317 C CA . LEU A 1 169 ? 20.359 -7.316 4.871 1 98.5 169 LEU A CA 1
ATOM 1318 C C . LEU A 1 169 ? 19.656 -5.965 4.883 1 98.5 169 LEU A C 1
ATOM 1320 O O . LEU A 1 169 ? 20.312 -4.922 4.824 1 98.5 169 LEU A O 1
ATOM 1324 N N . THR A 1 170 ? 18.328 -5.969 4.895 1 98.19 170 THR A N 1
ATOM 1325 C CA . THR A 1 170 ? 17.547 -4.734 4.922 1 98.19 170 THR A CA 1
ATOM 1326 C C . THR A 1 170 ? 17.984 -3.85 6.086 1 98.19 170 THR A C 1
ATOM 1328 O O . THR A 1 170 ? 17.953 -2.621 5.988 1 98.19 170 THR A O 1
ATOM 1331 N N . PHE A 1 171 ? 18.531 -4.445 7.156 1 95.75 171 PHE A N 1
ATOM 1332 C CA . PHE A 1 171 ? 18.797 -3.699 8.383 1 95.75 171 PHE A CA 1
ATOM 1333 C C . PHE A 1 171 ? 20.297 -3.598 8.625 1 95.75 171 PHE A C 1
ATOM 1335 O O . PHE A 1 171 ? 20.734 -3.133 9.688 1 95.75 171 PHE A O 1
ATOM 1342 N N . LEU A 1 172 ? 21.094 -3.992 7.719 1 96.88 172 LEU A N 1
ATOM 1343 C CA . LEU A 1 172 ? 22.531 -3.859 7.805 1 96.88 172 LEU A CA 1
ATOM 1344 C C . LEU A 1 172 ? 23.031 -2.688 6.961 1 96.88 172 LEU A C 1
ATOM 1346 O O . LEU A 1 172 ? 22.422 -2.367 5.934 1 96.88 172 LEU A O 1
ATOM 1350 N N . PRO A 1 173 ? 24.109 -2.07 7.402 1 96.06 173 PRO A N 1
ATOM 1351 C CA . PRO A 1 173 ? 24.656 -0.927 6.664 1 96.06 173 PRO A CA 1
ATOM 1352 C C . PRO A 1 173 ? 25.484 -1.345 5.453 1 96.06 173 PRO A C 1
ATOM 1354 O O . PRO A 1 173 ? 26.672 -1.026 5.379 1 96.06 173 PRO A O 1
ATOM 1357 N N . ILE A 1 174 ? 24.859 -2.037 4.574 1 97.75 174 ILE A N 1
ATOM 1358 C CA . ILE A 1 174 ? 25.438 -2.477 3.312 1 97.75 174 ILE A CA 1
ATOM 1359 C C . ILE A 1 174 ? 24.781 -1.741 2.152 1 97.75 174 ILE A C 1
ATOM 1361 O O . ILE A 1 174 ? 23.547 -1.598 2.121 1 97.75 174 ILE A O 1
ATOM 1365 N N . ASN A 1 175 ? 25.641 -1.294 1.25 1 98.19 175 ASN A N 1
ATOM 1366 C CA . ASN A 1 175 ? 25.125 -0.499 0.145 1 98.19 175 ASN A CA 1
ATOM 1367 C C . ASN A 1 175 ? 24.484 -1.381 -0.929 1 98.19 175 ASN A C 1
ATOM 1369 O O . ASN A 1 175 ? 25.031 -2.434 -1.27 1 98.19 175 ASN A O 1
ATOM 1373 N N . PHE A 1 176 ? 23.406 -0.963 -1.396 1 98.56 176 PHE A N 1
ATOM 1374 C CA . PHE A 1 176 ? 22.75 -1.554 -2.559 1 98.56 176 PHE A CA 1
ATOM 1375 C C . PHE A 1 176 ? 22.609 -0.527 -3.676 1 98.56 176 PHE A C 1
ATOM 1377 O O . PHE A 1 176 ? 22.406 0.66 -3.41 1 98.56 176 PHE A O 1
ATOM 1384 N N . LEU A 1 177 ? 22.609 -0.998 -4.871 1 97.88 177 LEU A N 1
ATOM 1385 C CA . LEU A 1 177 ? 22.75 -0.156 -6.055 1 97.88 177 LEU A CA 1
ATOM 1386 C C . LEU A 1 177 ? 21.422 0.487 -6.426 1 97.88 177 LEU A C 1
ATOM 1388 O O . LEU A 1 177 ? 20.375 -0.185 -6.445 1 97.88 177 LEU A O 1
ATOM 1392 N N . HI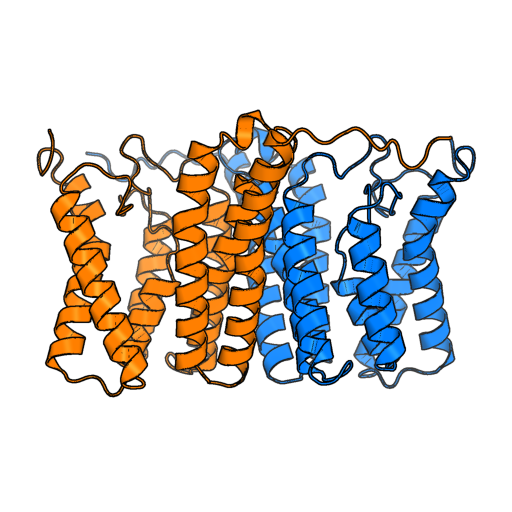S A 1 178 ? 21.391 1.699 -6.621 1 96.19 178 HIS A N 1
ATOM 1393 C CA . HIS A 1 178 ? 20.406 2.359 -7.48 1 96.19 178 HIS A CA 1
ATOM 1394 C C . HIS A 1 178 ? 20.953 2.518 -8.898 1 96.19 178 HIS A C 1
ATOM 1396 O O . HIS A 1 178 ? 21.797 3.379 -9.156 1 96.19 178 HIS A O 1
ATOM 1402 N N . PRO A 1 179 ? 20.438 1.872 -9.773 1 92.56 179 PRO A N 1
ATOM 1403 C CA . PRO A 1 179 ? 21.109 1.712 -11.07 1 92.56 179 PRO A CA 1
ATOM 1404 C C . PRO A 1 179 ? 21.203 3.02 -11.852 1 92.56 179 PRO A C 1
ATOM 1406 O O . PRO A 1 179 ? 22.172 3.238 -12.586 1 92.56 179 PRO A O 1
ATOM 1409 N N . VAL A 1 180 ? 20.344 3.879 -11.664 1 92.06 180 VAL A N 1
ATOM 1410 C CA . VAL A 1 180 ? 20.297 5.074 -12.5 1 92.06 180 VAL A CA 1
ATOM 1411 C C . VAL A 1 180 ? 21.047 6.215 -11.812 1 92.06 180 VAL A C 1
ATOM 1413 O O . VAL A 1 180 ? 21.75 6.988 -12.469 1 92.06 180 VAL A O 1
ATOM 1416 N N . ARG A 1 181 ? 21.016 6.25 -10.492 1 93.44 181 ARG A N 1
ATOM 1417 C CA . ARG A 1 181 ? 21.484 7.453 -9.805 1 93.44 181 ARG A CA 1
ATOM 1418 C C . ARG A 1 181 ? 22.922 7.305 -9.352 1 93.44 181 ARG A C 1
ATOM 1420 O O . ARG A 1 181 ? 23.625 8.297 -9.164 1 93.44 181 ARG A O 1
ATOM 1427 N N . VAL A 1 182 ? 23.328 6.129 -9.094 1 96.69 182 VAL A N 1
ATOM 1428 C CA . VAL A 1 182 ? 24.719 5.922 -8.695 1 96.69 182 VAL A CA 1
ATOM 1429 C C . VAL A 1 182 ? 25.641 6.148 -9.898 1 96.69 182 VAL A C 1
ATOM 1431 O O . VAL A 1 182 ? 25.469 5.527 -10.945 1 96.69 182 VAL A O 1
ATOM 1434 N N . LYS A 1 183 ? 26.672 6.965 -9.773 1 96.69 183 LYS A N 1
ATOM 1435 C CA . LYS A 1 183 ? 27.531 7.355 -10.883 1 96.69 183 LYS A CA 1
ATOM 1436 C C . LYS A 1 183 ? 28.625 6.312 -11.117 1 96.69 183 LYS A C 1
ATOM 1438 O O . LYS A 1 183 ? 29.062 6.113 -12.258 1 96.69 183 LYS A O 1
ATOM 1443 N N . ARG A 1 184 ? 29.031 5.695 -10.039 1 96.94 184 ARG A N 1
ATOM 1444 C CA . ARG A 1 184 ? 30.094 4.711 -10.18 1 96.94 184 ARG A CA 1
ATOM 1445 C C . ARG A 1 184 ? 29.656 3.537 -11.047 1 96.94 184 ARG A C 1
ATOM 1447 O O . ARG A 1 184 ? 28.641 2.893 -10.758 1 96.94 184 ARG A O 1
ATOM 1454 N N . LEU A 1 185 ? 30.422 3.305 -12.164 1 97.38 185 LEU A N 1
ATOM 1455 C CA . LEU A 1 185 ? 30.188 2.217 -13.109 1 97.38 185 LEU A CA 1
ATOM 1456 C C . LEU A 1 185 ? 28.812 2.324 -13.742 1 97.38 185 LEU A C 1
ATOM 1458 O O . LEU A 1 185 ? 28.219 1.312 -14.109 1 97.38 185 LEU A O 1
ATOM 1462 N N . ARG A 1 186 ? 28.281 3.455 -13.906 1 97.5 186 ARG A N 1
ATOM 1463 C CA . ARG A 1 186 ? 26.906 3.668 -14.344 1 97.5 186 ARG A CA 1
ATOM 1464 C C . ARG A 1 186 ? 26.656 3.029 -15.711 1 97.5 186 ARG A C 1
ATOM 1466 O O . ARG A 1 186 ? 25.656 2.328 -15.898 1 97.5 186 ARG A O 1
ATOM 1473 N N . PRO A 1 187 ? 27.547 3.266 -16.734 1 97.44 187 PRO A N 1
ATOM 1474 C CA . PRO A 1 187 ? 27.266 2.629 -18.031 1 97.44 187 PRO A CA 1
ATOM 1475 C C . PRO A 1 187 ? 27.172 1.109 -17.922 1 97.44 187 PRO A C 1
ATOM 1477 O O . PRO A 1 187 ? 26.297 0.502 -18.547 1 97.44 187 PRO A O 1
ATOM 1480 N N . LEU A 1 188 ? 28 0.518 -17.141 1 97.94 188 LEU A N 1
ATOM 1481 C CA . LEU A 1 188 ? 27.969 -0.93 -16.953 1 97.94 188 LEU A CA 1
ATOM 1482 C C . LEU A 1 188 ? 26.719 -1.357 -16.203 1 97.94 188 LEU A C 1
ATOM 1484 O O . LEU A 1 188 ? 26.062 -2.338 -16.578 1 97.94 188 LEU A O 1
ATOM 1488 N N . ASN A 1 189 ? 26.406 -0.672 -15.117 1 98.19 189 ASN A N 1
ATOM 1489 C CA . ASN A 1 189 ? 25.219 -0.983 -14.344 1 98.19 189 ASN A CA 1
ATOM 1490 C C . ASN A 1 189 ? 23.953 -0.926 -15.211 1 98.19 189 ASN A C 1
ATOM 1492 O O . ASN A 1 189 ? 23.125 -1.825 -15.148 1 98.19 189 ASN A O 1
ATOM 1496 N N . LEU A 1 190 ? 23.859 0.082 -16.031 1 98 190 LEU A N 1
ATOM 1497 C CA . LEU A 1 190 ? 22.703 0.245 -16.906 1 98 190 LEU A CA 1
ATOM 1498 C C . LEU A 1 190 ? 22.641 -0.863 -17.938 1 98 190 LEU A C 1
ATOM 1500 O O . LEU A 1 190 ? 21.562 -1.344 -18.281 1 98 190 LEU A O 1
ATOM 1504 N N . LEU A 1 191 ? 23.781 -1.164 -18.453 1 98.56 191 LEU A N 1
ATOM 1505 C CA . LEU A 1 191 ? 23.828 -2.258 -19.406 1 98.56 191 LEU A CA 1
ATOM 1506 C C . LEU A 1 191 ? 23.344 -3.561 -18.781 1 98.56 191 LEU A C 1
ATOM 1508 O O . LEU A 1 191 ? 22.578 -4.301 -19.391 1 98.56 191 LEU A O 1
ATOM 1512 N N . VAL A 1 192 ? 23.797 -3.863 -17.594 1 98.62 192 VAL A N 1
ATOM 1513 C CA . VAL A 1 192 ? 23.438 -5.105 -16.922 1 98.62 192 VAL A CA 1
ATOM 1514 C C . VAL A 1 192 ? 21.938 -5.09 -16.594 1 98.62 192 VAL A C 1
ATOM 1516 O O . VAL A 1 192 ? 21.266 -6.113 -16.719 1 98.62 192 VAL A O 1
ATOM 1519 N N . VAL A 1 193 ? 21.422 -3.945 -16.172 1 98.12 193 VAL A N 1
ATOM 1520 C CA . VAL A 1 193 ? 19.984 -3.824 -15.953 1 98.12 193 VAL A CA 1
ATOM 1521 C C . VAL A 1 193 ? 19.234 -4.129 -17.25 1 98.12 193 VAL A C 1
ATOM 1523 O O . VAL A 1 193 ? 18.234 -4.852 -17.234 1 98.12 193 VAL A O 1
ATOM 1526 N N . ALA A 1 194 ? 19.688 -3.559 -18.328 1 98.31 194 ALA A N 1
ATOM 1527 C CA . ALA A 1 194 ? 19.047 -3.773 -19.625 1 98.31 194 ALA A CA 1
ATOM 1528 C C . ALA A 1 194 ? 19.047 -5.254 -20 1 98.31 194 ALA A C 1
ATOM 1530 O O . ALA A 1 194 ? 18.062 -5.773 -20.516 1 98.31 194 ALA A O 1
ATOM 1531 N N . ILE A 1 195 ? 20.156 -5.875 -19.797 1 98.69 195 ILE A N 1
ATOM 1532 C CA . ILE A 1 195 ? 20.281 -7.305 -20.078 1 98.69 195 ILE A CA 1
ATOM 1533 C C . ILE A 1 195 ? 19.297 -8.086 -19.203 1 98.69 195 ILE A C 1
ATOM 1535 O O . ILE A 1 195 ? 18.578 -8.953 -19.688 1 98.69 195 ILE A O 1
ATOM 1539 N N . TRP A 1 196 ? 19.297 -7.797 -17.938 1 98.56 196 TRP A N 1
ATOM 1540 C CA . TRP A 1 196 ? 18.391 -8.461 -17 1 98.56 196 TRP A CA 1
ATOM 1541 C C . TRP A 1 196 ? 16.938 -8.297 -17.438 1 98.56 196 TRP A C 1
ATOM 1543 O O . TRP A 1 196 ? 16.172 -9.258 -17.438 1 98.56 196 TRP A O 1
ATOM 1553 N N . CYS A 1 197 ? 16.547 -7.102 -17.828 1 98.19 197 CYS A N 1
ATOM 1554 C CA . CYS A 1 197 ? 15.188 -6.816 -18.266 1 98.19 197 CYS A CA 1
ATOM 1555 C C . CYS A 1 197 ? 14.852 -7.57 -19.547 1 98.19 197 CYS A C 1
ATOM 1557 O O . CYS A 1 197 ? 13.766 -8.141 -19.672 1 98.19 197 CYS A O 1
ATOM 1559 N N . ALA A 1 198 ? 15.742 -7.527 -20.5 1 98.62 198 ALA A N 1
ATOM 1560 C CA . ALA A 1 198 ? 15.516 -8.211 -21.781 1 98.62 198 ALA A CA 1
ATOM 1561 C C . ALA A 1 198 ? 15.336 -9.711 -21.562 1 98.62 198 ALA A C 1
ATOM 1563 O O . ALA A 1 198 ? 14.43 -10.32 -22.141 1 98.62 198 ALA A O 1
ATOM 1564 N N . LEU A 1 199 ? 16.203 -10.281 -20.766 1 98.81 199 LEU A N 1
ATOM 1565 C CA . LEU A 1 199 ? 16.109 -11.711 -20.484 1 98.81 199 LEU A CA 1
ATOM 1566 C C . LEU A 1 199 ? 14.859 -12.039 -19.688 1 98.81 199 LEU A C 1
ATOM 1568 O O . LEU A 1 199 ? 14.25 -13.094 -19.875 1 98.81 199 LEU A O 1
ATOM 1572 N N . GLY A 1 200 ? 14.531 -11.172 -18.719 1 98.62 200 GLY A N 1
ATOM 1573 C CA . GLY A 1 200 ? 13.281 -11.336 -18.016 1 98.62 200 GLY A CA 1
ATOM 1574 C C . GLY A 1 200 ? 12.07 -11.305 -18.922 1 98.62 200 GLY A C 1
ATOM 1575 O O . GLY A 1 200 ? 11.164 -12.133 -18.797 1 98.62 200 GLY A O 1
ATOM 1576 N N . GLY A 1 201 ? 12.008 -10.281 -19.844 1 98.62 201 GLY A N 1
ATOM 1577 C CA . GLY A 1 201 ? 10.953 -10.242 -20.844 1 98.62 201 GLY A CA 1
ATOM 1578 C C . GLY A 1 201 ? 10.883 -11.492 -21.703 1 98.62 201 GLY A C 1
ATOM 1579 O O . GLY A 1 201 ? 9.789 -11.992 -21.984 1 98.62 201 GLY A O 1
ATOM 1580 N N . TYR A 1 202 ? 12.047 -11.938 -22.078 1 98.75 202 TYR A N 1
ATOM 1581 C CA . TYR A 1 202 ? 12.117 -13.188 -22.844 1 98.75 202 TYR A CA 1
ATOM 1582 C C . TYR A 1 202 ? 11.523 -14.336 -22.047 1 98.75 202 TYR A C 1
ATOM 1584 O O . TYR A 1 202 ? 10.766 -15.148 -22.594 1 98.75 202 TYR A O 1
ATOM 1592 N N . ALA A 1 203 ? 11.836 -14.469 -20.781 1 98.81 203 ALA A N 1
ATOM 1593 C CA . ALA A 1 203 ? 11.305 -15.516 -19.922 1 98.81 203 ALA A CA 1
ATOM 1594 C C . ALA A 1 203 ? 9.781 -15.445 -19.859 1 98.81 203 ALA A C 1
ATOM 1596 O O . ALA A 1 203 ? 9.102 -16.484 -19.859 1 98.81 203 ALA A O 1
ATOM 1597 N N . LEU A 1 204 ? 9.211 -14.266 -19.781 1 98.81 204 LEU A N 1
ATOM 1598 C CA . LEU A 1 204 ? 7.766 -14.094 -19.734 1 98.81 204 LEU A CA 1
ATOM 1599 C C . LEU A 1 204 ? 7.129 -14.523 -21.047 1 98.81 204 LEU A C 1
ATOM 1601 O O . LEU A 1 204 ? 6.082 -15.18 -21.062 1 98.81 204 LEU A O 1
ATOM 1605 N N . LEU A 1 205 ? 7.746 -14.102 -22.141 1 98.56 205 LEU A N 1
ATOM 1606 C CA . LEU A 1 205 ? 7.227 -14.484 -23.453 1 98.56 205 LEU A CA 1
ATOM 1607 C C . LEU A 1 205 ? 7.219 -16 -23.609 1 98.56 205 LEU A C 1
ATOM 1609 O O . LEU A 1 205 ? 6.34 -16.547 -24.281 1 98.56 205 LEU A O 1
ATOM 1613 N N . MET A 1 206 ? 8.133 -16.656 -22.938 1 98.25 206 MET A N 1
ATOM 1614 C CA . MET A 1 206 ? 8.242 -18.109 -23 1 98.25 206 MET A CA 1
ATOM 1615 C C . MET A 1 206 ? 7.402 -18.766 -21.906 1 98.25 206 MET A C 1
ATOM 1617 O O . MET A 1 206 ? 7.469 -19.984 -21.703 1 98.25 206 MET A O 1
ATOM 1621 N N . HIS A 1 207 ? 6.68 -18 -21.172 1 98.19 207 HIS A N 1
ATOM 1622 C CA . HIS A 1 207 ? 5.836 -18.484 -20.094 1 98.19 207 HIS A CA 1
ATOM 1623 C C . HIS A 1 207 ? 6.645 -19.297 -19.078 1 98.19 207 HIS A C 1
ATOM 1625 O O . HIS A 1 207 ? 6.207 -20.375 -18.656 1 98.19 207 HIS A O 1
ATOM 1631 N N . PHE A 1 208 ? 7.914 -18.875 -18.859 1 97.62 208 PHE A N 1
ATOM 1632 C CA . PHE A 1 208 ? 8.859 -19.406 -17.891 1 97.62 208 PHE A CA 1
ATOM 1633 C C . PHE A 1 208 ? 9.445 -20.734 -18.359 1 97.62 208 PHE A C 1
ATOM 1635 O O . PHE A 1 208 ? 10.172 -21.391 -17.609 1 97.62 208 PHE A O 1
ATOM 1642 N N . GLU A 1 209 ? 9.062 -21.25 -19.547 1 97.62 209 GLU A N 1
ATOM 1643 C CA . GLU A 1 209 ? 9.812 -22.328 -20.188 1 97.62 209 GLU A CA 1
ATOM 1644 C C . GLU A 1 209 ? 11.062 -21.781 -20.891 1 97.62 209 GLU A C 1
ATOM 1646 O O . GLU A 1 209 ? 11.203 -21.922 -22.094 1 97.62 209 GLU A O 1
ATOM 1651 N N . THR A 1 210 ? 11.953 -21.312 -20.047 1 97.44 210 THR A N 1
ATOM 1652 C CA . THR A 1 210 ? 13.109 -20.562 -20.516 1 97.44 210 THR A CA 1
ATOM 1653 C C . THR A 1 210 ? 14.32 -21.469 -20.672 1 97.44 210 THR A C 1
ATOM 1655 O O . THR A 1 210 ? 14.609 -22.297 -19.797 1 97.44 210 THR A O 1
ATOM 1658 N N . PRO A 1 211 ? 15.008 -21.391 -21.844 1 98.06 211 PRO A N 1
ATOM 1659 C CA . PRO A 1 211 ? 16.219 -22.203 -22 1 98.06 211 PRO A CA 1
ATOM 1660 C C . PRO A 1 211 ? 17.25 -21.938 -20.922 1 98.06 211 PRO A C 1
ATOM 1662 O O . PRO A 1 211 ? 17.359 -20.812 -20.422 1 98.06 211 PRO A O 1
ATOM 1665 N N . THR A 1 212 ? 18 -22.953 -20.641 1 98 212 THR A N 1
ATOM 1666 C CA . THR A 1 212 ? 18.938 -22.938 -19.531 1 98 212 THR A CA 1
ATOM 1667 C C . THR A 1 212 ? 19.938 -21.797 -19.656 1 98 212 THR A C 1
ATOM 1669 O O . THR A 1 212 ? 20.25 -21.125 -18.672 1 98 212 THR A O 1
ATOM 1672 N N . TRP A 1 213 ? 20.422 -21.578 -20.797 1 98.31 213 TRP A N 1
ATOM 1673 C CA . TRP A 1 213 ? 21.406 -20.516 -20.984 1 98.31 213 TRP A CA 1
ATOM 1674 C C . TRP A 1 213 ? 20.828 -19.156 -20.625 1 98.31 213 TRP A C 1
ATOM 1676 O O . TRP A 1 213 ? 21.516 -18.312 -20.062 1 98.31 213 TRP A O 1
ATOM 1686 N N . ALA A 1 214 ? 19.594 -18.906 -20.969 1 98.62 214 ALA A N 1
ATOM 1687 C CA . ALA A 1 214 ? 18.938 -17.641 -20.672 1 98.62 214 ALA A CA 1
ATOM 1688 C C . ALA A 1 214 ? 18.688 -17.484 -19.172 1 98.62 214 ALA A C 1
ATOM 1690 O O . ALA A 1 214 ? 18.828 -16.375 -18.625 1 98.62 214 ALA A O 1
ATOM 1691 N N . VAL A 1 215 ? 18.312 -18.594 -18.531 1 98.69 215 VAL A N 1
ATOM 1692 C CA . VAL A 1 215 ? 18.109 -18.562 -17.094 1 98.69 215 VAL A CA 1
ATOM 1693 C C . VAL A 1 215 ? 19.422 -18.219 -16.391 1 98.69 215 VAL A C 1
ATOM 1695 O O . VAL A 1 215 ? 19.453 -17.391 -15.484 1 98.69 215 VAL A O 1
ATOM 1698 N N . ILE A 1 216 ? 20.516 -18.859 -16.812 1 98.62 216 ILE A N 1
ATOM 1699 C CA . ILE A 1 216 ? 21.812 -18.641 -16.219 1 98.62 216 ILE A CA 1
ATOM 1700 C C . ILE A 1 216 ? 22.219 -17.172 -16.391 1 98.62 216 ILE A C 1
ATOM 1702 O O . ILE A 1 216 ? 22.656 -16.531 -15.438 1 98.62 216 ILE A O 1
ATOM 1706 N N . ALA A 1 217 ? 22.078 -16.656 -17.594 1 98.81 217 ALA A N 1
ATOM 1707 C CA . ALA A 1 217 ? 22.406 -15.258 -17.859 1 98.81 217 ALA A CA 1
ATOM 1708 C C . ALA A 1 217 ? 21.547 -14.312 -17.047 1 98.81 217 ALA A C 1
ATOM 1710 O O . ALA A 1 217 ? 22.031 -13.305 -16.531 1 98.81 217 ALA A O 1
ATOM 1711 N N . PHE A 1 218 ? 20.344 -14.633 -16.969 1 98.81 218 PHE A N 1
ATOM 1712 C CA . PHE A 1 218 ? 19.391 -13.836 -16.203 1 98.81 218 PHE A CA 1
ATOM 1713 C C . PHE A 1 218 ? 19.766 -13.805 -14.727 1 98.81 218 PHE A C 1
ATOM 1715 O O . PHE A 1 218 ? 19.812 -12.734 -14.117 1 98.81 218 PHE A O 1
ATOM 1722 N N . VAL A 1 219 ? 20.047 -14.953 -14.141 1 98.69 219 VAL A N 1
ATOM 1723 C CA . VAL A 1 219 ? 20.391 -15.062 -12.727 1 98.69 219 VAL A CA 1
ATOM 1724 C C . VAL A 1 219 ? 21.734 -14.383 -12.469 1 98.69 219 VAL A C 1
ATOM 1726 O O . VAL A 1 219 ? 21.891 -13.688 -11.469 1 98.69 219 VAL A O 1
ATOM 1729 N N . ALA A 1 220 ? 22.672 -14.531 -13.375 1 98.75 220 ALA A N 1
ATOM 1730 C CA . ALA A 1 220 ? 23.984 -13.914 -13.234 1 98.75 220 ALA A CA 1
ATOM 1731 C C . ALA A 1 220 ? 23.875 -12.391 -13.219 1 98.75 220 ALA A C 1
ATOM 1733 O O . ALA A 1 220 ? 24.516 -11.727 -12.406 1 98.75 220 ALA A O 1
ATOM 1734 N N . SER A 1 221 ? 23.125 -11.875 -14.141 1 98.69 221 SER A N 1
ATOM 1735 C CA . SER A 1 221 ? 22.922 -10.43 -14.164 1 98.69 221 SER A CA 1
ATOM 1736 C C . SER A 1 221 ? 22.219 -9.961 -12.891 1 98.69 221 SER A C 1
ATOM 1738 O O . SER A 1 221 ? 22.547 -8.898 -12.359 1 98.69 221 SER A O 1
ATOM 1740 N N . GLY A 1 222 ? 21.281 -10.742 -12.391 1 98.38 222 GLY A N 1
ATOM 1741 C CA . GLY A 1 222 ? 20.625 -10.422 -11.141 1 98.38 222 GLY A CA 1
ATOM 1742 C C . GLY A 1 222 ? 21.562 -10.422 -9.953 1 98.38 222 GLY A C 1
ATOM 1743 O O . GLY A 1 222 ? 21.469 -9.547 -9.086 1 98.38 222 GLY A O 1
ATOM 1744 N N . ILE A 1 223 ? 22.438 -11.398 -9.898 1 98.5 223 ILE A N 1
ATOM 1745 C CA . ILE A 1 223 ? 23.422 -11.5 -8.82 1 98.5 223 ILE A CA 1
ATOM 1746 C C . ILE A 1 223 ? 24.359 -10.289 -8.859 1 98.5 223 ILE A C 1
ATOM 1748 O O . ILE A 1 223 ? 24.688 -9.719 -7.816 1 98.5 223 ILE A O 1
ATOM 1752 N N . TYR A 1 224 ? 24.781 -9.906 -10.031 1 98.56 224 TYR A N 1
ATOM 1753 C CA . TYR A 1 224 ? 25.594 -8.695 -10.172 1 98.56 224 TYR A CA 1
ATOM 1754 C C . TYR A 1 224 ? 24.875 -7.496 -9.562 1 98.56 224 TYR A C 1
ATOM 1756 O O . TYR A 1 224 ? 25.469 -6.777 -8.742 1 98.56 224 TYR A O 1
ATOM 1764 N N . LEU A 1 225 ? 23.672 -7.277 -9.93 1 98.44 225 LEU A N 1
ATOM 1765 C CA . LEU A 1 225 ? 22.922 -6.109 -9.484 1 98.44 225 LEU A CA 1
ATOM 1766 C C . LEU A 1 225 ? 22.688 -6.156 -7.98 1 98.44 225 LEU A C 1
ATOM 1768 O O . LEU A 1 225 ? 22.656 -5.117 -7.32 1 98.44 225 LEU A O 1
ATOM 1772 N N . TYR A 1 226 ? 22.547 -7.34 -7.438 1 98.44 226 TYR A N 1
ATOM 1773 C CA . TYR A 1 226 ? 22.297 -7.547 -6.016 1 98.44 226 TYR A CA 1
ATOM 1774 C C . TYR A 1 226 ? 23.562 -7.273 -5.199 1 98.44 226 TYR A C 1
ATOM 1776 O O . TYR A 1 226 ? 23.484 -6.762 -4.078 1 98.44 226 TYR A O 1
ATOM 1784 N N . CYS A 1 227 ? 24.766 -7.477 -5.754 1 98.31 227 CYS A N 1
ATOM 1785 C CA . CYS A 1 227 ? 25.984 -7.504 -4.953 1 98.31 227 CYS A CA 1
ATOM 1786 C C . CYS A 1 227 ? 26.844 -6.277 -5.227 1 98.31 227 CYS A C 1
ATOM 1788 O O . CYS A 1 227 ? 27.688 -5.91 -4.406 1 98.31 227 CYS A O 1
ATOM 1790 N N . ILE A 1 228 ? 26.656 -5.641 -6.375 1 98.44 228 ILE A N 1
ATOM 1791 C CA . ILE A 1 228 ? 27.609 -4.641 -6.855 1 98.44 228 ILE A CA 1
ATOM 1792 C C . ILE A 1 228 ? 27.672 -3.471 -5.875 1 98.44 228 ILE A C 1
ATOM 1794 O O . ILE A 1 228 ? 28.734 -2.885 -5.656 1 98.44 228 ILE A O 1
ATOM 1798 N N . GLY A 1 229 ? 26.531 -3.115 -5.27 1 97.94 229 GLY A N 1
ATOM 1799 C CA . GLY A 1 229 ? 26.547 -2.055 -4.277 1 97.94 229 GLY A CA 1
ATOM 1800 C C . GLY A 1 229 ? 27.484 -2.346 -3.117 1 97.94 229 GLY A C 1
ATOM 1801 O O . GLY A 1 229 ? 28.281 -1.488 -2.719 1 97.94 229 GLY A O 1
ATOM 1802 N N . GLY A 1 230 ? 27.391 -3.549 -2.535 1 97.94 230 GLY A N 1
ATOM 1803 C CA . GLY A 1 230 ? 28.297 -3.967 -1.47 1 97.94 230 GLY A CA 1
ATOM 1804 C C . GLY A 1 230 ? 29.75 -4.027 -1.901 1 97.94 230 GLY A C 1
ATOM 1805 O O . GLY A 1 230 ? 30.641 -3.635 -1.147 1 97.94 230 GLY A O 1
ATOM 1806 N N . ILE A 1 231 ? 29.953 -4.457 -3.078 1 97.88 231 ILE A N 1
ATOM 1807 C CA . ILE A 1 231 ? 31.312 -4.543 -3.613 1 97.88 231 ILE A CA 1
ATOM 1808 C C . ILE A 1 231 ? 31.906 -3.143 -3.713 1 97.88 231 ILE A C 1
ATOM 1810 O O . ILE A 1 231 ? 33.062 -2.922 -3.301 1 97.88 231 ILE A O 1
ATOM 1814 N N . LEU A 1 232 ? 31.156 -2.24 -4.25 1 97.12 232 LEU A N 1
ATOM 1815 C CA . LEU A 1 232 ? 31.641 -0.872 -4.402 1 97.12 232 LEU A CA 1
ATOM 1816 C C . LEU A 1 232 ? 31.875 -0.221 -3.045 1 97.12 232 LEU A C 1
ATOM 1818 O O . LEU A 1 232 ? 32.75 0.642 -2.904 1 97.12 232 LEU A O 1
ATOM 1822 N N . GLN A 1 233 ? 31.047 -0.646 -2.096 1 96.5 233 GLN A N 1
ATOM 1823 C CA . GLN A 1 233 ? 31.25 -0.175 -0.729 1 96.5 233 GLN A CA 1
ATOM 1824 C C . GLN A 1 233 ? 32.594 -0.644 -0.182 1 96.5 233 GLN A C 1
ATOM 1826 O O . GLN A 1 233 ? 33.281 0.118 0.485 1 96.5 233 GLN A O 1
ATOM 1831 N N . PHE A 1 234 ? 33 -1.829 -0.417 1 96.19 234 PHE A N 1
ATOM 1832 C CA . PHE A 1 234 ? 34.219 -2.434 0.085 1 96.19 234 PHE A CA 1
ATOM 1833 C C . PHE A 1 234 ? 35.438 -1.924 -0.689 1 96.19 234 PHE A C 1
ATOM 1835 O O . PHE A 1 234 ? 36.531 -1.877 -0.156 1 96.19 234 PHE A O 1
ATOM 1842 N N . PHE A 1 235 ? 35.219 -1.51 -1.934 1 96.06 235 PHE A N 1
ATOM 1843 C CA . PHE A 1 235 ? 36.281 -0.954 -2.775 1 96.06 235 PHE A CA 1
ATOM 1844 C C . PHE A 1 235 ? 35.969 0.486 -3.16 1 96.06 235 PHE A C 1
ATOM 1846 O O . PHE A 1 235 ? 35.594 0.762 -4.301 1 96.06 235 PHE A O 1
ATOM 1853 N N . PRO A 1 236 ? 36.219 1.402 -2.326 1 92.44 236 PRO A N 1
ATOM 1854 C CA . PRO A 1 236 ? 35.781 2.787 -2.52 1 92.44 236 PRO A CA 1
ATOM 1855 C C . PRO A 1 236 ? 36.438 3.443 -3.738 1 92.44 236 PRO A C 1
ATOM 1857 O O . PRO A 1 236 ? 35.906 4.406 -4.285 1 92.44 236 PRO A O 1
ATOM 1860 N N . SER A 1 237 ? 37.5 2.916 -4.246 1 94 237 SER A N 1
ATOM 1861 C CA . SER A 1 237 ? 38.188 3.521 -5.391 1 94 237 SER A CA 1
ATOM 1862 C C . SER A 1 237 ? 37.656 2.982 -6.707 1 94 237 SER A C 1
ATOM 1864 O O . SER A 1 237 ? 37.844 3.586 -7.762 1 94 237 SER A O 1
ATOM 1866 N N . LEU A 1 238 ? 36.969 1.935 -6.621 1 92.75 238 LEU A N 1
ATOM 1867 C CA . LEU A 1 238 ? 36.438 1.308 -7.832 1 92.75 238 LEU A CA 1
ATOM 1868 C C . LEU A 1 238 ? 35.344 2.148 -8.438 1 92.75 238 LEU A C 1
ATOM 1870 O O . LEU A 1 238 ? 34.312 2.42 -7.781 1 92.75 238 LEU A O 1
ATOM 1874 N N . GLY A 1 239 ? 35.562 2.6 -9.719 1 88.88 239 GLY A N 1
ATOM 1875 C CA . GLY A 1 239 ? 34.562 3.381 -10.438 1 88.88 239 GLY A CA 1
ATOM 1876 C C . GLY A 1 239 ? 34.531 4.832 -9.992 1 88.88 239 GLY A C 1
ATOM 1877 O O . GLY A 1 239 ? 33.625 5.578 -10.398 1 88.88 239 GLY A O 1
ATOM 1878 N N . ALA A 1 240 ? 35.406 5.227 -9.047 1 85.88 240 ALA A N 1
ATOM 1879 C CA . ALA A 1 240 ? 35.438 6.605 -8.555 1 85.88 240 ALA A CA 1
ATOM 1880 C C . ALA A 1 240 ? 36 7.547 -9.617 1 85.88 240 ALA A C 1
ATOM 1882 O O . ALA A 1 240 ? 36.969 7.199 -10.312 1 85.88 240 ALA A O 1
ATOM 1883 N N . LYS A 1 241 ? 35.188 8.602 -9.953 1 74.88 241 LYS A N 1
ATOM 1884 C CA . LYS A 1 241 ? 35.75 9.617 -10.836 1 74.88 241 LYS A CA 1
ATOM 1885 C C . LYS A 1 241 ? 36.312 10.781 -10.039 1 74.88 241 LYS A C 1
ATOM 1887 O O . LYS A 1 241 ? 35.844 11.078 -8.938 1 74.88 241 LYS A O 1
ATOM 1892 N N . MET B 1 1 ? 37.656 -1.266 10.742 1 29.88 1 MET B N 1
ATOM 1893 C CA . MET B 1 1 ? 36.5 -0.449 10.406 1 29.88 1 MET B CA 1
ATOM 1894 C C . MET B 1 1 ? 35.219 -0.991 11.078 1 29.88 1 MET B C 1
ATOM 1896 O O . MET B 1 1 ? 34.875 -2.158 10.898 1 29.88 1 MET B O 1
ATOM 1900 N N . LYS B 1 2 ? 34.844 -0.459 12.164 1 42.03 2 LYS B N 1
ATOM 1901 C CA . LYS B 1 2 ? 33.844 -0.995 13.086 1 42.03 2 LYS B CA 1
ATOM 1902 C C . LYS B 1 2 ? 32.469 -1.07 12.43 1 42.03 2 LYS B C 1
ATOM 1904 O O . LYS B 1 2 ? 31.859 -0.041 12.156 1 42.03 2 LYS B O 1
ATOM 1909 N N . ILE B 1 3 ? 32.344 -1.981 11.719 1 43.56 3 ILE B N 1
ATOM 1910 C CA . ILE B 1 3 ? 31.156 -2.322 10.961 1 43.56 3 ILE B CA 1
ATOM 1911 C C . ILE B 1 3 ? 29.922 -2.15 11.852 1 43.56 3 ILE B C 1
ATOM 1913 O O . ILE B 1 3 ? 28.906 -1.61 11.414 1 43.56 3 ILE B O 1
ATOM 1917 N N . PHE B 1 4 ? 30 -2.828 13.07 1 44.91 4 PHE B N 1
ATOM 1918 C CA . PHE B 1 4 ? 28.859 -2.756 13.969 1 44.91 4 PHE B CA 1
ATOM 1919 C C . PHE B 1 4 ? 29.141 -1.795 15.117 1 44.91 4 PHE B C 1
ATOM 1921 O O . PHE B 1 4 ? 30.031 -2.035 15.938 1 44.91 4 PHE B O 1
ATOM 1928 N N . ASN B 1 5 ? 28.984 -0.569 15.031 1 42.22 5 ASN B N 1
ATOM 1929 C CA . ASN B 1 5 ? 29.047 0.29 16.219 1 42.22 5 ASN B CA 1
ATOM 1930 C C . ASN B 1 5 ? 27.828 0.103 17.109 1 42.22 5 ASN B C 1
ATOM 1932 O O . ASN B 1 5 ? 26.719 0.549 16.75 1 42.22 5 ASN B O 1
ATOM 1936 N N . TYR B 1 6 ? 27.938 -0.958 17.922 1 45.28 6 TYR B N 1
ATOM 1937 C CA . TYR B 1 6 ? 26.859 -1.251 18.859 1 45.28 6 TYR B CA 1
ATOM 1938 C C . TYR B 1 6 ? 26.625 -0.077 19.797 1 45.28 6 TYR B C 1
ATOM 1940 O O . TYR B 1 6 ? 27.5 0.276 20.594 1 45.28 6 TYR B O 1
ATOM 1948 N N . LYS B 1 7 ? 26.031 1.007 19.391 1 53.66 7 LYS B N 1
ATOM 1949 C CA . LYS B 1 7 ? 25.641 2.033 20.344 1 53.66 7 LYS B CA 1
ATOM 1950 C C . LYS B 1 7 ? 24.453 1.568 21.188 1 53.66 7 LYS B C 1
ATOM 1952 O O . LYS B 1 7 ? 23.516 0.961 20.656 1 53.66 7 LYS B O 1
ATOM 1957 N N . ARG B 1 8 ? 24.578 1.536 22.531 1 57.28 8 ARG B N 1
ATOM 1958 C CA . ARG B 1 8 ? 23.469 1.285 23.453 1 57.28 8 ARG B CA 1
ATOM 1959 C C . ARG B 1 8 ? 22.234 2.096 23.062 1 57.28 8 ARG B C 1
ATOM 1961 O O . ARG B 1 8 ? 22.297 3.322 22.953 1 57.28 8 ARG B O 1
ATOM 1968 N N . VAL B 1 9 ? 21.266 1.224 22.547 1 66.62 9 VAL B N 1
ATOM 1969 C CA . VAL B 1 9 ? 20.031 1.938 22.219 1 66.62 9 VAL B CA 1
ATOM 1970 C C . VAL B 1 9 ? 19.266 2.271 23.484 1 66.62 9 VAL B C 1
ATOM 1972 O O . VAL B 1 9 ? 18.906 1.376 24.266 1 66.62 9 VAL B O 1
ATOM 1975 N N . PRO B 1 10 ? 19.141 3.51 23.828 1 79.44 10 PRO B N 1
ATOM 1976 C CA . PRO B 1 10 ? 18.359 3.895 25.016 1 79.44 10 PRO B CA 1
ATOM 1977 C C . PRO B 1 10 ? 16.969 3.287 25.016 1 79.44 10 PRO B C 1
ATOM 1979 O O . PRO B 1 10 ? 16.406 2.998 23.953 1 79.44 10 PRO B O 1
ATOM 1982 N N . TYR B 1 11 ? 16.516 2.902 26.188 1 86.38 11 TYR B N 1
ATOM 1983 C CA . TYR B 1 11 ? 15.203 2.324 26.422 1 86.38 11 TYR B CA 1
ATOM 1984 C C . TYR B 1 11 ? 14.125 3.121 25.703 1 86.38 11 TYR B C 1
ATOM 1986 O O . TYR B 1 11 ? 13.156 2.549 25.188 1 86.38 11 TYR B O 1
ATOM 1994 N N . ALA B 1 12 ? 14.25 4.352 25.609 1 88.88 12 ALA B N 1
ATOM 1995 C CA . ALA B 1 12 ? 13.281 5.219 24.938 1 88.88 12 ALA B CA 1
ATOM 1996 C C . ALA B 1 12 ? 13.219 4.922 23.453 1 88.88 12 ALA B C 1
ATOM 1998 O O . ALA B 1 12 ? 12.141 4.934 22.859 1 88.88 12 ALA B O 1
ATOM 1999 N N . GLU B 1 13 ? 14.297 4.641 22.891 1 91 13 GLU B N 1
ATOM 2000 C CA . GLU B 1 13 ? 14.344 4.34 21.469 1 91 13 GLU B CA 1
ATOM 2001 C C . GLU B 1 13 ? 13.734 2.973 21.172 1 91 13 GLU B C 1
ATOM 2003 O O . GLU B 1 13 ? 13.055 2.797 20.156 1 91 13 GLU B O 1
ATOM 2008 N N . ILE B 1 14 ? 13.992 2.074 22.047 1 92.12 14 ILE B N 1
ATOM 2009 C CA . ILE B 1 14 ? 13.43 0.738 21.891 1 92.12 14 ILE B CA 1
ATOM 2010 C C . ILE B 1 14 ? 11.906 0.807 21.953 1 92.12 14 ILE B C 1
ATOM 2012 O O . ILE B 1 14 ? 11.211 0.208 21.125 1 92.12 14 ILE B O 1
ATOM 2016 N N . ARG B 1 15 ? 11.406 1.525 22.906 1 92.12 15 ARG B N 1
ATOM 2017 C CA . ARG B 1 15 ? 9.961 1.701 23.062 1 92.12 15 ARG B CA 1
ATOM 2018 C C . ARG B 1 15 ? 9.359 2.381 21.828 1 92.12 15 ARG B C 1
ATOM 2020 O O . ARG B 1 15 ? 8.336 1.943 21.312 1 92.12 15 ARG B O 1
ATOM 2027 N N . ALA B 1 16 ? 10.008 3.367 21.438 1 93.25 16 ALA B N 1
ATOM 2028 C CA . ALA B 1 16 ? 9.516 4.105 20.281 1 93.25 16 ALA B CA 1
ATOM 2029 C C . ALA B 1 16 ? 9.539 3.238 19.031 1 93.25 16 ALA B C 1
ATOM 2031 O O . ALA B 1 16 ? 8.586 3.24 18.25 1 93.25 16 ALA B O 1
ATOM 2032 N N . PHE B 1 17 ? 10.609 2.535 18.906 1 94.88 17 PHE B N 1
ATOM 2033 C CA . PHE B 1 17 ? 10.734 1.688 17.719 1 94.88 17 PHE B CA 1
ATOM 2034 C C . PHE B 1 17 ? 9.711 0.559 17.766 1 94.88 17 PHE B C 1
ATOM 2036 O O . PHE B 1 17 ? 9.227 0.12 16.719 1 94.88 17 PHE B O 1
ATOM 2043 N N . SER B 1 18 ? 9.32 0.112 18.938 1 95.94 18 SER B N 1
ATOM 2044 C CA . SER B 1 18 ? 8.312 -0.932 19.062 1 95.94 18 SER B CA 1
ATOM 2045 C C . SER B 1 18 ? 6.965 -0.477 18.516 1 95.94 18 SER B C 1
ATOM 2047 O O . SER B 1 18 ? 6.184 -1.294 18.031 1 95.94 18 SER B O 1
ATOM 2049 N N . VAL B 1 19 ? 6.699 0.786 18.562 1 96.5 19 VAL B N 1
ATOM 2050 C CA . VAL B 1 19 ? 5.469 1.322 18 1 96.5 19 VAL B CA 1
ATOM 2051 C C . VAL B 1 19 ? 5.496 1.165 16.469 1 96.5 19 VAL B C 1
ATOM 2053 O O . VAL B 1 19 ? 4.48 0.825 15.859 1 96.5 19 VAL B O 1
ATOM 2056 N N . HIS B 1 20 ? 6.691 1.397 15.891 1 97 20 HIS B N 1
ATOM 2057 C CA . HIS B 1 20 ? 6.824 1.176 14.453 1 97 20 HIS B CA 1
ATOM 2058 C C . HIS B 1 20 ? 6.602 -0.291 14.102 1 97 20 HIS B C 1
ATOM 2060 O O . HIS B 1 20 ? 5.98 -0.601 13.078 1 97 20 HIS B O 1
ATOM 2066 N N . ILE B 1 21 ? 7.09 -1.139 14.922 1 97.31 21 ILE B N 1
ATOM 2067 C CA . ILE B 1 21 ? 6.895 -2.568 14.703 1 97.31 21 ILE B CA 1
ATOM 2068 C C . ILE B 1 21 ? 5.41 -2.91 14.805 1 97.31 21 ILE B C 1
ATOM 2070 O O . ILE B 1 21 ? 4.887 -3.676 13.992 1 97.31 21 ILE B O 1
ATOM 2074 N N . LEU B 1 22 ? 4.77 -2.326 15.766 1 97.75 22 LEU B N 1
ATOM 2075 C CA . LEU B 1 22 ? 3.334 -2.525 15.914 1 97.75 22 LEU B CA 1
ATOM 2076 C C . LEU B 1 22 ? 2.59 -2.059 14.672 1 97.75 22 LEU B C 1
ATOM 2078 O O . LEU B 1 22 ? 1.776 -2.799 14.109 1 97.75 22 LEU B O 1
ATOM 2082 N N . THR B 1 23 ? 2.871 -0.874 14.266 1 97.88 23 THR B N 1
ATOM 2083 C CA . THR B 1 23 ? 2.232 -0.339 13.062 1 97.88 23 THR B CA 1
ATOM 2084 C C . THR B 1 23 ? 2.508 -1.233 11.859 1 97.88 23 THR B C 1
ATOM 2086 O O . THR B 1 23 ? 1.589 -1.577 11.117 1 97.88 23 THR B O 1
ATOM 2089 N N . ALA B 1 24 ? 3.742 -1.659 11.719 1 98.19 24 ALA B N 1
ATOM 2090 C CA . ALA B 1 24 ? 4.16 -2.473 10.578 1 98.19 24 ALA B CA 1
ATOM 2091 C C . ALA B 1 24 ? 3.463 -3.83 10.594 1 98.19 24 ALA B C 1
ATOM 2093 O O . ALA B 1 24 ? 3.219 -4.418 9.539 1 98.19 24 ALA B O 1
ATOM 2094 N N . SER B 1 25 ? 3.164 -4.324 11.758 1 98.25 25 SER B N 1
ATOM 2095 C CA . SER B 1 25 ? 2.484 -5.613 11.844 1 98.25 25 SER B CA 1
ATOM 2096 C C . SER B 1 25 ? 1.126 -5.57 11.148 1 98.25 25 SER B C 1
ATOM 2098 O O . SER B 1 25 ? 0.607 -6.605 10.727 1 98.25 25 SER B O 1
ATOM 2100 N N . GLY B 1 26 ? 0.543 -4.402 11.047 1 98.19 26 GLY B N 1
ATOM 2101 C CA . GLY B 1 26 ? -0.686 -4.242 10.281 1 98.19 26 GLY B CA 1
ATOM 2102 C C . GLY B 1 26 ? -0.555 -4.688 8.836 1 98.19 26 GLY B C 1
ATOM 2103 O O . GLY B 1 26 ? -1.531 -5.129 8.227 1 98.19 26 GLY B O 1
ATOM 2104 N N . SER B 1 27 ? 0.633 -4.574 8.305 1 98.12 27 SER B N 1
ATOM 2105 C CA . SER B 1 27 ? 0.845 -4.98 6.918 1 98.12 27 SER B CA 1
ATOM 2106 C C . SER B 1 27 ? 0.671 -6.484 6.75 1 98.12 27 SER B C 1
ATOM 2108 O O . SER B 1 27 ? 0.17 -6.949 5.723 1 98.12 27 SER B O 1
ATOM 2110 N N . PHE B 1 28 ? 1.14 -7.246 7.691 1 98.62 28 PHE B N 1
ATOM 2111 C CA . PHE B 1 28 ? 0.977 -8.695 7.613 1 98.62 28 PHE B CA 1
ATOM 2112 C C . PHE B 1 28 ? -0.492 -9.078 7.734 1 98.62 28 PHE B C 1
ATOM 2114 O O . PHE B 1 28 ? -0.962 -9.984 7.035 1 98.62 28 PHE B O 1
ATOM 2121 N N . LEU B 1 29 ? -1.22 -8.445 8.664 1 98.56 29 LEU B N 1
ATOM 2122 C CA . LEU B 1 29 ? -2.656 -8.68 8.766 1 98.56 29 LEU B CA 1
ATOM 2123 C C . LEU B 1 29 ? -3.359 -8.359 7.457 1 98.56 29 LEU B C 1
ATOM 2125 O O . LEU B 1 29 ? -4.242 -9.102 7.02 1 98.56 29 LEU B O 1
ATOM 2129 N N . ALA B 1 30 ? -2.98 -7.254 6.863 1 98.19 30 ALA B N 1
ATOM 2130 C CA . ALA B 1 30 ? -3.527 -6.902 5.559 1 98.19 30 ALA B CA 1
ATOM 2131 C C . ALA B 1 30 ? -3.199 -7.969 4.52 1 98.19 30 ALA B C 1
ATOM 2133 O O . ALA B 1 30 ? -4.047 -8.32 3.691 1 98.19 30 ALA B O 1
ATOM 2134 N N . PHE B 1 31 ? -1.967 -8.461 4.555 1 98.69 31 PHE B N 1
ATOM 2135 C CA . PHE B 1 31 ? -1.547 -9.523 3.646 1 98.69 31 PHE B CA 1
ATOM 2136 C C . PHE B 1 31 ? -2.441 -10.75 3.793 1 98.69 31 PHE B C 1
ATOM 2138 O O . PHE B 1 31 ? -2.883 -11.32 2.797 1 98.69 31 PHE B O 1
ATOM 2145 N N . LEU B 1 32 ? -2.723 -11.141 5.008 1 98.56 32 LEU B N 1
ATOM 2146 C CA . LEU B 1 32 ? -3.609 -12.266 5.258 1 98.56 32 LEU B CA 1
ATOM 2147 C C . LEU B 1 32 ? -5.008 -11.992 4.719 1 98.56 32 LEU B C 1
ATOM 2149 O O . LEU B 1 32 ? -5.691 -12.906 4.254 1 98.56 32 LEU B O 1
ATOM 2153 N N . GLY B 1 33 ? -5.41 -10.734 4.82 1 98.69 33 GLY B N 1
ATOM 2154 C CA . GLY B 1 33 ? -6.664 -10.336 4.203 1 98.69 33 GLY B CA 1
ATOM 2155 C C . GLY B 1 33 ? -6.68 -10.547 2.699 1 98.69 33 GLY B C 1
ATOM 2156 O O . GLY B 1 33 ? -7.664 -11.047 2.146 1 98.69 33 GLY B O 1
ATOM 2157 N N . VAL B 1 34 ? -5.621 -10.195 2.033 1 98.69 34 VAL B N 1
ATOM 2158 C CA . VAL B 1 34 ? -5.52 -10.375 0.588 1 98.69 34 VAL B CA 1
ATOM 2159 C C . VAL B 1 34 ? -5.609 -11.859 0.243 1 98.69 34 VAL B C 1
ATOM 2161 O O . VAL B 1 34 ? -6.32 -12.242 -0.691 1 98.69 34 VAL B O 1
ATOM 2164 N N . VAL B 1 35 ? -4.902 -12.688 0.995 1 98.44 35 VAL B N 1
ATOM 2165 C CA . VAL B 1 35 ? -4.941 -14.133 0.787 1 98.44 35 VAL B CA 1
ATOM 2166 C C . VAL B 1 35 ? -6.371 -14.641 0.947 1 98.44 35 VAL B C 1
ATOM 2168 O O . VAL B 1 35 ? -6.871 -15.383 0.098 1 98.44 35 VAL B O 1
ATOM 2171 N N . ALA B 1 36 ? -7.023 -14.203 2.014 1 98.69 36 ALA B N 1
ATOM 2172 C CA . ALA B 1 36 ? -8.398 -14.633 2.264 1 98.69 36 ALA B CA 1
ATOM 2173 C C . ALA B 1 36 ? -9.328 -14.188 1.134 1 98.69 36 ALA B C 1
ATOM 2175 O O . ALA B 1 36 ? -10.164 -14.969 0.672 1 98.69 36 ALA B O 1
ATOM 2176 N N . ALA B 1 37 ? -9.188 -12.961 0.712 1 98.62 37 ALA B N 1
ATOM 2177 C CA . ALA B 1 37 ? -10.023 -12.445 -0.369 1 98.62 37 ALA B CA 1
ATOM 2178 C C . ALA B 1 37 ? -9.797 -13.227 -1.661 1 98.62 37 ALA B C 1
ATOM 2180 O O . ALA B 1 37 ? -10.734 -13.469 -2.42 1 98.62 37 ALA B O 1
ATOM 2181 N N . SER B 1 38 ? -8.555 -13.602 -1.958 1 98.44 38 SER B N 1
ATOM 2182 C CA . SER B 1 38 ? -8.234 -14.352 -3.166 1 98.44 38 SER B CA 1
ATOM 2183 C C . SER B 1 38 ? -8.922 -15.711 -3.17 1 98.44 38 SER B C 1
ATOM 2185 O O . SER B 1 38 ? -9.141 -16.297 -4.23 1 98.44 38 SER B O 1
ATOM 2187 N N . GLU B 1 39 ? -9.234 -16.203 -1.998 1 98.06 39 GLU B N 1
ATOM 2188 C CA . GLU B 1 39 ? -9.898 -17.5 -1.844 1 98.06 39 GLU B CA 1
ATOM 2189 C C . GLU B 1 39 ? -11.398 -17.328 -1.613 1 98.06 39 GLU B C 1
ATOM 2191 O O . GLU B 1 39 ? -12.086 -18.281 -1.255 1 98.06 39 GLU B O 1
ATOM 2196 N N . HIS B 1 40 ? -11.922 -16.141 -1.71 1 98.19 40 HIS B N 1
ATOM 2197 C CA . HIS B 1 40 ? -13.328 -15.789 -1.565 1 98.19 40 HIS B CA 1
ATOM 2198 C C . HIS B 1 40 ? -13.812 -16.047 -0.141 1 98.19 40 HIS B C 1
ATOM 2200 O O . HIS B 1 40 ? -14.992 -16.344 0.075 1 98.19 40 HIS B O 1
ATOM 2206 N N . ARG B 1 41 ? -12.82 -16.016 0.755 1 98.69 41 ARG B N 1
ATOM 2207 C CA . ARG B 1 41 ? -13.172 -16.078 2.17 1 98.69 41 ARG B CA 1
ATOM 2208 C C . ARG B 1 41 ? -13.32 -14.688 2.764 1 98.69 41 ARG B C 1
ATOM 2210 O O . ARG B 1 41 ? -12.516 -14.273 3.594 1 98.69 41 ARG B O 1
ATOM 2217 N N . PHE B 1 42 ? -14.391 -14.078 2.42 1 98.75 42 PHE B N 1
ATOM 2218 C CA . PHE B 1 42 ? -14.562 -12.656 2.693 1 98.75 42 PHE B CA 1
ATOM 2219 C C . PHE B 1 42 ? -14.766 -12.414 4.184 1 98.75 42 PHE B C 1
ATOM 2221 O O . PHE B 1 42 ? -14.328 -11.398 4.719 1 98.75 42 PHE B O 1
ATOM 2228 N N . VAL B 1 43 ? -15.445 -13.32 4.863 1 98.81 43 VAL B N 1
ATOM 2229 C CA . VAL B 1 43 ? -15.617 -13.156 6.301 1 98.81 43 VAL B CA 1
ATOM 2230 C C . VAL B 1 43 ? -14.25 -13.125 6.984 1 98.81 43 VAL B C 1
ATOM 2232 O O . VAL B 1 43 ? -13.977 -12.227 7.785 1 98.81 43 VAL B O 1
ATOM 2235 N N . ASP B 1 44 ? -13.383 -14.086 6.66 1 98.81 44 ASP B N 1
ATOM 2236 C CA . ASP B 1 44 ? -12.023 -14.094 7.191 1 98.81 44 ASP B CA 1
ATOM 2237 C C . ASP B 1 44 ? -11.281 -12.805 6.836 1 98.81 44 ASP B C 1
ATOM 2239 O O . ASP B 1 44 ? -10.555 -12.25 7.664 1 98.81 44 ASP B O 1
ATOM 2243 N N . MET B 1 45 ? -11.438 -12.398 5.59 1 98.81 45 MET B N 1
ATOM 2244 C CA . MET B 1 45 ? -10.789 -11.172 5.141 1 98.81 45 MET B CA 1
ATOM 2245 C C . MET B 1 45 ? -11.172 -9.992 6.031 1 98.81 45 MET B C 1
ATOM 2247 O O . MET B 1 45 ? -10.305 -9.242 6.48 1 98.81 45 MET B O 1
ATOM 2251 N N . PHE B 1 46 ? -12.445 -9.883 6.289 1 98.81 46 PHE B N 1
ATOM 2252 C CA . PHE B 1 46 ? -12.898 -8.734 7.062 1 98.81 46 PHE B CA 1
ATOM 2253 C C . PHE B 1 46 ? -12.484 -8.867 8.523 1 98.81 46 PHE B C 1
ATOM 2255 O O . PHE B 1 46 ? -12.266 -7.863 9.203 1 98.81 46 PHE B O 1
ATOM 2262 N N . TRP B 1 47 ? -12.344 -10.094 9.062 1 98.81 47 TRP B N 1
ATOM 2263 C CA . TRP B 1 47 ? -11.773 -10.258 10.391 1 98.81 47 TRP B CA 1
ATOM 2264 C C . TRP B 1 47 ? -10.32 -9.773 10.422 1 98.81 47 TRP B C 1
ATOM 2266 O O . TRP B 1 47 ? -9.914 -9.078 11.352 1 98.81 47 TRP B O 1
ATOM 2276 N N . TRP B 1 48 ? -9.539 -10.172 9.406 1 98.62 48 TRP B N 1
ATOM 2277 C CA . TRP B 1 48 ? -8.156 -9.695 9.312 1 98.62 48 TRP B CA 1
ATOM 2278 C C . TRP B 1 48 ? -8.109 -8.18 9.203 1 98.62 48 TRP B C 1
ATOM 2280 O O . TRP B 1 48 ? -7.277 -7.531 9.844 1 98.62 48 TRP B O 1
ATOM 2290 N N . LEU B 1 49 ? -9.008 -7.664 8.383 1 98.25 49 LEU B N 1
ATOM 2291 C CA . LEU B 1 49 ? -9.094 -6.219 8.219 1 98.25 49 LEU B CA 1
ATOM 2292 C C . LEU B 1 49 ? -9.453 -5.543 9.539 1 98.25 49 LEU B C 1
ATOM 2294 O O . LEU B 1 49 ? -8.906 -4.488 9.875 1 98.25 49 LEU B O 1
ATOM 2298 N N . GLY B 1 50 ? -10.43 -6.133 10.258 1 97.62 50 GLY B N 1
ATOM 2299 C CA . GLY B 1 50 ? -10.789 -5.613 11.57 1 97.62 50 GLY B CA 1
ATOM 2300 C C . GLY B 1 50 ? -9.617 -5.562 12.531 1 97.62 50 GLY B C 1
ATOM 2301 O O . GLY B 1 50 ? -9.414 -4.562 13.219 1 97.62 50 GLY B O 1
ATOM 2302 N N . LEU B 1 51 ? -8.836 -6.598 12.562 1 98.12 51 LEU B N 1
ATOM 2303 C CA . LEU B 1 51 ? -7.656 -6.645 13.414 1 98.12 51 LEU B CA 1
ATOM 2304 C C . LEU B 1 51 ? -6.637 -5.59 12.992 1 98.12 51 LEU B C 1
ATOM 2306 O O . LEU B 1 51 ? -6.023 -4.941 13.844 1 98.12 51 LEU B O 1
ATOM 2310 N N . ALA B 1 52 ? -6.434 -5.438 11.695 1 98 52 ALA B N 1
ATOM 2311 C CA . ALA B 1 52 ? -5.523 -4.414 11.195 1 98 52 ALA B CA 1
ATOM 2312 C C . ALA B 1 52 ? -5.988 -3.016 11.594 1 98 52 ALA B C 1
ATOM 2314 O O . ALA B 1 52 ? -5.172 -2.148 11.906 1 98 52 ALA B O 1
ATOM 2315 N N . LEU B 1 53 ? -7.289 -2.824 11.562 1 95.12 53 LEU B N 1
ATOM 2316 C CA . LEU B 1 53 ? -7.852 -1.533 11.938 1 95.12 53 LEU B CA 1
ATOM 2317 C C . LEU B 1 53 ? -7.645 -1.265 13.422 1 95.12 53 LEU B C 1
ATOM 2319 O O . LEU B 1 53 ? -7.441 -0.118 13.828 1 95.12 53 LEU B O 1
ATOM 2323 N N . LEU B 1 54 ? -7.762 -2.285 14.227 1 96.19 54 LEU B N 1
ATOM 2324 C CA . LEU B 1 54 ? -7.469 -2.15 15.648 1 96.19 54 LEU B CA 1
ATOM 2325 C C . LEU B 1 54 ? -6.027 -1.711 15.867 1 96.19 54 LEU B C 1
ATOM 2327 O O . LEU B 1 54 ? -5.762 -0.812 16.672 1 96.19 54 LEU B O 1
ATOM 2331 N N . VAL B 1 55 ? -5.094 -2.303 15.156 1 97.38 55 VAL B N 1
ATOM 2332 C CA . VAL B 1 55 ? -3.688 -1.924 15.227 1 97.38 55 VAL B CA 1
ATOM 2333 C C . VAL B 1 55 ? -3.527 -0.457 14.828 1 97.38 55 VAL B C 1
ATOM 2335 O O . VAL B 1 55 ? -2.861 0.311 15.531 1 97.38 55 VAL B O 1
ATOM 2338 N N . ASP B 1 56 ? -4.148 -0.085 13.758 1 95.56 56 ASP B N 1
ATOM 2339 C CA . ASP B 1 56 ? -4.082 1.275 13.234 1 95.56 56 ASP B CA 1
ATOM 2340 C C . ASP B 1 56 ? -4.641 2.281 14.242 1 95.56 56 ASP B C 1
ATOM 2342 O O . ASP B 1 56 ? -4.09 3.373 14.398 1 95.56 56 ASP B O 1
ATOM 2346 N N . GLY B 1 57 ? -5.695 1.919 14.883 1 93.19 57 GLY B N 1
ATOM 2347 C CA . GLY B 1 57 ? -6.352 2.803 15.836 1 93.19 57 GLY B CA 1
ATOM 2348 C C . GLY B 1 57 ? -5.543 3.029 17.094 1 93.19 57 GLY B C 1
ATOM 2349 O O . GLY B 1 57 ? -5.625 4.098 17.703 1 93.19 57 GLY B O 1
ATOM 2350 N N . ILE B 1 58 ? -4.723 2.078 17.391 1 95.06 58 ILE B N 1
ATOM 2351 C CA . ILE B 1 58 ? -4.039 2.15 18.688 1 95.06 58 ILE B CA 1
ATOM 2352 C C . ILE B 1 58 ? -2.627 2.695 18.484 1 95.06 58 ILE B C 1
ATOM 2354 O O . ILE B 1 58 ? -2.043 3.268 19.422 1 95.06 58 ILE B O 1
ATOM 2358 N N . ASP B 1 59 ? -2.016 2.463 17.375 1 95.75 59 ASP B N 1
ATOM 2359 C CA . ASP B 1 59 ? -0.616 2.832 17.188 1 95.75 59 ASP B CA 1
ATOM 2360 C C . ASP B 1 59 ? -0.432 4.348 17.25 1 95.75 59 ASP B C 1
ATOM 2362 O O . ASP B 1 59 ? 0.557 4.832 17.812 1 95.75 59 ASP B O 1
ATOM 2366 N N . GLY B 1 60 ? -1.396 5.078 16.781 1 92.19 60 GLY B N 1
ATOM 2367 C CA . GLY B 1 60 ? -1.31 6.527 16.812 1 92.19 60 GLY B CA 1
ATOM 2368 C C . GLY B 1 60 ? -1.258 7.086 18.234 1 92.19 60 GLY B C 1
ATOM 2369 O O . GLY B 1 60 ? -0.315 7.793 18.594 1 92.19 60 GLY B O 1
ATOM 2370 N N . PRO B 1 61 ? -2.275 6.77 19.016 1 93.44 61 PRO B N 1
ATOM 2371 C CA . PRO B 1 61 ? -2.273 7.23 20.422 1 93.44 61 PRO B CA 1
ATOM 2372 C C . PRO B 1 61 ? -1.026 6.789 21.172 1 93.44 61 PRO B C 1
ATOM 2374 O O . PRO B 1 61 ? -0.469 7.562 21.953 1 93.44 61 PRO B O 1
ATOM 2377 N N . ILE B 1 62 ? -0.558 5.594 20.938 1 95.5 62 ILE B N 1
ATOM 2378 C CA . ILE B 1 62 ? 0.638 5.105 21.625 1 95.5 62 ILE B CA 1
ATOM 2379 C C . ILE B 1 62 ? 1.859 5.887 21.141 1 95.5 62 ILE B C 1
ATOM 2381 O O . ILE B 1 62 ? 2.715 6.266 21.938 1 95.5 62 ILE B O 1
ATOM 2385 N N . ALA B 1 63 ? 1.938 6.137 19.875 1 94.94 63 ALA B N 1
ATOM 2386 C CA . ALA B 1 63 ? 3.051 6.898 19.312 1 94.94 63 ALA B CA 1
ATOM 2387 C C . ALA B 1 63 ? 3.137 8.289 19.938 1 94.94 63 ALA B C 1
ATOM 2389 O O . ALA B 1 63 ? 4.23 8.773 20.234 1 94.94 63 ALA B O 1
ATOM 2390 N N . ARG B 1 64 ? 1.999 8.891 20.125 1 93.31 64 ARG B N 1
ATOM 2391 C CA . ARG B 1 64 ? 1.964 10.219 20.734 1 93.31 64 ARG B CA 1
ATOM 2392 C C . ARG B 1 64 ? 2.373 10.156 22.203 1 93.31 64 ARG B C 1
ATOM 2394 O O . ARG B 1 64 ? 3.111 11.023 22.672 1 93.31 64 ARG B O 1
ATOM 2401 N N . LYS B 1 65 ? 1.916 9.156 22.859 1 94.69 65 LYS B N 1
ATOM 2402 C CA . LYS B 1 65 ? 2.203 8.992 24.281 1 94.69 65 LYS B CA 1
ATOM 2403 C C . LYS B 1 65 ? 3.699 8.82 24.516 1 94.69 65 LYS B C 1
ATOM 2405 O O . LYS B 1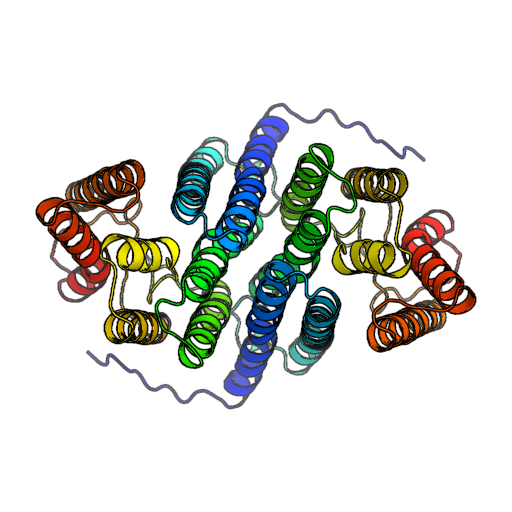 65 ? 4.246 9.375 25.484 1 94.69 65 LYS B O 1
ATOM 2410 N N . VAL B 1 66 ? 4.387 8.109 23.641 1 94.69 66 VAL B N 1
ATOM 2411 C CA . VAL B 1 66 ? 5.801 7.836 23.859 1 94.69 66 VAL B CA 1
ATOM 2412 C C . VAL B 1 66 ? 6.652 8.781 23.031 1 94.69 66 VAL B C 1
ATOM 2414 O O . VAL B 1 66 ? 7.863 8.594 22.906 1 94.69 66 VAL B O 1
ATOM 2417 N N . ARG B 1 67 ? 6.098 9.727 22.391 1 94.81 67 ARG B N 1
ATOM 2418 C CA . ARG B 1 67 ? 6.746 10.805 21.656 1 94.81 67 ARG B CA 1
ATOM 2419 C C . ARG B 1 67 ? 7.688 10.258 20.594 1 94.81 67 ARG B C 1
ATOM 2421 O O . ARG B 1 67 ? 8.852 10.648 20.531 1 94.81 67 ARG B O 1
ATOM 2428 N N . VAL B 1 68 ? 7.203 9.445 19.719 1 94.06 68 VAL B N 1
ATOM 2429 C CA . VAL B 1 68 ? 7.977 8.711 18.734 1 94.06 68 VAL B CA 1
ATOM 2430 C C . VAL B 1 68 ? 8.703 9.688 17.812 1 94.06 68 VAL B C 1
ATOM 2432 O O . VAL B 1 68 ? 9.883 9.492 17.484 1 94.06 68 VAL B O 1
ATOM 2435 N N . LYS B 1 69 ? 8.07 10.766 17.469 1 93 69 LYS B N 1
ATOM 2436 C CA . LYS B 1 69 ? 8.656 11.711 16.531 1 93 69 LYS B CA 1
ATOM 2437 C C . LYS B 1 69 ? 9.891 12.391 17.109 1 93 69 LYS B C 1
ATOM 2439 O O . LYS B 1 69 ? 10.859 12.664 16.406 1 93 69 LYS B O 1
ATOM 2444 N N . GLU B 1 70 ? 9.867 12.609 18.344 1 93.81 70 GLU B N 1
ATOM 2445 C CA . GLU B 1 70 ? 10.992 13.242 19.031 1 93.81 70 GLU B CA 1
ATOM 2446 C C . GLU B 1 70 ? 12.109 12.234 19.297 1 93.81 70 GLU B C 1
ATOM 2448 O O . GLU B 1 70 ? 13.289 12.57 19.172 1 93.81 70 GLU B O 1
ATOM 2453 N N . VAL B 1 71 ? 11.766 11.062 19.625 1 93.62 71 VAL B N 1
ATOM 2454 C CA . VAL B 1 71 ? 12.711 10.039 20.062 1 93.62 71 VAL B CA 1
ATOM 2455 C C . VAL B 1 71 ? 13.398 9.422 18.844 1 93.62 71 VAL B C 1
ATOM 2457 O O . VAL B 1 71 ? 14.578 9.062 18.906 1 93.62 71 VAL B O 1
ATOM 2460 N N . LEU B 1 72 ? 12.656 9.219 17.75 1 93.88 72 LEU B N 1
ATOM 2461 C CA . LEU B 1 72 ? 13.164 8.633 16.5 1 93.88 72 LEU B CA 1
ATOM 2462 C C . LEU B 1 72 ? 12.922 9.57 15.328 1 93.88 72 LEU B C 1
ATOM 2464 O O . LEU B 1 72 ? 12.18 9.242 14.398 1 93.88 72 LEU B O 1
ATOM 2468 N N . PRO B 1 73 ? 13.641 10.648 15.305 1 92.62 73 PRO B N 1
ATOM 2469 C CA . PRO B 1 73 ? 13.359 11.68 14.305 1 92.62 73 PRO B CA 1
ATOM 2470 C C . PRO B 1 73 ? 13.711 11.234 12.883 1 92.62 73 PRO B C 1
ATOM 2472 O O . PRO B 1 73 ? 13.211 11.812 11.914 1 92.62 73 PRO B O 1
ATOM 2475 N N . ASN B 1 74 ? 14.5 10.219 12.75 1 93.62 74 ASN B N 1
ATOM 2476 C CA . ASN B 1 74 ? 14.914 9.766 11.43 1 93.62 74 ASN B CA 1
ATOM 2477 C C . ASN B 1 74 ? 13.938 8.742 10.852 1 93.62 74 ASN B C 1
ATOM 2479 O O . ASN B 1 74 ? 14.148 8.219 9.758 1 93.62 74 ASN B O 1
ATOM 2483 N N . TRP B 1 75 ? 12.867 8.461 11.562 1 94.88 75 TRP B N 1
ATOM 2484 C CA . TRP B 1 75 ? 11.852 7.516 11.125 1 94.88 75 TRP B CA 1
ATOM 2485 C C . TRP B 1 75 ? 10.508 8.203 10.938 1 94.88 75 TRP B C 1
ATOM 2487 O O . TRP B 1 75 ? 10.047 8.938 11.828 1 94.88 75 TRP B O 1
ATOM 2497 N N . SER B 1 76 ? 9.93 7.98 9.828 1 95.62 76 SER B N 1
ATOM 2498 C CA . SER B 1 76 ? 8.648 8.617 9.539 1 95.62 76 SER B CA 1
ATOM 2499 C C . SER B 1 76 ? 7.488 7.676 9.828 1 95.62 76 SER B C 1
ATOM 2501 O O . SER B 1 76 ? 7.078 6.898 8.961 1 95.62 76 SER B O 1
ATOM 2503 N N . GLY B 1 77 ? 6.914 7.84 10.969 1 95.38 77 GLY B N 1
ATOM 2504 C CA . GLY B 1 77 ? 5.699 7.098 11.273 1 95.38 77 GLY B CA 1
ATOM 2505 C C . GLY B 1 77 ? 4.555 7.41 10.328 1 95.38 77 GLY B C 1
ATOM 2506 O O . GLY B 1 77 ? 3.734 6.539 10.031 1 95.38 77 GLY B O 1
ATOM 2507 N N . ASP B 1 78 ? 4.5 8.641 9.812 1 93.44 78 ASP B N 1
ATOM 2508 C CA . ASP B 1 78 ? 3.463 9.047 8.875 1 93.44 78 ASP B CA 1
ATOM 2509 C C . ASP B 1 78 ? 3.561 8.258 7.57 1 93.44 78 ASP B C 1
ATOM 2511 O O . ASP B 1 78 ? 2.547 7.809 7.035 1 93.44 78 ASP B O 1
ATOM 2515 N N . THR B 1 79 ? 4.758 8.117 7.062 1 95.81 79 THR B N 1
ATOM 2516 C CA . THR B 1 79 ? 4.949 7.34 5.844 1 95.81 79 THR B CA 1
ATOM 2517 C C . THR B 1 79 ? 4.523 5.891 6.055 1 95.81 79 THR B C 1
ATOM 2519 O O . THR B 1 79 ? 3.793 5.328 5.238 1 95.81 79 THR B O 1
ATOM 2522 N N . LEU B 1 80 ? 4.984 5.375 7.164 1 97.44 80 LEU B N 1
ATOM 2523 C CA . LEU B 1 80 ? 4.629 4.008 7.527 1 97.44 80 LEU B CA 1
ATOM 2524 C C . LEU B 1 80 ? 3.115 3.838 7.582 1 97.44 80 LEU B C 1
ATOM 2526 O O . LEU B 1 80 ? 2.57 2.91 6.98 1 97.44 80 LEU B O 1
ATOM 2530 N N . ASP B 1 81 ? 2.48 4.77 8.242 1 96.5 81 ASP B N 1
ATOM 2531 C CA . ASP B 1 81 ? 1.032 4.727 8.414 1 96.5 81 ASP B CA 1
ATOM 2532 C C . ASP B 1 81 ? 0.311 4.84 7.074 1 96.5 81 ASP B C 1
ATOM 2534 O O . ASP B 1 81 ? -0.619 4.078 6.797 1 96.5 81 ASP B O 1
ATOM 2538 N N . ASN B 1 82 ? 0.713 5.754 6.246 1 96.56 82 ASN B N 1
ATOM 2539 C CA . ASN B 1 82 ? 0.058 5.977 4.965 1 96.56 82 ASN B CA 1
ATOM 2540 C C . ASN B 1 82 ? 0.16 4.754 4.059 1 96.56 82 ASN B C 1
ATOM 2542 O O . ASN B 1 82 ? -0.793 4.418 3.354 1 96.56 82 ASN B O 1
ATOM 2546 N N . ILE B 1 83 ? 1.251 4.078 4.051 1 97.69 83 ILE B N 1
ATOM 2547 C CA . ILE B 1 83 ? 1.481 2.885 3.244 1 97.69 83 ILE B CA 1
ATOM 2548 C C . ILE B 1 83 ? 0.513 1.782 3.666 1 97.69 83 ILE B C 1
ATOM 2550 O O . ILE B 1 83 ? -0.185 1.205 2.828 1 97.69 83 ILE B O 1
ATOM 2554 N N . ILE B 1 84 ? 0.503 1.585 4.898 1 98.12 84 ILE B N 1
ATOM 2555 C CA . ILE B 1 84 ? -0.318 0.494 5.41 1 98.12 84 ILE B CA 1
ATOM 2556 C C . ILE B 1 84 ? -1.796 0.848 5.266 1 98.12 84 ILE B C 1
ATOM 2558 O O . ILE B 1 84 ? -2.613 -0.007 4.914 1 98.12 84 ILE B O 1
ATOM 2562 N N . ASP B 1 85 ? -2.137 2.107 5.531 1 97.62 85 ASP B N 1
ATOM 2563 C CA . ASP B 1 85 ? -3.512 2.564 5.359 1 97.62 85 ASP B CA 1
ATOM 2564 C C . ASP B 1 85 ? -3.99 2.336 3.928 1 97.62 85 ASP B C 1
ATOM 2566 O O . ASP B 1 85 ? -5.129 1.92 3.707 1 97.62 85 ASP B O 1
ATOM 2570 N N . TYR B 1 86 ? -3.18 2.627 2.971 1 98.5 86 TYR B N 1
ATOM 2571 C CA . TYR B 1 86 ? -3.604 2.443 1.588 1 98.5 86 TYR B CA 1
ATOM 2572 C C . TYR B 1 86 ? -3.926 0.981 1.305 1 98.5 86 TYR B C 1
ATOM 2574 O O . TYR B 1 86 ? -4.895 0.676 0.607 1 98.5 86 TYR B O 1
ATOM 2582 N N . VAL B 1 87 ? -3.125 0.076 1.817 1 98.56 87 VAL B N 1
ATOM 2583 C CA . VAL B 1 87 ? -3.357 -1.346 1.586 1 98.56 87 VAL B CA 1
ATOM 2584 C C . VAL B 1 87 ? -4.641 -1.779 2.289 1 98.56 87 VAL B C 1
ATOM 2586 O O . VAL B 1 87 ? -5.48 -2.467 1.699 1 98.56 87 VAL B O 1
ATOM 2589 N N . THR B 1 88 ? -4.879 -1.298 3.52 1 98.44 88 THR B N 1
ATOM 2590 C CA . THR B 1 88 ? -5.965 -1.8 4.355 1 98.44 88 THR B CA 1
ATOM 2591 C C . THR B 1 88 ? -7.273 -1.085 4.027 1 98.44 88 THR B C 1
ATOM 2593 O O . THR B 1 88 ? -8.344 -1.688 4.082 1 98.44 88 THR B O 1
ATOM 2596 N N . TYR B 1 89 ? -7.184 0.217 3.695 1 98.5 89 TYR B N 1
ATOM 2597 C CA . TYR B 1 89 ? -8.398 1.008 3.518 1 98.5 89 TYR B CA 1
ATOM 2598 C C . TYR B 1 89 ? -8.781 1.092 2.045 1 98.5 89 TYR B C 1
ATOM 2600 O O . TYR B 1 89 ? -9.914 1.461 1.712 1 98.5 89 TYR B O 1
ATOM 2608 N N . VAL B 1 90 ? -7.891 0.749 1.155 1 98.81 90 VAL B N 1
ATOM 2609 C CA . VAL B 1 90 ? -8.172 1.031 -0.25 1 98.81 90 VAL B CA 1
ATOM 2610 C C . VAL B 1 90 ? -7.992 -0.24 -1.077 1 98.81 90 VAL B C 1
ATOM 2612 O O . VAL B 1 90 ? -8.969 -0.811 -1.565 1 98.81 90 VAL B O 1
ATOM 2615 N N . LEU B 1 91 ? -6.797 -0.768 -1.132 1 98.81 91 LEU B N 1
ATOM 2616 C CA . LEU B 1 91 ? -6.488 -1.865 -2.043 1 98.81 91 LEU B CA 1
ATOM 2617 C C . LEU B 1 91 ? -7.297 -3.109 -1.688 1 98.81 91 LEU B C 1
ATOM 2619 O O . LEU B 1 91 ? -7.918 -3.721 -2.561 1 98.81 91 LEU B O 1
ATOM 2623 N N . LEU B 1 92 ? -7.227 -3.482 -0.415 1 98.69 92 LEU B N 1
ATOM 2624 C CA . LEU B 1 92 ? -7.871 -4.711 0.037 1 98.69 92 LEU B CA 1
ATOM 2625 C C . LEU B 1 92 ? -9.383 -4.645 -0.185 1 98.69 92 LEU B C 1
ATOM 2627 O O . LEU B 1 92 ? -9.961 -5.555 -0.781 1 98.69 92 LEU B O 1
ATOM 2631 N N . PRO B 1 93 ? -10.047 -3.592 0.203 1 98.69 93 PRO B N 1
ATOM 2632 C CA . PRO B 1 93 ? -11.484 -3.535 -0.074 1 98.69 93 PRO B CA 1
ATOM 2633 C C . PRO B 1 93 ? -11.797 -3.447 -1.566 1 98.69 93 PRO B C 1
ATOM 2635 O O . PRO B 1 93 ? -12.797 -4.004 -2.027 1 98.69 93 PRO B O 1
ATOM 2638 N N . ALA B 1 94 ? -11.008 -2.727 -2.373 1 98.81 94 ALA B N 1
ATOM 2639 C CA . ALA B 1 94 ? -11.203 -2.719 -3.82 1 98.81 94 ALA B CA 1
ATOM 2640 C C . ALA B 1 94 ? -11.102 -4.129 -4.395 1 98.81 94 ALA B C 1
ATOM 2642 O O . ALA B 1 94 ? -11.906 -4.516 -5.246 1 98.81 94 ALA B O 1
ATOM 2643 N N . PHE B 1 95 ? -10.172 -4.863 -3.934 1 98.88 95 PHE B N 1
ATOM 2644 C CA . PHE B 1 95 ? -9.961 -6.238 -4.379 1 98.88 95 PHE B CA 1
ATOM 2645 C C . PHE B 1 95 ? -11.133 -7.121 -3.965 1 98.88 95 PHE B C 1
ATOM 2647 O O . PHE B 1 95 ? -11.594 -7.961 -4.742 1 98.88 95 PHE B O 1
ATOM 2654 N N . ALA B 1 96 ? -11.594 -6.965 -2.74 1 98.56 96 ALA B N 1
ATOM 2655 C CA . ALA B 1 96 ? -12.75 -7.727 -2.264 1 98.56 96 ALA B CA 1
ATOM 2656 C C . ALA B 1 96 ? -13.977 -7.461 -3.125 1 98.56 96 ALA B C 1
ATOM 2658 O O . ALA B 1 96 ? -14.695 -8.391 -3.5 1 98.56 96 ALA B O 1
ATOM 2659 N N . LEU B 1 97 ? -14.195 -6.199 -3.385 1 98.56 97 LEU B N 1
ATOM 2660 C CA . LEU B 1 97 ? -15.344 -5.824 -4.211 1 98.56 97 LEU B CA 1
ATOM 2661 C C . LEU B 1 97 ? -15.242 -6.461 -5.594 1 98.56 97 LEU B C 1
ATOM 2663 O O . LEU B 1 97 ? -16.219 -7.008 -6.098 1 98.56 97 LEU B O 1
ATOM 2667 N N . TYR B 1 98 ? -14.078 -6.43 -6.137 1 98.44 98 TYR B N 1
ATOM 2668 C CA . TYR B 1 98 ? -13.836 -7.027 -7.445 1 98.44 98 TYR B CA 1
ATOM 2669 C C . TYR B 1 98 ? -14.016 -8.539 -7.395 1 98.44 98 TYR B C 1
ATOM 2671 O O . TYR B 1 98 ? -14.734 -9.117 -8.219 1 98.44 98 TYR B O 1
ATOM 2679 N N . GLN B 1 99 ? -13.422 -9.219 -6.434 1 97.56 99 GLN B N 1
ATOM 2680 C CA . GLN B 1 99 ? -13.414 -10.672 -6.301 1 97.56 99 GLN B CA 1
ATOM 2681 C C . GLN B 1 99 ? -14.82 -11.203 -6.012 1 97.56 99 GLN B C 1
ATOM 2683 O O . GLN B 1 99 ? -15.156 -12.32 -6.41 1 97.56 99 GLN B O 1
ATOM 2688 N N . SER B 1 100 ? -15.594 -10.43 -5.348 1 97.75 100 SER B N 1
ATOM 2689 C CA . SER B 1 100 ? -16.938 -10.875 -4.977 1 97.75 100 SER B CA 1
ATOM 2690 C C . SER B 1 100 ? -17.828 -10.984 -6.203 1 97.75 100 SER B C 1
ATOM 2692 O O . SER B 1 100 ? -18.859 -11.656 -6.16 1 97.75 100 SER B O 1
ATOM 2694 N N . GLY B 1 101 ? -17.484 -10.172 -7.27 1 97.5 101 GLY B N 1
ATOM 2695 C CA . GLY B 1 101 ? -18.344 -10.133 -8.453 1 97.5 101 GLY B CA 1
ATOM 2696 C C . GLY B 1 101 ? -19.594 -9.297 -8.266 1 97.5 101 GLY B C 1
ATOM 2697 O O . GLY B 1 101 ? -20.484 -9.305 -9.109 1 97.5 101 GLY B O 1
ATOM 2698 N N . MET B 1 102 ? -19.656 -8.531 -7.211 1 97.75 102 MET B N 1
ATOM 2699 C CA . MET B 1 102 ? -20.859 -7.797 -6.816 1 97.75 102 MET B CA 1
ATOM 2700 C C . MET B 1 102 ? -21.297 -6.84 -7.922 1 97.75 102 MET B C 1
ATOM 2702 O O . MET B 1 102 ? -22.484 -6.754 -8.242 1 97.75 102 MET B O 1
ATOM 2706 N N . ILE B 1 103 ? -20.359 -6.172 -8.562 1 97.75 103 ILE B N 1
ATOM 2707 C CA . ILE B 1 103 ? -20.688 -5.152 -9.555 1 97.75 103 ILE B CA 1
ATOM 2708 C C . ILE B 1 103 ? -20.703 -5.777 -10.945 1 97.75 103 ILE B C 1
ATOM 2710 O O . ILE B 1 103 ? -21.297 -5.223 -11.875 1 97.75 103 ILE B O 1
ATOM 2714 N N . GLY B 1 104 ? -20.109 -7.004 -11.141 1 95.75 104 GLY B N 1
ATOM 2715 C CA . GLY B 1 104 ? -20.047 -7.676 -12.43 1 95.75 104 GLY B CA 1
ATOM 2716 C C . GLY B 1 104 ? -19 -7.086 -13.359 1 95.75 104 GLY B C 1
ATOM 2717 O O . GLY B 1 104 ? -18.391 -6.07 -13.039 1 95.75 104 GLY B O 1
ATOM 2718 N N . GLU B 1 105 ? -18.734 -7.738 -14.453 1 90.88 105 GLU B N 1
ATOM 2719 C CA . GLU B 1 105 ? -17.812 -7.25 -15.484 1 90.88 105 GLU B CA 1
ATOM 2720 C C . GLU B 1 105 ? -18.578 -6.562 -16.609 1 90.88 105 GLU B C 1
ATOM 2722 O O . GLU B 1 105 ? -19.656 -6.996 -17 1 90.88 105 GLU B O 1
ATOM 2727 N N . PRO B 1 106 ? -18 -5.395 -17.078 1 94.19 106 PRO B N 1
ATOM 2728 C CA . PRO B 1 106 ? -16.672 -4.824 -16.875 1 94.19 106 PRO B CA 1
ATOM 2729 C C . PRO B 1 106 ? -16.656 -3.725 -15.812 1 94.19 106 PRO B C 1
ATOM 2731 O O . PRO B 1 106 ? -15.594 -3.174 -15.508 1 94.19 106 PRO B O 1
ATOM 2734 N N . LEU B 1 107 ? -17.75 -3.404 -15.188 1 96.62 107 LEU B N 1
ATOM 2735 C CA . LEU B 1 107 ? -17.875 -2.242 -14.312 1 96.62 107 LEU B CA 1
ATOM 2736 C C . LEU B 1 107 ? -17.062 -2.434 -13.039 1 96.62 107 LEU B C 1
ATOM 2738 O O . LEU B 1 107 ? -16.641 -1.457 -12.414 1 96.62 107 LEU B O 1
ATOM 2742 N N . SER B 1 108 ? -16.875 -3.68 -12.641 1 96.38 108 SER B N 1
ATOM 2743 C CA . SER B 1 108 ? -16.047 -3.928 -11.477 1 96.38 108 SER B CA 1
ATOM 2744 C C . SER B 1 108 ? -14.609 -3.453 -11.719 1 96.38 108 SER B C 1
ATOM 2746 O O . SER B 1 108 ? -13.938 -2.996 -10.789 1 96.38 108 SER B O 1
ATOM 2748 N N . PHE B 1 109 ? -14.133 -3.578 -12.977 1 95.88 109 PHE B N 1
ATOM 2749 C CA . PHE B 1 109 ? -12.812 -3.08 -13.344 1 95.88 109 PHE B CA 1
ATOM 2750 C C . PHE B 1 109 ? -12.75 -1.563 -13.219 1 95.88 109 PHE B C 1
ATOM 2752 O O . PHE B 1 109 ? -11.781 -1.021 -12.68 1 95.88 109 PHE B O 1
ATOM 2759 N N . VAL B 1 110 ? -13.734 -0.941 -13.68 1 97.69 110 VAL B N 1
ATOM 2760 C CA . VAL B 1 110 ? -13.812 0.515 -13.625 1 97.69 110 VAL B CA 1
ATOM 2761 C C . VAL B 1 110 ? -13.875 0.975 -12.172 1 97.69 110 VAL B C 1
ATOM 2763 O O . VAL B 1 110 ? -13.156 1.893 -11.773 1 97.69 110 VAL B O 1
ATOM 2766 N N . ALA B 1 111 ? -14.719 0.316 -11.391 1 98.56 111 ALA B N 1
ATOM 2767 C CA . ALA B 1 111 ? -14.867 0.664 -9.977 1 98.56 111 ALA B CA 1
ATOM 2768 C C . ALA B 1 111 ? -13.547 0.51 -9.234 1 98.56 111 ALA B C 1
ATOM 2770 O O . ALA B 1 111 ? -13.156 1.395 -8.469 1 98.56 111 ALA B O 1
ATOM 2771 N N . ALA B 1 112 ? -12.914 -0.609 -9.484 1 98.06 112 ALA B N 1
ATOM 2772 C CA . ALA B 1 112 ? -11.633 -0.856 -8.828 1 98.06 112 ALA B CA 1
ATOM 2773 C C . ALA B 1 112 ? -10.609 0.21 -9.203 1 98.06 112 ALA B C 1
ATOM 2775 O O . ALA B 1 112 ? -9.898 0.731 -8.344 1 98.06 112 ALA B O 1
ATOM 2776 N N . GLY B 1 113 ? -10.5 0.526 -10.477 1 98.31 113 GLY B N 1
ATOM 2777 C CA . GLY B 1 113 ? -9.602 1.57 -10.945 1 98.31 113 GLY B CA 1
ATOM 2778 C C . GLY B 1 113 ? -9.883 2.922 -10.312 1 98.31 113 GLY B C 1
ATOM 2779 O O . GLY B 1 113 ? -8.961 3.607 -9.867 1 98.31 113 GLY B O 1
ATOM 2780 N N . MET B 1 114 ? -11.133 3.283 -10.266 1 98.69 114 MET B N 1
ATOM 2781 C CA . MET B 1 114 ? -11.531 4.543 -9.648 1 98.69 114 MET B CA 1
ATOM 2782 C C . MET B 1 114 ? -11.117 4.582 -8.18 1 98.69 114 MET B C 1
ATOM 2784 O O . MET B 1 114 ? -10.594 5.594 -7.703 1 98.69 114 MET B O 1
ATOM 2788 N N . ILE B 1 115 ? -11.352 3.486 -7.496 1 98.88 115 ILE B N 1
ATOM 2789 C CA . ILE B 1 115 ? -11.062 3.412 -6.066 1 98.88 115 ILE B CA 1
ATOM 2790 C C . ILE B 1 115 ? -9.57 3.588 -5.832 1 98.88 115 ILE B C 1
ATOM 2792 O O . ILE B 1 115 ? -9.148 4.496 -5.109 1 98.88 115 ILE B O 1
ATOM 2796 N N . VAL B 1 116 ? -8.742 2.779 -6.504 1 98.88 116 VAL B N 1
ATOM 2797 C CA . VAL B 1 116 ? -7.328 2.723 -6.137 1 98.88 116 VAL B CA 1
ATOM 2798 C C . VAL B 1 116 ? -6.609 3.971 -6.645 1 98.88 116 VAL B C 1
ATOM 2800 O O . VAL B 1 116 ? -5.727 4.504 -5.969 1 98.88 116 VAL B O 1
ATOM 2803 N N . VAL B 1 117 ? -6.988 4.551 -7.785 1 98.75 117 VAL B N 1
ATOM 2804 C CA . VAL B 1 117 ? -6.297 5.695 -8.359 1 98.75 117 VAL B CA 1
ATOM 2805 C C . VAL B 1 117 ? -6.691 6.969 -7.613 1 98.75 117 VAL B C 1
ATOM 2807 O O . VAL B 1 117 ? -5.824 7.742 -7.191 1 98.75 117 VAL B O 1
ATOM 2810 N N . SER B 1 118 ? -7.98 7.188 -7.391 1 98.62 118 SER B N 1
ATOM 2811 C CA . SER B 1 118 ? -8.422 8.375 -6.672 1 98.62 118 SER B CA 1
ATOM 2812 C C . SER B 1 118 ? -7.863 8.406 -5.254 1 98.62 118 SER B C 1
ATOM 2814 O O . SER B 1 118 ? -7.477 9.469 -4.758 1 98.62 118 SER B O 1
ATOM 2816 N N . SER B 1 119 ? -7.789 7.258 -4.621 1 98.81 119 SER B N 1
ATOM 2817 C CA . SER B 1 119 ? -7.309 7.172 -3.244 1 98.81 119 SER B CA 1
ATOM 2818 C C . SER B 1 119 ? -5.82 7.492 -3.158 1 98.81 119 SER B C 1
ATOM 2820 O O . SER B 1 119 ? -5.375 8.141 -2.213 1 98.81 119 SER B O 1
ATOM 2822 N N . ALA B 1 120 ? -5.082 6.973 -4.176 1 98.5 120 ALA B N 1
ATOM 2823 C CA . ALA B 1 120 ? -3.656 7.293 -4.207 1 98.5 120 ALA B CA 1
ATOM 2824 C C . ALA B 1 120 ? -3.434 8.797 -4.301 1 98.5 120 ALA B C 1
ATOM 2826 O O . ALA B 1 120 ? -2.586 9.352 -3.598 1 98.5 120 ALA B O 1
ATOM 2827 N N . ILE B 1 121 ? -4.156 9.422 -5.098 1 97.69 121 ILE B N 1
ATOM 2828 C CA . ILE B 1 121 ? -4.059 10.867 -5.266 1 97.69 121 ILE B CA 1
ATOM 2829 C C . ILE B 1 121 ? -4.465 11.57 -3.971 1 97.69 121 ILE B C 1
ATOM 2831 O O . ILE B 1 121 ? -3.812 12.523 -3.545 1 97.69 121 ILE B O 1
ATOM 2835 N N . TYR B 1 122 ? -5.488 11.117 -3.373 1 98 122 TYR B N 1
ATOM 2836 C CA . TYR B 1 122 ? -5.953 11.703 -2.121 1 98 122 TYR B CA 1
ATOM 2837 C C . TYR B 1 122 ? -4.867 11.656 -1.056 1 98 122 TYR B C 1
ATOM 2839 O O . TYR B 1 122 ? -4.645 12.633 -0.335 1 98 122 TYR B O 1
ATOM 2847 N N . TYR B 1 123 ? -4.141 10.547 -0.969 1 97.06 123 TYR B N 1
ATOM 2848 C CA . TYR B 1 123 ? -3.104 10.406 0.047 1 97.06 123 TYR B CA 1
ATOM 2849 C C . TYR B 1 123 ? -1.941 11.352 -0.221 1 97.06 123 TYR B C 1
ATOM 2851 O O . TYR B 1 123 ? -1.154 11.648 0.68 1 97.06 123 TYR B O 1
ATOM 2859 N N . ALA B 1 124 ? -1.853 11.805 -1.45 1 96.69 124 ALA B N 1
ATOM 2860 C CA . ALA B 1 124 ? -0.792 12.75 -1.791 1 96.69 124 ALA B CA 1
ATOM 2861 C C . ALA B 1 124 ? -1.15 14.164 -1.341 1 96.69 124 ALA B C 1
ATOM 2863 O O . ALA B 1 124 ? -0.292 15.047 -1.309 1 96.69 124 ALA B O 1
ATOM 2864 N N . ASP B 1 125 ? -2.393 14.383 -1.073 1 96.06 125 ASP B N 1
ATOM 2865 C CA . ASP B 1 125 ? -2.869 15.703 -0.672 1 96.06 125 ASP B CA 1
ATOM 2866 C C . ASP B 1 125 ? -2.529 15.992 0.789 1 96.06 125 ASP B C 1
ATOM 2868 O O . ASP B 1 125 ? -3.15 15.43 1.696 1 96.06 125 ASP B O 1
ATOM 2872 N N . MET B 1 126 ? -1.633 16.906 1.052 1 94.25 126 MET B N 1
ATOM 2873 C CA . MET B 1 126 ? -1.162 17.219 2.4 1 94.25 126 MET B CA 1
ATOM 2874 C C . MET B 1 126 ? -2.139 18.141 3.123 1 94.25 126 MET B C 1
ATOM 2876 O O . MET B 1 126 ? -1.977 18.406 4.316 1 94.25 126 MET B O 1
ATOM 2880 N N . GLY B 1 127 ? -3.186 18.609 2.461 1 92.38 127 GLY B N 1
ATOM 2881 C CA . GLY B 1 127 ? -4.148 19.516 3.053 1 92.38 127 GLY B CA 1
ATOM 2882 C C . GLY B 1 127 ? -5.5 18.875 3.307 1 92.38 127 GLY B C 1
ATOM 2883 O O . GLY B 1 127 ? -6.504 19.578 3.469 1 92.38 127 GLY B O 1
ATOM 2884 N N . MET B 1 128 ? -5.523 17.609 3.373 1 92.38 128 MET B N 1
ATOM 2885 C CA . MET B 1 128 ? -6.816 16.938 3.404 1 92.38 128 MET B CA 1
ATOM 2886 C C . MET B 1 128 ? -7.438 17.016 4.793 1 92.38 128 MET B C 1
ATOM 2888 O O . MET B 1 128 ? -8.617 16.703 4.969 1 92.38 128 MET B O 1
ATOM 2892 N N . LYS B 1 129 ? -6.742 17.375 5.812 1 92.81 129 LYS B N 1
ATOM 2893 C CA . LYS B 1 129 ? -7.305 17.531 7.152 1 92.81 129 LYS B CA 1
ATOM 2894 C C . LYS B 1 129 ? -7.574 19 7.477 1 92.81 129 LYS B C 1
ATOM 2896 O O . LYS B 1 129 ? -6.766 19.859 7.152 1 92.81 129 LYS B O 1
ATOM 2901 N N . THR B 1 130 ? -8.672 19.25 8.047 1 95.25 130 THR B N 1
ATOM 2902 C CA . THR B 1 130 ? -9.039 20.609 8.406 1 95.25 130 THR B CA 1
ATOM 2903 C C . THR B 1 130 ? -8.562 20.953 9.812 1 95.25 130 THR B C 1
ATOM 2905 O O . THR B 1 130 ? -8.055 20.078 10.531 1 95.25 130 THR B O 1
ATOM 2908 N N . ASP B 1 131 ? -8.766 22.188 10.227 1 93.31 131 ASP B N 1
ATOM 2909 C CA . ASP B 1 131 ? -8.352 22.656 11.539 1 93.31 131 ASP B CA 1
ATOM 2910 C C . ASP B 1 131 ? -9.125 21.953 12.656 1 93.31 131 ASP B C 1
ATOM 2912 O O . ASP B 1 131 ? -8.594 21.734 13.75 1 93.31 131 ASP B O 1
ATOM 2916 N N . GLU B 1 132 ? -10.453 21.578 12.336 1 95.12 132 GLU B N 1
ATOM 2917 C CA . GLU B 1 132 ? -11.258 20.875 13.328 1 95.12 132 GLU B CA 1
ATOM 2918 C C . GLU B 1 132 ? -11.094 19.375 13.211 1 95.12 132 GLU B C 1
ATOM 2920 O O . GLU B 1 132 ? -11.844 18.609 13.828 1 95.12 132 GLU B O 1
ATOM 2925 N N . TYR B 1 133 ? -10.211 18.875 12.336 1 95 133 TYR B N 1
ATOM 2926 C CA . TYR B 1 133 ? -9.789 17.5 12.188 1 95 133 TYR B CA 1
ATOM 2927 C C . TYR B 1 133 ? -10.781 16.719 11.336 1 95 133 TYR B C 1
ATOM 2929 O O . TYR B 1 133 ? -10.766 15.477 11.328 1 95 133 TYR B O 1
ATOM 2937 N N . PHE B 1 134 ? -11.648 17.453 10.648 1 97.56 134 PHE B N 1
ATOM 2938 C CA . PHE B 1 134 ? -12.391 16.766 9.594 1 97.56 134 PHE B CA 1
ATOM 2939 C C . PHE B 1 134 ? -11.477 16.406 8.43 1 97.56 134 PHE B C 1
ATOM 2941 O O . PHE B 1 134 ? -10.367 16.953 8.312 1 97.56 134 PHE B O 1
ATOM 2948 N N . PHE B 1 135 ? -11.93 15.5 7.691 1 98 135 PHE B N 1
ATOM 2949 C CA . PHE B 1 135 ? -11.32 15.289 6.383 1 98 135 PHE B CA 1
ATOM 2950 C C . PHE B 1 135 ? -12.016 16.125 5.32 1 98 135 PHE B C 1
ATOM 2952 O O . PHE B 1 135 ? -13.25 16.203 5.289 1 98 135 PHE B O 1
ATOM 2959 N N . SER B 1 136 ? -11.258 16.828 4.578 1 97.56 136 SER B N 1
ATOM 2960 C CA . SER B 1 136 ? -11.805 17.531 3.416 1 97.56 136 SER B CA 1
ATOM 2961 C C . SER B 1 136 ? -11.93 16.594 2.221 1 97.56 136 SER B C 1
ATOM 2963 O O . SER B 1 136 ? -10.922 16.188 1.631 1 97.56 136 SER B O 1
ATOM 2965 N N . GLY B 1 137 ? -13.188 16.203 1.846 1 98.12 137 GLY B N 1
ATOM 2966 C CA . GLY B 1 137 ? -13.43 15.148 0.869 1 98.12 137 GLY B CA 1
ATOM 2967 C C . GLY B 1 137 ? -13.539 13.773 1.491 1 98.12 137 GLY B C 1
ATOM 2968 O O . GLY B 1 137 ? -13.055 13.547 2.602 1 98.12 137 GLY B O 1
ATOM 2969 N N . PHE B 1 138 ? -14.18 12.906 0.757 1 98.44 138 PHE B N 1
ATOM 2970 C CA . PHE B 1 138 ? -14.234 11.516 1.21 1 98.44 138 PHE B CA 1
ATOM 2971 C C . PHE B 1 138 ? -12.836 10.977 1.453 1 98.44 138 PHE B C 1
ATOM 2973 O O . PHE B 1 138 ? -11.992 10.977 0.549 1 98.44 138 PHE B O 1
ATOM 2980 N N . PRO B 1 139 ? -12.555 10.508 2.691 1 98.06 139 PRO B N 1
ATOM 2981 C CA . PRO B 1 139 ? -11.18 10.188 3.078 1 98.06 139 PRO B CA 1
ATOM 2982 C C . PRO B 1 139 ? -10.766 8.773 2.668 1 98.06 139 PRO B C 1
ATOM 2984 O O . PRO B 1 139 ? -9.945 8.148 3.338 1 98.06 139 PRO B O 1
ATOM 2987 N N . VAL B 1 140 ? -11.344 8.109 1.744 1 98.12 140 VAL B N 1
ATOM 2988 C CA . VAL B 1 140 ? -10.992 6.852 1.096 1 98.12 140 VAL B CA 1
ATOM 2989 C C . VAL B 1 140 ? -11.047 5.711 2.111 1 98.12 140 VAL B C 1
ATOM 2991 O O . VAL B 1 140 ? -10.141 4.875 2.17 1 98.12 140 VAL B O 1
ATOM 2994 N N . VAL B 1 141 ? -12.031 5.77 3.021 1 97.94 141 VAL B N 1
ATOM 2995 C CA . VAL B 1 141 ? -12.281 4.688 3.969 1 97.94 141 VAL B CA 1
ATOM 2996 C C . VAL B 1 141 ? -13.109 3.596 3.295 1 97.94 141 VAL B C 1
ATOM 2998 O O . VAL B 1 141 ? -14.141 3.182 3.818 1 97.94 141 VAL B O 1
ATOM 3001 N N . TRP B 1 142 ? -12.594 3.041 2.244 1 98.69 142 TRP B N 1
ATOM 3002 C CA . TRP B 1 142 ? -13.312 2.07 1.424 1 98.69 142 TRP B CA 1
ATOM 3003 C C . TRP B 1 142 ? -13.586 0.791 2.209 1 98.69 142 TRP B C 1
ATOM 3005 O O . TRP B 1 142 ? -14.531 0.06 1.906 1 98.69 142 TRP B O 1
ATOM 3015 N N . ASN B 1 143 ? -12.758 0.483 3.238 1 97.88 143 ASN B N 1
ATOM 3016 C CA . ASN B 1 143 ? -13 -0.692 4.07 1 97.88 143 ASN B CA 1
ATOM 3017 C C . ASN B 1 143 ? -14.375 -0.634 4.738 1 97.88 143 ASN B C 1
ATOM 3019 O O . ASN B 1 143 ? -15.062 -1.649 4.84 1 97.88 143 ASN B O 1
ATOM 3023 N N . MET B 1 144 ? -14.812 0.528 5.105 1 97.44 144 MET B N 1
ATOM 3024 C CA . MET B 1 144 ? -16.125 0.689 5.711 1 97.44 144 MET B CA 1
ATOM 3025 C C . MET B 1 144 ? -17.219 0.633 4.652 1 97.44 144 MET B C 1
ATOM 3027 O O . MET B 1 144 ? -18.266 -0.003 4.855 1 97.44 144 MET B O 1
ATOM 3031 N N . VAL B 1 145 ? -17 1.276 3.551 1 98.62 145 VAL B N 1
ATOM 3032 C CA . VAL B 1 145 ? -18 1.337 2.484 1 98.62 145 VAL B CA 1
ATOM 3033 C C . VAL B 1 145 ? -18.234 -0.062 1.921 1 98.62 145 VAL B C 1
ATOM 3035 O O . VAL B 1 145 ? -19.375 -0.525 1.858 1 98.62 145 VAL B O 1
ATOM 3038 N N . VAL B 1 146 ? -17.172 -0.747 1.567 1 98.81 146 VAL B N 1
ATOM 3039 C CA . VAL B 1 146 ? -17.297 -2.057 0.934 1 98.81 146 VAL B CA 1
ATOM 3040 C C . VAL B 1 146 ? -17.828 -3.072 1.941 1 98.81 146 VAL B C 1
ATOM 3042 O O . VAL B 1 146 ? -18.609 -3.949 1.591 1 98.81 146 VAL B O 1
ATOM 3045 N N . PHE B 1 147 ? -17.344 -2.949 3.174 1 98.88 147 PHE B N 1
ATOM 3046 C CA . PHE B 1 147 ? -17.906 -3.807 4.215 1 98.88 147 PHE B CA 1
ATOM 3047 C C . PHE B 1 147 ? -19.422 -3.645 4.301 1 98.88 147 PHE B C 1
ATOM 3049 O O . PHE B 1 147 ? -20.156 -4.633 4.383 1 98.88 147 PHE B O 1
ATOM 3056 N N . THR B 1 148 ? -19.875 -2.434 4.289 1 98.75 148 THR B N 1
ATOM 3057 C CA . THR B 1 148 ? -21.312 -2.152 4.344 1 98.75 148 THR B CA 1
ATOM 3058 C C . THR B 1 148 ? -22.031 -2.764 3.143 1 98.75 148 THR B C 1
ATOM 3060 O O . THR B 1 148 ? -23.094 -3.352 3.285 1 98.75 148 THR B O 1
ATOM 3063 N N . LEU B 1 149 ? -21.469 -2.648 1.978 1 98.69 149 LEU B N 1
ATOM 3064 C CA . LEU B 1 149 ? -22.062 -3.232 0.777 1 98.69 149 LEU B CA 1
ATOM 3065 C C . LEU B 1 149 ? -22.188 -4.746 0.912 1 98.69 149 LEU B C 1
ATOM 3067 O O . LEU B 1 149 ? -23.172 -5.336 0.472 1 98.69 149 LEU B O 1
ATOM 3071 N N . PHE B 1 150 ? -21.188 -5.414 1.493 1 98.69 150 PHE B N 1
ATOM 3072 C CA . PHE B 1 150 ? -21.219 -6.855 1.711 1 98.69 150 PHE B CA 1
ATOM 3073 C C . PHE B 1 150 ? -22.328 -7.227 2.701 1 98.69 150 PHE B C 1
ATOM 3075 O O . PHE B 1 150 ? -23.094 -8.164 2.461 1 98.69 150 PHE B O 1
ATOM 3082 N N . VAL B 1 151 ? -22.391 -6.492 3.82 1 98.69 151 VAL B N 1
ATOM 3083 C CA . VAL B 1 151 ? -23.344 -6.809 4.883 1 98.69 151 VAL B CA 1
ATOM 3084 C C . VAL B 1 151 ? -24.766 -6.695 4.348 1 98.69 151 VAL B C 1
ATOM 3086 O O . VAL B 1 151 ? -25.625 -7.523 4.668 1 98.69 151 VAL B O 1
ATOM 3089 N N . MET B 1 152 ? -25 -5.723 3.488 1 98.06 152 MET B N 1
ATOM 3090 C CA . MET B 1 152 ? -26.375 -5.508 3.039 1 98.06 152 MET B CA 1
ATOM 3091 C C . MET B 1 152 ? -26.641 -6.254 1.738 1 98.06 152 MET B C 1
ATOM 3093 O O . MET B 1 152 ? -27.75 -6.176 1.19 1 98.06 152 MET B O 1
ATOM 3097 N N . ASP B 1 153 ? -25.594 -6.977 1.267 1 97.62 153 ASP B N 1
ATOM 3098 C CA . ASP B 1 153 ? -25.734 -7.688 -0.001 1 97.62 153 ASP B CA 1
ATOM 3099 C C . ASP B 1 153 ? -26.297 -6.766 -1.087 1 97.62 153 ASP B C 1
ATOM 3101 O O . ASP B 1 153 ? -27.312 -7.062 -1.699 1 97.62 153 ASP B O 1
ATOM 3105 N N . ALA B 1 154 ? -25.469 -5.77 -1.351 1 98.19 154 ALA B N 1
ATOM 3106 C CA . ALA B 1 154 ? -25.922 -4.68 -2.213 1 98.19 154 ALA B CA 1
ATOM 3107 C C . ALA B 1 154 ? -26.047 -5.141 -3.662 1 98.19 154 ALA B C 1
ATOM 3109 O O . ALA B 1 154 ? -25.297 -6.016 -4.105 1 98.19 154 ALA B O 1
ATOM 3110 N N . SER B 1 155 ? -27.047 -4.559 -4.367 1 98.31 155 SER B N 1
ATOM 3111 C CA . SER B 1 155 ? -27.141 -4.777 -5.809 1 98.31 155 SER B CA 1
ATOM 3112 C C . SER B 1 155 ? -25.953 -4.137 -6.531 1 98.31 155 SER B C 1
ATOM 3114 O O . SER B 1 155 ? -25.281 -3.26 -5.984 1 98.31 155 SER B O 1
ATOM 3116 N N . ALA B 1 156 ? -25.703 -4.578 -7.758 1 98.44 156 ALA B N 1
ATOM 3117 C CA . ALA B 1 156 ? -24.641 -4.02 -8.594 1 98.44 156 ALA B CA 1
ATOM 3118 C C . ALA B 1 156 ? -24.828 -2.512 -8.766 1 98.44 156 ALA B C 1
ATOM 3120 O O . ALA B 1 156 ? -23.844 -1.756 -8.672 1 98.44 156 ALA B O 1
ATOM 3121 N N . THR B 1 157 ? -26.016 -2.074 -8.977 1 98.44 157 THR B N 1
ATOM 3122 C CA . THR B 1 157 ? -26.312 -0.665 -9.211 1 98.44 157 THR B CA 1
ATOM 3123 C C . THR B 1 157 ? -26.031 0.157 -7.953 1 98.44 157 THR B C 1
ATOM 3125 O O . THR B 1 157 ? -25.422 1.228 -8.031 1 98.44 157 THR B O 1
ATOM 3128 N N . THR B 1 158 ? -26.484 -0.335 -6.828 1 98.56 158 THR B N 1
ATOM 3129 C CA . THR B 1 158 ? -26.234 0.357 -5.566 1 98.56 158 THR B CA 1
ATOM 3130 C C . THR B 1 158 ? -24.734 0.482 -5.305 1 98.56 158 THR B C 1
ATOM 3132 O O . THR B 1 158 ? -24.25 1.566 -4.98 1 98.56 158 THR B O 1
ATOM 3135 N N . ALA B 1 159 ? -24.016 -0.622 -5.461 1 98.75 159 ALA B N 1
ATOM 3136 C CA . ALA B 1 159 ? -22.578 -0.632 -5.219 1 98.75 159 ALA B CA 1
ATOM 3137 C C . ALA B 1 159 ? -21.859 0.343 -6.148 1 98.75 159 ALA B C 1
ATOM 3139 O O . ALA B 1 159 ? -21.031 1.144 -5.699 1 98.75 159 ALA B O 1
ATOM 3140 N N . MET B 1 160 ? -22.219 0.31 -7.445 1 98.69 160 MET B N 1
ATOM 3141 C CA . MET B 1 160 ? -21.578 1.194 -8.422 1 98.69 160 MET B CA 1
ATOM 3142 C C . MET B 1 160 ? -21.891 2.656 -8.102 1 98.69 160 MET B C 1
ATOM 3144 O O . MET B 1 160 ? -21.016 3.518 -8.227 1 98.69 160 MET B O 1
ATOM 3148 N N . THR B 1 161 ? -23.062 2.941 -7.738 1 98.75 161 THR B N 1
ATOM 3149 C CA . THR B 1 161 ? -23.453 4.305 -7.41 1 98.75 161 THR B CA 1
ATOM 3150 C C . THR B 1 161 ? -22.688 4.816 -6.195 1 98.75 161 THR B C 1
ATOM 3152 O O . THR B 1 161 ? -22.125 5.914 -6.227 1 98.75 161 THR B O 1
ATOM 3155 N N . VAL B 1 162 ? -22.641 4.008 -5.145 1 98.75 162 VAL B N 1
ATOM 3156 C CA . VAL B 1 162 ? -21.969 4.406 -3.914 1 98.75 162 VAL B CA 1
ATOM 3157 C C . VAL B 1 162 ? -20.484 4.645 -4.195 1 98.75 162 VAL B C 1
ATOM 3159 O O . VAL B 1 162 ? -19.906 5.629 -3.727 1 98.75 162 VAL B O 1
ATOM 3162 N N . VAL B 1 163 ? -19.859 3.75 -4.98 1 98.81 163 VAL B N 1
ATOM 3163 C CA . VAL B 1 163 ? -18.438 3.881 -5.32 1 98.81 163 VAL B CA 1
ATOM 3164 C C . VAL B 1 163 ? -18.219 5.156 -6.129 1 98.81 163 VAL B C 1
ATOM 3166 O O . VAL B 1 163 ? -17.344 5.957 -5.805 1 98.81 163 VAL B O 1
ATOM 3169 N N . THR B 1 164 ? -19.031 5.371 -7.121 1 98.81 164 THR B N 1
ATOM 3170 C CA . THR B 1 164 ? -18.875 6.523 -8 1 98.81 164 THR B CA 1
ATOM 3171 C C . THR B 1 164 ? -19.062 7.828 -7.23 1 98.81 164 THR B C 1
ATOM 3173 O O . THR B 1 164 ? -18.25 8.742 -7.34 1 98.81 164 THR B O 1
ATOM 3176 N N . VAL B 1 165 ? -20.062 7.93 -6.473 1 98.75 165 VAL B N 1
ATOM 3177 C CA . VAL B 1 165 ? -20.344 9.125 -5.691 1 98.75 165 VAL B CA 1
ATOM 3178 C C . VAL B 1 165 ? -19.219 9.391 -4.707 1 98.75 165 VAL B C 1
ATOM 3180 O O . VAL B 1 165 ? -18.766 10.523 -4.562 1 98.75 165 VAL B O 1
ATOM 3183 N N . SER B 1 166 ? -18.766 8.344 -4.023 1 98.88 166 SER B N 1
ATOM 3184 C CA . SER B 1 166 ? -17.688 8.484 -3.051 1 98.88 166 SER B CA 1
ATOM 3185 C C . SER B 1 166 ? -16.406 8.977 -3.717 1 98.88 166 SER B C 1
ATOM 3187 O O . SER B 1 166 ? -15.688 9.812 -3.162 1 98.88 166 SER B O 1
ATOM 3189 N N . VAL B 1 167 ? -16.094 8.453 -4.914 1 98.81 167 VAL B N 1
ATOM 3190 C CA . VAL B 1 167 ? -14.914 8.891 -5.648 1 98.81 167 VAL B CA 1
ATOM 3191 C C . VAL B 1 167 ? -15.023 10.375 -5.977 1 98.81 167 VAL B C 1
ATOM 3193 O O . VAL B 1 167 ? -14.07 11.133 -5.789 1 98.81 167 VAL B O 1
ATOM 3196 N N . PHE B 1 168 ? -16.172 10.828 -6.402 1 98.38 168 PHE B N 1
ATOM 3197 C CA . PHE B 1 168 ? -16.375 12.234 -6.703 1 98.38 168 PHE B CA 1
ATOM 3198 C C . PHE B 1 168 ? -16.266 13.086 -5.441 1 98.38 168 PHE B C 1
ATOM 3200 O O . PHE B 1 168 ? -15.656 14.156 -5.465 1 98.38 168 PHE B O 1
ATOM 3207 N N . LEU B 1 169 ? -16.781 12.602 -4.367 1 98.5 169 LEU B N 1
ATOM 3208 C CA . LEU B 1 169 ? -16.75 13.336 -3.104 1 98.5 169 LEU B CA 1
ATOM 3209 C C . LEU B 1 169 ? -15.32 13.477 -2.592 1 98.5 169 LEU B C 1
ATOM 3211 O O . LEU B 1 169 ? -15.016 14.406 -1.839 1 98.5 169 LEU B O 1
ATOM 3215 N N . THR B 1 170 ? -14.445 12.539 -2.951 1 98.19 170 THR B N 1
ATOM 3216 C CA . THR B 1 170 ? -13.047 12.594 -2.535 1 98.19 170 THR B CA 1
ATOM 3217 C C . THR B 1 170 ? -12.414 13.93 -2.924 1 98.19 170 THR B C 1
ATOM 3219 O O . THR B 1 170 ? -11.547 14.445 -2.215 1 98.19 170 THR B O 1
ATOM 3222 N N . PHE B 1 171 ? -12.914 14.57 -3.98 1 95.88 171 PHE B N 1
ATOM 3223 C CA . PHE B 1 171 ? -12.258 15.75 -4.527 1 95.88 171 PHE B CA 1
ATOM 3224 C C . PHE B 1 171 ? -13.102 17 -4.309 1 95.88 171 PHE B C 1
ATOM 3226 O O . PHE B 1 171 ? -12.789 18.078 -4.828 1 95.88 171 PHE B O 1
ATOM 3233 N N . LEU B 1 172 ? -14.141 16.906 -3.578 1 96.81 172 LEU B N 1
ATOM 3234 C CA . LEU B 1 172 ? -14.969 18.047 -3.219 1 96.81 172 LEU B CA 1
ATOM 3235 C C . LEU B 1 172 ? -14.656 18.531 -1.804 1 96.81 172 LEU B C 1
ATOM 3237 O O . LEU B 1 172 ? -14.289 17.719 -0.943 1 96.81 172 LEU B O 1
ATOM 3241 N N . PRO B 1 173 ? -14.82 19.828 -1.581 1 96 173 PRO B N 1
ATOM 3242 C CA . PRO B 1 173 ? -14.539 20.375 -0.252 1 96 173 PRO B CA 1
ATOM 3243 C C . PRO B 1 173 ? -15.68 20.141 0.735 1 96 173 PRO B C 1
ATOM 3245 O O . PRO B 1 173 ? -16.25 21.109 1.253 1 96 173 PRO B O 1
ATOM 3248 N N . ILE B 1 174 ? -15.984 18.906 0.952 1 97.75 174 ILE B N 1
ATOM 3249 C CA . ILE B 1 174 ? -17 18.469 1.909 1 97.75 174 ILE B CA 1
ATOM 3250 C C . ILE B 1 174 ? -16.312 17.75 3.074 1 97.75 174 ILE B C 1
ATOM 3252 O O . ILE B 1 174 ? -15.422 16.938 2.867 1 97.75 174 ILE B O 1
ATOM 3256 N N . ASN B 1 175 ? -16.797 18.125 4.258 1 98.19 175 ASN B N 1
ATOM 3257 C CA . ASN B 1 175 ? -16.156 17.562 5.445 1 98.19 175 ASN B CA 1
ATOM 3258 C C . ASN B 1 175 ? -16.641 16.141 5.715 1 98.19 175 ASN B C 1
ATOM 3260 O O . ASN B 1 175 ? -17.828 15.844 5.59 1 98.19 175 ASN B O 1
ATOM 3264 N N . PHE B 1 176 ? -15.75 15.312 6.043 1 98.62 176 PHE B N 1
ATOM 3265 C CA . PHE B 1 176 ? -16.031 13.969 6.531 1 98.62 176 PHE B CA 1
ATOM 3266 C C . PHE B 1 176 ? -15.469 13.773 7.934 1 98.62 176 PHE B C 1
ATOM 3268 O O . PHE B 1 176 ? -14.43 14.336 8.281 1 98.62 176 PHE B O 1
ATOM 3275 N N . LEU B 1 177 ? -16.109 12.938 8.68 1 97.94 177 LEU B N 1
ATOM 3276 C CA . LEU B 1 177 ? -15.898 12.836 10.117 1 97.94 177 LEU B CA 1
ATOM 3277 C C . LEU B 1 177 ? -14.648 12.008 10.422 1 97.94 177 LEU B C 1
ATOM 3279 O O . LEU B 1 177 ? -14.453 10.938 9.836 1 97.94 177 LEU B O 1
ATOM 3283 N N . HIS B 1 178 ? -13.812 12.469 11.195 1 96.25 178 HIS B N 1
ATOM 3284 C CA . HIS B 1 178 ? -12.914 11.648 12.008 1 96.25 178 HIS B CA 1
ATOM 3285 C C . HIS B 1 178 ? -13.508 11.383 13.383 1 96.25 178 HIS B C 1
ATOM 3287 O O . HIS B 1 178 ? -13.508 12.266 14.25 1 96.25 178 HIS B O 1
ATOM 3293 N N . PRO B 1 179 ? -13.859 10.258 13.648 1 92.5 179 PRO B N 1
ATOM 3294 C CA . PRO B 1 179 ? -14.734 10 14.797 1 92.5 179 PRO B CA 1
ATOM 3295 C C . PRO B 1 179 ? -14.055 10.289 16.125 1 92.5 179 PRO B C 1
ATOM 3297 O O . PRO B 1 179 ? -14.711 10.727 17.078 1 92.5 179 PRO B O 1
ATOM 3300 N N . VAL B 1 180 ? -12.828 10.18 16.219 1 92.19 180 VAL B N 1
ATOM 3301 C CA . VAL B 1 180 ? -12.156 10.297 17.516 1 92.19 180 VAL B CA 1
ATOM 3302 C C . VAL B 1 180 ? -11.664 11.727 17.703 1 92.19 180 VAL B C 1
ATOM 3304 O O . VAL B 1 180 ? -11.727 12.258 18.828 1 92.19 180 VAL B O 1
ATOM 3307 N N . ARG B 1 181 ? -11.312 12.398 16.625 1 93.62 181 ARG B N 1
ATOM 3308 C CA . ARG B 1 181 ? -10.586 13.656 16.797 1 93.62 181 ARG B CA 1
ATOM 3309 C C . ARG B 1 181 ? -11.523 14.852 16.688 1 93.62 181 ARG B C 1
ATOM 3311 O O . ARG B 1 181 ? -11.234 15.922 17.219 1 93.62 181 ARG B O 1
ATOM 3318 N N . VAL B 1 182 ? -12.562 14.711 15.977 1 96.81 182 VAL B N 1
ATOM 3319 C CA . VAL B 1 182 ? -13.531 15.797 15.883 1 96.81 182 VAL B CA 1
ATOM 3320 C C . VAL B 1 182 ? -14.266 15.953 17.219 1 96.81 182 VAL B C 1
ATOM 3322 O O . VAL B 1 182 ? -14.859 15 17.719 1 96.81 182 VAL B O 1
ATOM 3325 N N . LYS B 1 183 ? -14.328 17.141 17.781 1 96.75 183 LYS B N 1
ATOM 3326 C CA . LYS B 1 183 ? -14.891 17.391 19.094 1 96.75 183 LYS B CA 1
ATOM 3327 C C . LYS B 1 183 ? -16.406 17.547 19.031 1 96.75 183 LYS B C 1
ATOM 3329 O O . LYS B 1 183 ? -17.125 17.172 19.969 1 96.75 183 LYS B O 1
ATOM 3334 N N . ARG B 1 184 ? -16.844 18.078 17.922 1 96.94 184 ARG B N 1
ATOM 3335 C CA . ARG B 1 184 ? -18.281 18.312 17.797 1 96.94 184 ARG B CA 1
ATOM 3336 C C . ARG B 1 184 ? -19.047 16.984 17.797 1 96.94 184 ARG B C 1
ATOM 3338 O O . ARG B 1 184 ? -18.766 16.109 16.984 1 96.94 184 ARG B O 1
ATOM 3345 N N . LEU B 1 185 ? -20 16.859 18.797 1 97.38 185 LEU B N 1
ATOM 3346 C CA . LEU B 1 185 ? -20.859 15.695 18.953 1 97.38 185 LEU B CA 1
ATOM 3347 C C . LEU B 1 185 ? -20.047 14.438 19.203 1 97.38 185 LEU B C 1
ATOM 3349 O O . LEU B 1 185 ? -20.469 13.336 18.844 1 97.38 185 LEU B O 1
ATOM 3353 N N . ARG B 1 186 ? -18.938 14.523 19.797 1 97.5 186 ARG B N 1
ATOM 3354 C CA . ARG B 1 186 ? -17.984 13.422 19.922 1 97.5 186 ARG B CA 1
ATOM 3355 C C . ARG B 1 186 ? -18.625 12.242 20.656 1 97.5 186 ARG B C 1
ATOM 3357 O O . ARG B 1 186 ? -18.516 11.094 20.219 1 97.5 186 ARG B O 1
ATOM 3364 N N . PRO B 1 187 ? -19.297 12.469 21.828 1 97.5 187 PRO B N 1
ATOM 3365 C CA . PRO B 1 187 ? -19.891 11.305 22.5 1 97.5 187 PRO B CA 1
ATOM 3366 C C . PRO B 1 187 ? -20.875 10.555 21.609 1 97.5 187 PRO B C 1
ATOM 3368 O O . PRO B 1 187 ? -20.891 9.32 21.594 1 97.5 187 PRO B O 1
ATOM 3371 N N . LEU B 1 188 ? -21.656 11.266 20.859 1 98 188 LEU B N 1
ATOM 3372 C CA . LEU B 1 188 ? -22.625 10.648 19.953 1 98 188 LEU B CA 1
ATOM 3373 C C . LEU B 1 188 ? -21.906 9.93 18.812 1 98 188 LEU B C 1
ATOM 3375 O O . LEU B 1 188 ? -22.266 8.805 18.453 1 98 188 LEU B O 1
ATOM 3379 N N . ASN B 1 189 ? -20.953 10.609 18.188 1 98.25 189 ASN B N 1
ATOM 3380 C CA . ASN B 1 189 ? -20.188 10 17.109 1 98.25 189 ASN B CA 1
ATOM 3381 C C . ASN B 1 189 ? -19.547 8.688 17.531 1 98.25 189 ASN B C 1
ATOM 3383 O O . ASN B 1 1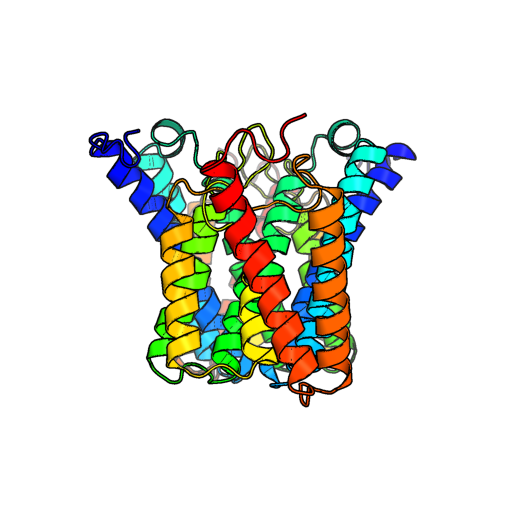89 ? -19.625 7.688 16.828 1 98.25 189 ASN B O 1
ATOM 3387 N N . LEU B 1 190 ? -18.969 8.68 18.719 1 98.06 190 LEU B N 1
ATOM 3388 C CA . LEU B 1 190 ? -18.312 7.48 19.234 1 98.06 190 LEU B CA 1
ATOM 3389 C C . LEU B 1 190 ? -19.328 6.375 19.5 1 98.06 190 LEU B C 1
ATOM 3391 O O . LEU B 1 190 ? -19.047 5.195 19.266 1 98.06 190 LEU B O 1
ATOM 3395 N N . LEU B 1 191 ? -20.406 6.777 20.031 1 98.56 191 LEU B N 1
ATOM 3396 C CA . LEU B 1 191 ? -21.469 5.801 20.281 1 98.56 191 LEU B CA 1
ATOM 3397 C C . LEU B 1 191 ? -21.922 5.156 18.969 1 98.56 191 LEU B C 1
ATOM 3399 O O . LEU B 1 191 ? -22.094 3.939 18.906 1 98.56 191 LEU B O 1
ATOM 3403 N N . VAL B 1 192 ? -22.125 5.941 17.953 1 98.62 192 VAL B N 1
ATOM 3404 C CA . VAL B 1 192 ? -22.609 5.43 16.672 1 98.62 192 VAL B CA 1
ATOM 3405 C C . VAL B 1 192 ? -21.531 4.539 16.047 1 98.62 192 VAL B C 1
ATOM 3407 O O . VAL B 1 192 ? -21.844 3.504 15.453 1 98.62 192 VAL B O 1
ATOM 3410 N N . VAL B 1 193 ? -20.266 4.934 16.156 1 98.06 193 VAL B N 1
ATOM 3411 C CA . VAL B 1 193 ? -19.188 4.078 15.688 1 98.06 193 VAL B CA 1
ATOM 3412 C C . VAL B 1 193 ? -19.234 2.732 16.406 1 98.06 193 VAL B C 1
ATOM 3414 O O . VAL B 1 193 ? -19.094 1.681 15.781 1 98.06 193 VAL B O 1
ATOM 3417 N N . ALA B 1 194 ? -19.406 2.773 17.703 1 98.31 194 ALA B N 1
ATOM 3418 C CA . ALA B 1 194 ? -19.469 1.55 18.5 1 98.31 194 ALA B CA 1
ATOM 3419 C C . ALA B 1 194 ? -20.609 0.654 18.047 1 98.31 194 ALA B C 1
ATOM 3421 O O . ALA B 1 194 ? -20.453 -0.565 17.953 1 98.31 194 ALA B O 1
ATOM 3422 N N . ILE B 1 195 ? -21.719 1.246 17.812 1 98.62 195 ILE B N 1
ATOM 3423 C CA . ILE B 1 195 ? -22.891 0.507 17.344 1 98.62 195 ILE B CA 1
ATOM 3424 C C . ILE B 1 195 ? -22.578 -0.109 15.977 1 98.62 195 ILE B C 1
ATOM 3426 O O . ILE B 1 195 ? -22.844 -1.292 15.75 1 98.62 195 ILE B O 1
ATOM 3430 N N . TRP B 1 196 ? -22.062 0.674 15.086 1 98.56 196 TRP B N 1
ATOM 3431 C CA . TRP B 1 196 ? -21.703 0.191 13.758 1 98.56 196 TRP B CA 1
ATOM 3432 C C . TRP B 1 196 ? -20.734 -0.989 13.844 1 98.56 196 TRP B C 1
ATOM 3434 O O . TRP B 1 196 ? -20.922 -1.997 13.156 1 98.56 196 TRP B O 1
ATOM 3444 N N . CYS B 1 197 ? -19.734 -0.905 14.695 1 98.12 197 CYS B N 1
ATOM 3445 C CA . CYS B 1 197 ? -18.734 -1.963 14.859 1 98.12 197 CYS B CA 1
ATOM 3446 C C . CYS B 1 197 ? -19.375 -3.219 15.445 1 98.12 197 CYS B C 1
ATOM 3448 O O . CYS B 1 197 ? -19.109 -4.328 14.977 1 98.12 197 CYS B O 1
ATOM 3450 N N . ALA B 1 198 ? -20.172 -3.062 16.469 1 98.56 198 ALA B N 1
ATOM 3451 C CA . ALA B 1 198 ? -20.828 -4.199 17.109 1 98.56 198 ALA B CA 1
ATOM 3452 C C . ALA B 1 198 ? -21.734 -4.938 16.125 1 98.56 198 ALA B C 1
ATOM 3454 O O . ALA B 1 198 ? -21.703 -6.168 16.047 1 98.56 198 ALA B O 1
ATOM 3455 N N . LEU B 1 199 ? -22.5 -4.188 15.375 1 98.75 199 LEU B N 1
ATOM 3456 C CA . LEU B 1 199 ? -23.391 -4.781 14.391 1 98.75 199 LEU B CA 1
ATOM 3457 C C . LEU B 1 199 ? -22.594 -5.418 13.25 1 98.75 199 LEU B C 1
ATOM 3459 O O . LEU B 1 199 ? -23 -6.453 12.711 1 98.75 199 LEU B O 1
ATOM 3463 N N . GLY B 1 200 ? -21.531 -4.738 12.836 1 98.62 200 GLY B N 1
ATOM 3464 C CA . GLY B 1 200 ? -20.641 -5.344 11.852 1 98.62 200 GLY B CA 1
ATOM 3465 C C . GLY B 1 200 ? -20.062 -6.664 12.32 1 98.62 200 GLY B C 1
ATOM 3466 O O . GLY B 1 200 ? -20.031 -7.637 11.562 1 98.62 200 GLY B O 1
ATOM 3467 N N . GLY B 1 201 ? -19.516 -6.695 13.578 1 98.62 201 GLY B N 1
ATOM 3468 C CA . GLY B 1 201 ? -19.047 -7.945 14.164 1 98.62 201 GLY B CA 1
ATOM 3469 C C . GLY B 1 201 ? -20.109 -9.031 14.188 1 98.62 201 GLY B C 1
ATOM 3470 O O . GLY B 1 201 ? -19.828 -10.188 13.891 1 98.62 201 GLY B O 1
ATOM 3471 N N . TYR B 1 202 ? -21.297 -8.602 14.57 1 98.75 202 TYR B N 1
ATOM 3472 C CA . TYR B 1 202 ? -22.406 -9.531 14.562 1 98.75 202 TYR B CA 1
ATOM 3473 C C . TYR B 1 202 ? -22.641 -10.102 13.164 1 98.75 202 TYR B C 1
ATOM 3475 O O . TYR B 1 202 ? -22.859 -11.305 13 1 98.75 202 TYR B O 1
ATOM 3483 N N . ALA B 1 203 ? -22.625 -9.289 12.148 1 98.75 203 ALA B N 1
ATOM 3484 C CA . ALA B 1 203 ? -22.797 -9.727 10.766 1 98.75 203 ALA B CA 1
ATOM 3485 C C . ALA B 1 203 ? -21.734 -10.742 10.367 1 98.75 203 ALA B C 1
ATOM 3487 O O . ALA B 1 203 ? -22.016 -11.711 9.664 1 98.75 203 ALA B O 1
ATOM 3488 N N . LEU B 1 204 ? -20.5 -10.539 10.773 1 98.75 204 LEU B N 1
ATOM 3489 C CA . LEU B 1 204 ? -19.422 -11.469 10.461 1 98.75 204 LEU B CA 1
ATOM 3490 C C . LEU B 1 204 ? -19.625 -12.805 11.164 1 98.75 204 LEU B C 1
ATOM 3492 O O . LEU B 1 204 ? -19.406 -13.859 10.57 1 98.75 204 LEU B O 1
ATOM 3496 N N . LEU B 1 205 ? -20 -12.727 12.43 1 98.56 205 LEU B N 1
ATOM 3497 C CA . LEU B 1 205 ? -20.266 -13.953 13.18 1 98.56 205 LEU B CA 1
ATOM 3498 C C . LEU B 1 205 ? -21.375 -14.766 12.523 1 98.56 205 LEU B C 1
ATOM 3500 O O . LEU B 1 205 ? -21.359 -16 12.57 1 98.56 205 LEU B O 1
ATOM 3504 N N . MET B 1 206 ? -22.266 -14.078 11.867 1 98.19 206 MET B N 1
ATOM 3505 C CA . MET B 1 206 ? -23.391 -14.727 11.195 1 98.19 206 MET B CA 1
ATOM 3506 C C . MET B 1 206 ? -23.047 -15.07 9.75 1 98.19 206 MET B C 1
ATOM 3508 O O . MET B 1 206 ? -23.906 -15.5 8.984 1 98.19 206 MET B O 1
ATOM 3512 N N . HIS B 1 207 ? -21.844 -14.852 9.375 1 98.12 207 HIS B N 1
ATOM 3513 C CA . HIS B 1 207 ? -21.375 -15.117 8.016 1 98.12 207 HIS B CA 1
ATOM 3514 C C . HIS B 1 207 ? -22.234 -14.406 6.98 1 98.12 207 HIS B C 1
ATOM 3516 O O . HIS B 1 207 ? -22.594 -15 5.961 1 98.12 207 HIS B O 1
ATOM 3522 N N . PHE B 1 208 ? -22.719 -13.195 7.336 1 97.56 208 PHE B N 1
ATOM 3523 C CA . PHE B 1 208 ? -23.469 -12.266 6.496 1 97.56 208 PHE B CA 1
ATOM 3524 C C . PHE B 1 208 ? -24.906 -12.727 6.348 1 97.56 208 PHE B C 1
ATOM 3526 O O . PHE B 1 208 ? -25.672 -12.141 5.578 1 97.56 208 PHE B O 1
ATOM 3533 N N . GLU B 1 209 ? -25.312 -13.859 6.957 1 97.56 209 GLU B N 1
ATOM 3534 C CA . GLU B 1 209 ? -26.734 -14.172 7.109 1 97.56 209 GLU B CA 1
ATOM 3535 C C . GLU B 1 209 ? -27.344 -13.391 8.273 1 97.56 209 GLU B C 1
ATOM 3537 O O . GLU B 1 209 ? -27.844 -13.984 9.234 1 97.56 209 GLU B O 1
ATOM 3542 N N . THR B 1 210 ? -27.391 -12.102 8.07 1 97.38 210 THR B N 1
ATOM 3543 C CA . THR B 1 210 ? -27.734 -11.156 9.125 1 97.38 210 THR B CA 1
ATOM 3544 C C . THR B 1 210 ? -29.219 -10.812 9.078 1 97.38 210 THR B C 1
ATOM 3546 O O . THR B 1 210 ? -29.781 -10.547 8.008 1 97.38 210 THR B O 1
ATOM 3549 N N . PRO B 1 211 ? -29.906 -10.883 10.234 1 98 211 PRO B N 1
ATOM 3550 C CA . PRO B 1 211 ? -31.312 -10.492 10.25 1 98 211 PRO B CA 1
ATOM 3551 C C . PRO B 1 211 ? -31.531 -9.062 9.75 1 98 211 PRO B C 1
ATOM 3553 O O . PRO B 1 211 ? -30.688 -8.195 9.953 1 98 211 PRO B O 1
ATOM 3556 N N . THR B 1 212 ? -32.688 -8.867 9.203 1 98.06 212 THR B N 1
ATOM 3557 C CA . THR B 1 212 ? -33 -7.621 8.523 1 98.06 212 THR B CA 1
ATOM 3558 C C . THR B 1 212 ? -32.875 -6.438 9.477 1 98.06 212 THR B C 1
ATOM 3560 O O . THR B 1 212 ? -32.344 -5.387 9.094 1 98.06 212 THR B O 1
ATOM 3563 N N . TRP B 1 213 ? -33.312 -6.574 10.633 1 98.31 213 TRP B N 1
ATOM 3564 C CA . TRP B 1 213 ? -33.25 -5.461 11.578 1 98.31 213 TRP B CA 1
ATOM 3565 C C . TRP B 1 213 ? -31.828 -5.039 11.828 1 98.31 213 TRP B C 1
ATOM 3567 O O . TRP B 1 213 ? -31.531 -3.85 11.969 1 98.31 213 TRP B O 1
ATOM 3577 N N . ALA B 1 214 ? -30.922 -5.98 11.93 1 98.62 214 ALA B N 1
ATOM 3578 C CA . ALA B 1 214 ? -29.516 -5.699 12.188 1 98.62 214 ALA B CA 1
ATOM 3579 C C . ALA B 1 214 ? -28.859 -5.027 10.977 1 98.62 214 ALA B C 1
ATOM 3581 O O . ALA B 1 214 ? -28.047 -4.121 11.133 1 98.62 214 ALA B O 1
ATOM 3582 N N . VAL B 1 215 ? -29.266 -5.484 9.781 1 98.69 215 VAL B N 1
ATOM 3583 C CA . VAL B 1 215 ? -28.75 -4.871 8.562 1 98.69 215 VAL B CA 1
ATOM 3584 C C . VAL B 1 215 ? -29.188 -3.414 8.484 1 98.69 215 VAL B C 1
ATOM 3586 O O . VAL B 1 215 ? -28.391 -2.527 8.188 1 98.69 215 VAL B O 1
ATOM 3589 N N . ILE B 1 216 ? -30.453 -3.17 8.781 1 98.62 216 ILE B N 1
ATOM 3590 C CA . ILE B 1 216 ? -31 -1.818 8.727 1 98.62 216 ILE B CA 1
ATOM 3591 C C . ILE B 1 216 ? -30.266 -0.921 9.719 1 98.62 216 ILE B C 1
ATOM 3593 O O . ILE B 1 216 ? -29.859 0.19 9.375 1 98.62 216 ILE B O 1
ATOM 3597 N N . ALA B 1 217 ? -30.094 -1.389 10.938 1 98.81 217 ALA B N 1
ATOM 3598 C CA . ALA B 1 217 ? -29.391 -0.622 11.969 1 98.81 217 ALA B CA 1
ATOM 3599 C C . ALA B 1 217 ? -27.938 -0.366 11.562 1 98.81 217 ALA B C 1
ATOM 3601 O O . ALA B 1 217 ? -27.422 0.728 11.781 1 98.81 217 ALA B O 1
ATOM 3602 N N . PHE B 1 218 ? -27.359 -1.345 11.031 1 98.81 218 PHE B N 1
ATOM 3603 C CA . PHE B 1 218 ? -25.969 -1.251 10.586 1 98.81 218 PHE B CA 1
ATOM 3604 C C . PHE B 1 218 ? -25.844 -0.21 9.477 1 98.81 218 PHE B C 1
ATOM 3606 O O . PHE B 1 218 ? -24.953 0.651 9.539 1 98.81 218 PHE B O 1
ATOM 3613 N N . VAL B 1 219 ? -26.688 -0.262 8.484 1 98.69 219 VAL B N 1
ATOM 3614 C CA . VAL B 1 219 ? -26.656 0.658 7.352 1 98.69 219 VAL B CA 1
ATOM 3615 C C . VAL B 1 219 ? -26.969 2.072 7.824 1 98.69 219 VAL B C 1
ATOM 3617 O O . VAL B 1 219 ? -26.328 3.037 7.398 1 98.69 219 VAL B O 1
ATOM 3620 N N . ALA B 1 220 ? -27.922 2.209 8.719 1 98.75 220 ALA B N 1
ATOM 3621 C CA . ALA B 1 220 ? -28.312 3.516 9.25 1 98.75 220 ALA B CA 1
ATOM 3622 C C . ALA B 1 220 ? -27.156 4.168 9.992 1 98.75 220 ALA B C 1
ATOM 3624 O O . ALA B 1 220 ? -26.891 5.359 9.82 1 98.75 220 ALA B O 1
ATOM 3625 N N . SER B 1 221 ? -26.531 3.41 10.828 1 98.69 221 SER B N 1
ATOM 3626 C CA . SER B 1 221 ? -25.359 3.932 11.531 1 98.69 221 SER B CA 1
ATOM 3627 C C . SER B 1 221 ? -24.25 4.305 10.562 1 98.69 221 SER B C 1
ATOM 3629 O O . SER B 1 221 ? -23.562 5.32 10.75 1 98.69 221 SER B O 1
ATOM 3631 N N . GLY B 1 222 ? -24.062 3.52 9.516 1 98.38 222 GLY B N 1
ATOM 3632 C CA . GLY B 1 222 ? -23.094 3.844 8.492 1 98.38 222 GLY B CA 1
ATOM 3633 C C . GLY B 1 222 ? -23.406 5.125 7.746 1 98.38 222 GLY B C 1
ATOM 3634 O O . GLY B 1 222 ? -22.516 5.922 7.457 1 98.38 222 GLY B O 1
ATOM 3635 N N . ILE B 1 223 ? -24.672 5.32 7.418 1 98.5 223 ILE B N 1
ATOM 3636 C CA . ILE B 1 223 ? -25.109 6.523 6.727 1 98.5 223 ILE B CA 1
ATOM 3637 C C . ILE B 1 223 ? -24.875 7.746 7.605 1 98.5 223 ILE B C 1
ATOM 3639 O O . ILE B 1 223 ? -24.406 8.789 7.125 1 98.5 223 ILE B O 1
ATOM 3643 N N . TYR B 1 224 ? -25.172 7.633 8.867 1 98.56 224 TYR B N 1
ATOM 3644 C CA . TYR B 1 224 ? -24.875 8.711 9.805 1 98.56 224 TYR B CA 1
ATOM 3645 C C . TYR B 1 224 ? -23.406 9.094 9.742 1 98.56 224 TYR B C 1
ATOM 3647 O O . TYR B 1 224 ? -23.062 10.266 9.586 1 98.56 224 TYR B O 1
ATOM 3655 N N . LEU B 1 225 ? -22.531 8.141 9.875 1 98.44 225 LEU B N 1
ATOM 3656 C CA . LEU B 1 225 ? -21.094 8.383 9.922 1 98.44 225 LEU B CA 1
ATOM 3657 C C . LEU B 1 225 ? -20.594 8.961 8.602 1 98.44 225 LEU B C 1
ATOM 3659 O O . LEU B 1 225 ? -19.672 9.781 8.594 1 98.44 225 LEU B O 1
ATOM 3663 N N . TYR B 1 226 ? -21.234 8.586 7.523 1 98.44 226 TYR B N 1
ATOM 3664 C CA . TYR B 1 226 ? -20.859 9.039 6.188 1 98.44 226 TYR B CA 1
ATOM 3665 C C . TYR B 1 226 ? -21.281 10.484 5.965 1 98.44 226 TYR B C 1
ATOM 3667 O O . TYR B 1 226 ? -20.594 11.25 5.285 1 98.44 226 TYR B O 1
ATOM 3675 N N . CYS B 1 227 ? -22.359 10.977 6.617 1 98.31 227 CYS B N 1
ATOM 3676 C CA . CYS B 1 227 ? -22.969 12.242 6.242 1 98.31 227 CYS B CA 1
ATOM 3677 C C . CYS B 1 227 ? -22.734 13.305 7.312 1 98.31 227 CYS B C 1
ATOM 3679 O O . CYS B 1 227 ? -22.812 14.5 7.035 1 98.31 227 CYS B O 1
ATOM 3681 N N . ILE B 1 228 ? -22.453 12.891 8.531 1 98.44 228 ILE B N 1
ATOM 3682 C CA . ILE B 1 228 ? -22.469 13.797 9.672 1 98.44 228 ILE B CA 1
ATOM 3683 C C . ILE B 1 228 ? -21.438 14.898 9.477 1 98.44 228 ILE B C 1
ATOM 3685 O O . ILE B 1 228 ? -21.656 16.047 9.859 1 98.44 228 ILE B O 1
ATOM 3689 N N . GLY B 1 229 ? -20.281 14.555 8.883 1 97.94 229 GLY B N 1
ATOM 3690 C CA . GLY B 1 229 ? -19.297 15.586 8.617 1 97.94 229 GLY B CA 1
ATOM 3691 C C . GLY B 1 229 ? -19.828 16.719 7.742 1 97.94 229 GLY B C 1
ATOM 3692 O O . GLY B 1 229 ? -19.625 17.891 8.047 1 97.94 229 GLY B O 1
ATOM 3693 N N . GLY B 1 230 ? -20.469 16.375 6.633 1 97.94 230 GLY B N 1
ATOM 3694 C CA . GLY B 1 230 ? -21.094 17.359 5.762 1 97.94 230 GLY B CA 1
ATOM 3695 C C . GLY B 1 230 ? -22.188 18.156 6.445 1 97.94 230 GLY B C 1
ATOM 3696 O O . GLY B 1 230 ? -22.312 19.359 6.25 1 97.94 230 GLY B O 1
ATOM 3697 N N . ILE B 1 231 ? -22.938 17.5 7.242 1 97.88 231 ILE B N 1
ATOM 3698 C CA . ILE B 1 231 ? -24.016 18.156 7.973 1 97.88 231 ILE B CA 1
ATOM 3699 C C . ILE B 1 231 ? -23.438 19.188 8.922 1 97.88 231 ILE B C 1
ATOM 3701 O O . ILE B 1 231 ? -23.922 20.328 8.984 1 97.88 231 ILE B O 1
ATOM 3705 N N . LEU B 1 232 ? -22.438 18.797 9.641 1 97.19 232 LEU B N 1
ATOM 3706 C CA . LEU B 1 232 ? -21.812 19.719 10.586 1 97.19 232 LEU B CA 1
ATOM 3707 C C . LEU B 1 232 ? -21.156 20.891 9.867 1 97.19 232 LEU B C 1
ATOM 3709 O O . LEU B 1 232 ? -21.078 21.984 10.406 1 97.19 232 LEU B O 1
ATOM 3713 N N . GLN B 1 233 ? -20.688 20.594 8.656 1 96.5 233 GLN B N 1
ATOM 3714 C CA . GLN B 1 233 ? -20.156 21.656 7.824 1 96.5 233 GLN B CA 1
ATOM 3715 C C . GLN B 1 233 ? -21.234 22.688 7.469 1 96.5 233 GLN B C 1
ATOM 3717 O O . GLN B 1 233 ? -20.984 23.891 7.492 1 96.5 233 GLN B O 1
ATOM 3722 N N . PHE B 1 234 ? -22.375 22.281 7.152 1 96.19 234 PHE B N 1
ATOM 3723 C CA . PHE B 1 234 ? -23.484 23.125 6.73 1 96.19 234 PHE B CA 1
ATOM 3724 C C . PHE B 1 234 ? -24.109 23.828 7.926 1 96.19 234 PHE B C 1
ATOM 3726 O O . PHE B 1 234 ? -24.672 24.922 7.785 1 96.19 234 PHE B O 1
ATOM 3733 N N . PHE B 1 235 ? -24 23.25 9.109 1 96.12 235 PHE B N 1
ATOM 3734 C CA . PHE B 1 235 ? -24.516 23.828 10.344 1 96.12 235 PHE B CA 1
ATOM 3735 C C . PHE B 1 235 ? -23.375 24.094 11.328 1 96.12 235 PHE B C 1
ATOM 3737 O O . PHE B 1 235 ? -23.234 23.375 12.312 1 96.12 235 PHE B O 1
ATOM 3744 N N . PRO B 1 236 ? -22.703 25.156 11.188 1 92.5 236 PRO B N 1
ATOM 3745 C CA . PRO B 1 236 ? -21.469 25.406 11.961 1 92.5 236 PRO B CA 1
ATOM 3746 C C . PRO B 1 236 ? -21.734 25.547 13.461 1 92.5 236 PRO B C 1
ATOM 3748 O O . PRO B 1 236 ? -20.844 25.328 14.273 1 92.5 236 PRO B O 1
ATOM 3751 N N . SER B 1 237 ? -22.953 25.812 13.875 1 94.06 237 SER B N 1
ATOM 3752 C CA . SER B 1 237 ? -23.266 26 15.289 1 94.06 237 SER B CA 1
ATOM 3753 C C . SER B 1 237 ? -23.609 24.672 15.953 1 94.06 237 SER B C 1
ATOM 3755 O O . SER B 1 237 ? -23.578 24.547 17.172 1 94.06 237 SER B O 1
ATOM 3757 N N . LEU B 1 238 ? -23.891 23.719 15.156 1 92.75 238 LEU B N 1
ATOM 3758 C CA . LEU B 1 238 ? -24.297 22.422 15.688 1 92.75 238 LEU B CA 1
ATOM 3759 C C . LEU B 1 238 ? -23.109 21.719 16.344 1 92.75 238 LEU B C 1
ATOM 3761 O O . LEU B 1 238 ? -22.094 21.469 15.695 1 92.75 238 LEU B O 1
ATOM 3765 N N . GLY B 1 239 ? -23.266 21.438 17.672 1 89 239 GLY B N 1
ATOM 3766 C CA . GLY B 1 239 ? -22.234 20.734 18.422 1 89 239 GLY B CA 1
ATOM 3767 C C . GLY B 1 239 ? -21.062 21.625 18.797 1 89 239 GLY B C 1
ATOM 3768 O O . GLY B 1 239 ? -20.047 21.125 19.281 1 89 239 GLY B O 1
ATOM 3769 N N . ALA B 1 240 ? -21.125 22.922 18.438 1 86 240 ALA B N 1
ATOM 3770 C CA . ALA B 1 240 ? -20.047 23.844 18.766 1 86 240 ALA B CA 1
ATOM 3771 C C . ALA B 1 240 ? -20.031 24.156 20.25 1 86 240 ALA B C 1
ATOM 3773 O O . ALA B 1 240 ? -21.078 24.312 20.875 1 86 240 ALA B O 1
ATOM 3774 N N . LYS B 1 241 ? -18.797 23.906 20.875 1 75.06 241 LYS B N 1
ATOM 3775 C CA . LYS B 1 241 ? -18.688 24.344 22.25 1 75.06 241 LYS B CA 1
ATOM 3776 C C . LYS B 1 241 ? -18.016 25.703 22.344 1 75.06 241 LYS B C 1
ATOM 3778 O O . LYS B 1 241 ? -17.219 26.078 21.469 1 75.06 241 LYS B O 1
#

Nearest PDB structures (foldseek):
  7b1k-assembly1_A  TM=6.620E-01  e=1.179E-05  Methanocaldococcus jannaschii DSM 2661
  3k1s-assembly1_A  TM=7.540E-01  e=6.193E+00  Bacillus anthracis
  2lrk-assembly1_A  TM=6.940E-01  e=7.090E+00  Escherichia coli K-12
  2lrl-assembly1_A  TM=5.911E-01  e=5.920E+00  Escherichia coli K-12
  7b1k-assembly1_A  TM=6.984E-01  e=1.423E-05  Methanocaldococcus jannaschii DSM 2661